Protein AF-A0A4Q1BVF3-F1 (afdb_monomer_lite)

Foldseek 3Di:
DPPDQPPPQDQLQQKAKDFDDDVQVVLLLVQLCVPPVLPPDSVLSVVLVVCCCPVFPCNPLPQKTKMAMDGNVCNNDYGQKIWIKHKFWWWKAFFVRLDIDIFIEIEIGSTGGPPVNPPSCRSLSSLLLVLQAAADPVLADPADCSSHDHHDHDPPVSDVSRDHHQWYKYWDLFACVSQQSSARHDHHGGWDFDLLLQWKKKWFQDACVVVPDPDPPVDDDDDDDDDDDDDDDDDDDDDDDDDDDDDDDDDDDDDDDDDDDDDDDDDDDDDDDDDDDDDDDDDDDDDDDPDDPPQDAFDKDFAFPVCQQQVLVLQQVLSNVCLSPDDSNAHMEMETRSNIGCLQCVQQSLQVSHDDDPLADPPATFWIKGAVVSVVSVPPPDDDDDDDDDDYDDDDDDDDDDDDDDDDDDDPDDPDPDDDPVPPNGDNQMWMWGWHCGDSVADNAIETQDTHNDALVCLVSRSVVVSVSCNVSVRPHGMHMWGSDRCPDSNVVSVQVLQPPDPPPPDDDDDDDDDDDDDDDDDDDDDDDDDDDDDDDDDDPPPDDPPPPPPPHMDMDTDGDHHNRGTGMIMGGSRPDHYDYPGSRRSHND

Radius of gyration: 31.5 Å; chains: 1; bounding box: 100×75×96 Å

InterPro domains:
  IPR053013 Lysine Acetyltransferase [PTHR34815] (13-215)

pLDDT: mean 73.84, std 25.73, range [21.69, 98.81]

Organism: Tremella mesenterica (NCBI:txid5217)

Secondary structure (DSSP, 8-state):
---PPPTTSPPGGGEEEEE--THHHHHHHHHHHHHH-TT--HHHHHHHHHHHHHH-GGGTTTTEEEEEEEETTBTTS--SEEEEEEEEEEEEE-TT----EEEEEEEEEEEE--GGGTTSSHHHHHHHHHHHHHB-GGGSPPPPGGG-SPPPPPPGGGGGGSPPEEEEEEEESS-HHHHHTS-BTTTB-SSBPPGGGSEEEEEE---HHHHS----GGG-----PPPP------PPP---------PPPP-----------------PPPPP---------PPPP-PPP-----PPPP-PEEE-GGGHHHHHHHHHHHHHHHHHHS--SSSEEEEE-TTSTTTTTHHHHHTTSSPPPTT--SSPP-EEEE-HHHHHHHH--S----------------------------------------PPPPPTT-EEEEEES-BTTTBSSEEEEEEES--GGGHHHHHHHHHHHHHHTT----EEEEES--TTSHHHHHHHTTT-TTS-S-------------------------------------TT--------PPPEEEEE--TTSS-EEEEEE-SSS-EEES--S-S---

Structure (mmCIF, N/CA/C/O backbone):
data_AF-A0A4Q1BVF3-F1
#
_entry.id   AF-A0A4Q1BVF3-F1
#
loop_
_atom_site.group_PDB
_atom_site.id
_atom_site.type_symbol
_atom_site.label_atom_id
_atom_site.label_alt_id
_atom_site.label_comp_id
_atom_site.label_asym_id
_atom_site.label_entity_id
_atom_site.label_seq_id
_atom_site.pdbx_PDB_ins_code
_atom_site.Cartn_x
_atom_site.Cartn_y
_atom_site.Cartn_z
_atom_site.occupancy
_atom_site.B_iso_or_equiv
_atom_site.auth_seq_id
_atom_site.auth_comp_id
_atom_site.auth_asym_id
_atom_site.auth_atom_id
_atom_site.pdbx_PDB_model_num
ATOM 1 N N . MET A 1 1 ? -2.447 -24.001 -31.593 1.00 37.34 1 MET A N 1
ATOM 2 C CA . MET A 1 1 ? -2.405 -22.849 -32.515 1.00 37.34 1 MET A CA 1
ATOM 3 C C . MET A 1 1 ? -1.299 -21.925 -32.035 1.00 37.34 1 MET A C 1
ATOM 5 O O . MET A 1 1 ? -1.424 -21.385 -30.946 1.00 37.34 1 MET A O 1
ATOM 9 N N . LEU A 1 2 ? -0.181 -21.844 -32.761 1.00 39.72 2 LEU A N 1
ATOM 10 C CA . LEU A 1 2 ? 0.888 -20.886 -32.468 1.00 39.72 2 LEU A CA 1
ATOM 11 C C . LEU A 1 2 ? 0.349 -19.497 -32.822 1.00 39.72 2 LEU A C 1
ATOM 13 O O . LEU A 1 2 ? 0.251 -19.164 -34.001 1.00 39.72 2 LEU A O 1
ATOM 17 N N . ASN A 1 3 ? -0.082 -18.737 -31.815 1.00 47.28 3 ASN A N 1
ATOM 18 C CA . ASN A 1 3 ? -0.465 -17.341 -31.992 1.00 47.28 3 ASN A CA 1
ATOM 19 C C . ASN A 1 3 ? 0.747 -16.606 -32.569 1.00 47.28 3 ASN A C 1
ATOM 21 O O . ASN A 1 3 ? 1.768 -16.480 -31.894 1.00 47.28 3 ASN A O 1
ATOM 25 N N . GLN A 1 4 ? 0.655 -16.174 -33.827 1.00 55.34 4 GLN A N 1
ATOM 26 C CA . GLN A 1 4 ? 1.639 -15.266 -34.398 1.00 55.34 4 GLN A CA 1
ATOM 27 C C . GLN A 1 4 ? 1.643 -14.019 -33.519 1.00 55.34 4 GLN A C 1
ATOM 29 O O . GLN A 1 4 ? 0.619 -13.351 -33.373 1.00 55.34 4 GLN A O 1
ATOM 34 N N . ILE A 1 5 ? 2.778 -13.764 -32.873 1.00 61.22 5 ILE A N 1
ATOM 35 C CA . ILE A 1 5 ? 2.998 -12.529 -32.134 1.00 61.22 5 ILE A CA 1
ATOM 36 C C . ILE A 1 5 ? 2.785 -11.390 -33.144 1.00 61.22 5 ILE A C 1
ATOM 38 O O . ILE A 1 5 ? 3.389 -11.449 -34.221 1.00 61.22 5 ILE A O 1
ATOM 42 N N . PRO A 1 6 ? 1.912 -10.405 -32.860 1.00 73.19 6 PRO A N 1
ATOM 43 C CA . PRO A 1 6 ? 1.719 -9.271 -33.752 1.00 73.19 6 PRO A CA 1
ATOM 44 C C . PRO A 1 6 ? 3.073 -8.648 -34.105 1.00 73.19 6 PRO A C 1
ATOM 46 O O . PRO A 1 6 ? 3.937 -8.509 -33.239 1.00 73.19 6 PRO A O 1
ATOM 49 N N . SER A 1 7 ? 3.284 -8.308 -35.378 1.00 74.44 7 SER A N 1
ATOM 50 C CA . SER A 1 7 ? 4.588 -7.852 -35.888 1.00 74.44 7 SER A CA 1
ATOM 51 C C . SER A 1 7 ? 5.110 -6.570 -35.223 1.00 74.44 7 SER A C 1
ATOM 53 O O . SER A 1 7 ? 6.258 -6.195 -35.434 1.00 74.44 7 SER A O 1
ATOM 55 N N . ASP A 1 8 ? 4.271 -5.880 -34.453 1.00 86.94 8 ASP A N 1
ATOM 56 C CA . ASP A 1 8 ? 4.562 -4.655 -33.712 1.00 86.94 8 ASP A CA 1
ATOM 57 C C . ASP A 1 8 ? 4.899 -4.884 -32.222 1.00 86.94 8 ASP A C 1
ATOM 59 O O . ASP A 1 8 ? 5.113 -3.914 -31.484 1.00 86.94 8 ASP A O 1
ATOM 63 N N . VAL A 1 9 ? 4.952 -6.139 -31.758 1.00 94.06 9 VAL A N 1
ATOM 64 C CA . VAL A 1 9 ? 5.431 -6.489 -30.412 1.00 94.06 9 VAL A CA 1
ATOM 65 C C . VAL A 1 9 ? 6.945 -6.658 -30.435 1.00 94.06 9 VAL A C 1
ATOM 67 O O . VAL A 1 9 ? 7.493 -7.470 -31.178 1.00 94.06 9 VAL A O 1
ATOM 70 N N . ILE A 1 10 ? 7.622 -5.901 -29.578 1.00 96.44 10 ILE A N 1
ATOM 71 C CA . ILE A 1 10 ? 9.070 -5.972 -29.406 1.00 96.44 10 ILE A CA 1
ATOM 72 C C . ILE A 1 10 ? 9.399 -7.253 -28.622 1.00 96.44 10 ILE A C 1
ATOM 74 O O . ILE A 1 10 ? 8.787 -7.491 -27.574 1.00 96.44 10 ILE A O 1
ATOM 78 N N . PRO A 1 11 ? 10.348 -8.085 -29.086 1.00 96.75 11 PRO A N 1
ATOM 79 C CA . PRO A 1 11 ? 10.782 -9.267 -28.349 1.00 96.75 11 PRO A CA 1
ATOM 80 C C . PRO A 1 11 ? 11.274 -8.921 -26.937 1.00 96.75 11 PRO A C 1
ATOM 82 O O . PRO A 1 11 ? 12.042 -7.980 -26.770 1.00 96.75 11 PRO A O 1
ATOM 85 N N . LEU A 1 12 ? 10.905 -9.720 -25.927 1.00 96.06 12 LEU A N 1
ATOM 86 C CA . LEU A 1 12 ? 11.245 -9.444 -24.518 1.00 96.06 12 LEU A CA 1
ATOM 87 C C . LEU A 1 12 ? 12.752 -9.250 -24.287 1.00 96.06 12 LEU A C 1
ATOM 89 O O . LEU A 1 12 ? 13.157 -8.325 -23.597 1.00 96.06 12 LEU A O 1
ATOM 93 N N . LYS A 1 13 ? 13.589 -10.056 -24.950 1.00 97.38 13 LYS A N 1
ATOM 94 C CA . LYS A 1 13 ? 15.058 -9.948 -24.900 1.00 97.38 13 LYS A CA 1
ATOM 95 C C . LYS A 1 13 ? 15.633 -8.602 -25.368 1.00 97.38 13 LYS A C 1
ATOM 97 O O . LYS A 1 13 ? 16.794 -8.309 -25.097 1.00 97.38 13 LYS A O 1
ATOM 102 N N . GLU A 1 14 ? 14.853 -7.813 -26.105 1.00 97.81 14 GLU A N 1
ATOM 103 C CA . GLU A 1 14 ? 15.225 -6.477 -26.586 1.00 97.81 14 GLU A CA 1
ATOM 104 C C . GLU A 1 14 ? 14.755 -5.370 -25.638 1.00 97.81 14 GLU A C 1
ATOM 106 O O . GLU A 1 14 ? 14.954 -4.189 -25.924 1.00 97.81 14 GLU A O 1
ATOM 111 N N . LEU A 1 15 ? 14.139 -5.732 -24.512 1.00 98.31 15 LEU A N 1
ATOM 112 C CA . LEU A 1 15 ? 13.639 -4.808 -23.508 1.00 98.31 15 LEU A CA 1
ATOM 113 C C . LEU A 1 15 ? 14.572 -4.770 -22.294 1.00 98.31 15 LEU A C 1
ATOM 115 O O . LEU A 1 15 ? 15.367 -5.682 -22.039 1.00 98.31 15 LEU A O 1
ATOM 119 N N . MET A 1 16 ? 14.500 -3.668 -21.560 1.00 98.19 16 MET A N 1
ATOM 120 C CA . MET A 1 16 ? 15.153 -3.509 -20.267 1.00 98.19 16 MET A CA 1
ATOM 121 C C . MET A 1 16 ? 14.360 -2.542 -19.397 1.00 98.19 16 MET A C 1
ATOM 123 O O . MET A 1 16 ? 13.580 -1.742 -19.912 1.00 98.19 16 MET A O 1
ATOM 127 N N . VAL A 1 17 ? 14.589 -2.610 -18.089 1.00 98.44 17 VAL A N 1
ATOM 128 C CA . VAL A 1 17 ? 14.085 -1.619 -17.139 1.00 98.44 17 VAL A CA 1
ATOM 129 C C . VAL A 1 17 ? 15.198 -0.630 -16.820 1.00 98.44 17 VAL A C 1
ATOM 131 O O . VAL A 1 17 ? 16.355 -1.024 -16.657 1.00 98.44 17 VAL A O 1
ATOM 134 N N . VAL A 1 18 ? 14.836 0.644 -16.749 1.00 97.81 18 VAL A N 1
ATOM 135 C CA . VAL A 1 18 ? 15.687 1.745 -16.298 1.00 97.81 18 VAL A CA 1
ATOM 136 C C . VAL A 1 18 ? 14.968 2.520 -15.200 1.00 97.81 18 VAL A C 1
ATOM 138 O O . VAL A 1 18 ? 13.738 2.549 -15.166 1.00 97.81 18 VAL A O 1
ATOM 141 N N . MET A 1 19 ? 15.727 3.163 -14.316 1.00 97.69 19 MET A N 1
ATOM 142 C CA . MET A 1 19 ? 15.184 4.239 -13.487 1.00 97.69 19 MET A CA 1
ATOM 143 C C . MET A 1 19 ? 14.815 5.398 -14.417 1.00 97.69 19 MET A C 1
ATOM 145 O O . MET A 1 19 ? 15.667 5.840 -15.197 1.00 97.69 19 MET A O 1
ATOM 149 N N . ALA A 1 20 ? 13.554 5.823 -14.383 1.00 97.50 20 ALA A N 1
ATOM 150 C CA . ALA A 1 20 ? 13.049 6.854 -15.278 1.00 97.50 20 ALA A CA 1
ATOM 151 C C . ALA A 1 20 ? 13.720 8.201 -14.979 1.00 97.50 20 ALA A C 1
ATOM 153 O O . ALA A 1 20 ? 14.052 8.488 -13.832 1.00 97.50 20 ALA A O 1
ATOM 154 N N . LYS A 1 21 ? 13.956 9.006 -16.022 1.00 95.94 21 LYS A N 1
ATOM 155 C CA . LYS A 1 21 ? 14.482 10.373 -15.896 1.00 95.94 21 LYS A CA 1
ATOM 156 C C . LYS A 1 21 ? 13.860 11.303 -16.932 1.00 95.94 21 LYS A C 1
ATOM 158 O O . LYS A 1 21 ? 13.666 10.907 -18.087 1.00 95.94 21 LYS A O 1
ATOM 163 N N . GLY A 1 22 ? 13.624 12.557 -16.552 1.00 96.19 22 GLY A N 1
ATOM 164 C CA . GLY A 1 22 ? 13.199 13.627 -17.453 1.00 96.19 22 GLY A CA 1
ATOM 165 C C . GLY A 1 22 ? 11.925 13.255 -18.209 1.00 96.19 22 GLY A C 1
ATOM 166 O O . GLY A 1 22 ? 10.887 13.005 -17.607 1.00 96.19 22 GLY A O 1
ATOM 167 N N . LYS A 1 23 ? 12.012 13.130 -19.539 1.00 97.38 23 LYS A N 1
ATOM 168 C CA . LYS A 1 23 ? 10.853 12.808 -20.389 1.00 97.38 23 LYS A CA 1
ATOM 169 C C . LYS A 1 23 ? 10.137 11.510 -19.989 1.00 97.38 23 LYS A C 1
ATOM 171 O O . LYS A 1 23 ? 8.938 11.394 -20.200 1.00 97.38 23 LYS A O 1
ATOM 176 N N . GLN A 1 24 ? 10.845 10.523 -19.437 1.00 98.50 24 GLN A N 1
ATOM 177 C CA . GLN A 1 24 ? 10.216 9.268 -19.006 1.00 98.50 24 GLN A CA 1
ATOM 178 C C . GLN A 1 24 ? 9.331 9.461 -17.769 1.00 98.50 24 GLN A C 1
ATOM 180 O O . GLN A 1 24 ? 8.278 8.835 -17.684 1.00 98.50 24 GLN A O 1
ATOM 185 N N . GLU A 1 25 ? 9.739 10.334 -16.844 1.00 97.19 25 GLU A N 1
ATOM 186 C CA . GLU A 1 25 ? 8.938 10.714 -15.673 1.00 97.19 25 GLU A CA 1
ATOM 187 C C . GLU A 1 25 ? 7.720 11.530 -16.120 1.00 97.19 25 GLU A C 1
ATOM 189 O O . GLU A 1 25 ? 6.606 11.241 -15.702 1.00 97.19 25 GLU A O 1
ATOM 194 N N . GLU A 1 26 ? 7.898 12.466 -17.061 1.00 97.44 26 GLU A N 1
ATOM 195 C CA . GLU A 1 26 ? 6.790 13.232 -17.653 1.00 97.44 26 GLU A CA 1
ATOM 196 C C . GLU A 1 26 ? 5.767 12.329 -18.369 1.00 97.44 26 GLU A C 1
ATOM 198 O O . GLU A 1 26 ? 4.558 12.503 -18.208 1.00 97.44 26 GLU A O 1
ATOM 203 N N . GLU A 1 27 ? 6.232 11.350 -19.157 1.00 98.06 27 GLU A N 1
ATOM 204 C CA . GLU A 1 27 ? 5.366 10.374 -19.834 1.00 98.06 27 GLU A CA 1
ATOM 205 C C . GLU A 1 27 ? 4.625 9.485 -18.827 1.00 98.06 27 GLU A C 1
ATOM 207 O O . GLU A 1 27 ? 3.432 9.233 -18.993 1.00 98.06 27 GLU A O 1
ATOM 212 N N . HIS A 1 28 ? 5.307 9.024 -17.776 1.00 97.88 28 HIS A N 1
ATOM 213 C CA . HIS A 1 28 ? 4.694 8.223 -16.717 1.00 97.88 28 HIS A CA 1
ATOM 214 C C . HIS A 1 28 ? 3.622 9.017 -15.964 1.00 97.88 28 HIS A C 1
ATOM 216 O O . HIS A 1 28 ? 2.484 8.557 -15.871 1.00 97.88 28 HIS A O 1
ATOM 222 N N . LEU A 1 29 ? 3.941 10.239 -15.538 1.00 96.50 29 LEU A N 1
ATOM 223 C CA . LEU A 1 29 ? 3.025 11.137 -14.843 1.00 96.50 29 LEU A CA 1
ATOM 224 C C . LEU A 1 29 ? 1.788 11.464 -15.688 1.00 96.50 29 LEU A C 1
ATOM 226 O O . LEU A 1 29 ? 0.669 11.478 -15.175 1.00 96.50 29 LEU A O 1
ATOM 230 N N . TYR A 1 30 ? 1.965 11.673 -16.995 1.00 97.25 30 TYR A N 1
ATOM 231 C CA . TYR A 1 30 ? 0.857 11.887 -17.923 1.00 97.25 30 TYR A CA 1
ATOM 232 C C . TYR A 1 30 ? -0.085 10.675 -18.001 1.00 97.25 30 TYR A C 1
ATOM 234 O O . TYR A 1 30 ? -1.305 10.832 -17.935 1.00 97.25 30 TYR A O 1
ATOM 242 N N . GLU A 1 31 ? 0.458 9.461 -18.109 1.00 96.88 31 GLU A N 1
ATOM 243 C CA . GLU A 1 31 ? -0.344 8.230 -18.133 1.00 96.88 31 GLU A CA 1
ATOM 244 C C . GLU A 1 31 ? -1.043 7.970 -16.785 1.00 96.88 31 GLU A C 1
ATOM 246 O O . GLU A 1 31 ? -2.195 7.519 -16.752 1.00 96.88 31 GLU A O 1
ATOM 251 N N . CYS A 1 32 ? -0.389 8.317 -15.671 1.00 93.69 32 CYS A N 1
ATOM 252 C CA . CYS A 1 32 ? -1.005 8.326 -14.347 1.00 93.69 32 CYS A CA 1
ATOM 253 C C . CYS A 1 32 ? -2.173 9.314 -14.288 1.00 93.69 32 CYS A C 1
ATOM 255 O O . CYS A 1 32 ? -3.260 8.934 -13.861 1.00 93.69 32 CYS A O 1
ATOM 257 N N . TRP A 1 33 ? -1.998 10.543 -14.778 1.00 93.94 33 TRP A N 1
ATOM 258 C CA . TRP A 1 33 ? -3.052 11.559 -14.820 1.00 93.94 33 TRP A CA 1
ATOM 259 C C . TRP A 1 33 ? -4.272 11.108 -15.634 1.00 93.94 33 TRP A C 1
ATOM 261 O O . TRP A 1 33 ? -5.409 11.293 -15.195 1.00 93.94 33 TRP A O 1
ATOM 271 N N . LEU A 1 34 ? -4.064 10.462 -16.788 1.00 93.25 34 LEU A N 1
ATOM 272 C CA . LEU A 1 34 ? -5.165 9.941 -17.609 1.00 93.25 34 LEU A CA 1
ATOM 273 C C . LEU A 1 34 ? -6.066 8.960 -16.845 1.00 93.25 34 LEU A C 1
ATOM 275 O O . LEU A 1 34 ? -7.265 8.889 -17.120 1.00 93.25 34 LEU A O 1
ATOM 279 N N . THR A 1 35 ? -5.493 8.211 -15.902 1.00 87.19 35 THR A N 1
ATOM 280 C CA . THR A 1 35 ? -6.196 7.161 -15.152 1.00 87.19 35 THR A CA 1
ATOM 281 C C . THR A 1 35 ? -6.689 7.654 -13.790 1.00 87.19 35 THR A C 1
ATOM 283 O O . THR A 1 35 ? -7.828 7.392 -13.409 1.00 87.19 35 THR A O 1
ATOM 286 N N . TRP A 1 36 ? -5.847 8.391 -13.067 1.00 87.00 36 TRP A N 1
ATOM 287 C CA . TRP A 1 36 ? -6.021 8.752 -11.658 1.00 87.00 36 TRP A CA 1
ATOM 288 C C . TRP A 1 36 ? -6.054 10.262 -11.407 1.00 87.00 36 TRP A C 1
ATOM 290 O O . TRP A 1 36 ? -6.035 10.688 -10.258 1.00 87.00 36 TRP A O 1
ATOM 300 N N . GLY A 1 37 ? -6.153 11.090 -12.451 1.00 86.75 37 GLY A N 1
ATOM 301 C CA . GLY A 1 37 ? -6.218 12.546 -12.310 1.00 86.75 37 GLY A CA 1
ATOM 302 C C . GLY A 1 37 ? -7.432 13.047 -11.521 1.00 86.75 37 GLY A C 1
ATOM 303 O O . GLY A 1 37 ? -7.415 14.169 -11.031 1.00 86.75 37 GLY A O 1
ATOM 304 N N . CYS A 1 38 ? -8.492 12.238 -11.381 1.00 83.88 38 CYS A N 1
ATOM 305 C CA . CYS A 1 38 ? -9.642 12.504 -10.502 1.00 83.88 38 CYS A CA 1
ATOM 306 C C . CYS A 1 38 ? -10.249 13.921 -10.633 1.00 83.88 38 CYS A C 1
ATOM 308 O O . CYS A 1 38 ? -10.706 14.508 -9.654 1.00 83.88 38 CYS A O 1
ATOM 310 N N . GLY A 1 39 ? -10.286 14.468 -11.854 1.00 85.44 39 GLY A N 1
ATOM 311 C CA . GLY A 1 39 ? -10.845 15.795 -12.148 1.00 85.44 39 GLY A CA 1
ATOM 312 C C . GLY A 1 39 ? -9.843 16.953 -12.098 1.00 85.44 39 GLY A C 1
ATOM 313 O O . GLY A 1 39 ? -10.223 18.070 -12.442 1.00 85.44 39 GLY A O 1
ATOM 314 N N . LEU A 1 40 ? -8.587 16.691 -11.733 1.00 87.56 40 LEU A N 1
ATOM 315 C CA . LEU A 1 40 ? -7.488 17.643 -11.855 1.00 87.56 40 LEU A CA 1
ATOM 316 C C . LEU A 1 40 ? -7.117 17.849 -13.325 1.00 87.56 40 LEU A C 1
ATOM 318 O O . LEU A 1 40 ? -7.156 16.928 -14.150 1.00 87.56 40 LEU A O 1
ATOM 322 N N . THR A 1 41 ? -6.705 19.065 -13.654 1.00 93.50 41 THR A N 1
ATOM 323 C CA . THR A 1 41 ? -5.923 19.321 -14.863 1.00 93.50 41 THR A CA 1
ATOM 324 C C . THR A 1 41 ? -4.562 18.632 -14.757 1.00 93.50 41 THR A C 1
ATOM 326 O O . THR A 1 41 ? -4.090 18.327 -13.664 1.00 93.50 41 THR A O 1
ATOM 329 N N . LEU A 1 42 ? -3.906 18.400 -15.898 1.00 94.00 42 LEU A N 1
ATOM 330 C CA . LEU A 1 42 ? -2.562 17.819 -15.903 1.00 94.00 42 LEU A CA 1
ATOM 331 C C . LEU A 1 42 ? -1.587 18.653 -15.060 1.00 94.00 42 LEU A C 1
ATOM 333 O O . LEU A 1 42 ? -0.795 18.085 -14.326 1.00 94.00 42 LEU A O 1
ATOM 337 N N . GLN A 1 43 ? -1.674 19.986 -15.132 1.00 95.06 43 GLN A N 1
ATOM 338 C CA . GLN A 1 43 ? -0.803 20.860 -14.349 1.00 95.06 43 GLN A CA 1
ATOM 339 C C . GLN A 1 43 ? -1.033 20.689 -12.846 1.00 95.06 43 GLN A C 1
ATOM 341 O O . GLN A 1 43 ? -0.070 20.497 -12.119 1.00 95.06 43 GLN A O 1
ATOM 346 N N . GLU A 1 44 ? -2.289 20.693 -12.389 1.00 92.25 44 GLU A N 1
ATOM 347 C CA . GLU A 1 44 ? -2.598 20.497 -10.967 1.00 92.25 44 GLU A CA 1
ATOM 348 C C . GLU A 1 44 ? -2.134 19.120 -10.472 1.00 92.25 44 GLU A C 1
ATOM 350 O O . GLU A 1 44 ? -1.569 19.022 -9.389 1.00 92.25 44 GLU A O 1
ATOM 355 N N . PHE A 1 45 ? -2.321 18.061 -11.270 1.00 90.25 45 PHE A N 1
ATOM 356 C CA . PHE A 1 45 ? -1.831 16.719 -10.935 1.00 90.25 45 PHE A CA 1
ATOM 357 C C . PHE A 1 45 ? -0.300 16.671 -10.843 1.00 90.25 45 PHE A C 1
ATOM 359 O O . PHE A 1 45 ? 0.250 16.042 -9.943 1.00 90.25 45 PHE A O 1
ATOM 366 N N . THR A 1 46 ? 0.391 17.369 -11.745 1.00 92.62 46 THR A N 1
ATOM 367 C CA . THR A 1 46 ? 1.851 17.494 -11.723 1.00 92.62 46 THR A CA 1
ATOM 368 C C . THR A 1 46 ? 2.351 18.278 -10.516 1.00 92.62 46 THR A C 1
ATOM 370 O O . THR A 1 46 ? 3.316 17.860 -9.882 1.00 92.62 46 THR A O 1
ATOM 373 N N . ASP A 1 47 ? 1.708 19.396 -10.181 1.00 91.69 47 ASP A N 1
ATOM 374 C CA . ASP A 1 47 ? 2.087 20.223 -9.032 1.00 91.69 47 ASP A CA 1
ATOM 375 C C . ASP A 1 47 ? 1.958 19.425 -7.729 1.00 91.69 47 ASP A C 1
ATOM 377 O O . ASP A 1 47 ? 2.865 19.427 -6.900 1.00 91.69 47 ASP A O 1
ATOM 381 N N . VAL A 1 48 ? 0.871 18.665 -7.612 1.00 88.19 48 VAL A N 1
ATOM 382 C CA . VAL A 1 48 ? 0.615 17.727 -6.520 1.00 88.19 48 VAL A CA 1
ATOM 383 C C . VAL A 1 48 ? 1.691 16.642 -6.426 1.00 88.19 48 VAL A C 1
ATOM 385 O O . VAL A 1 48 ? 2.241 16.424 -5.349 1.00 88.19 48 VAL A O 1
ATOM 388 N N . ALA A 1 49 ? 2.024 15.980 -7.537 1.00 88.75 49 ALA A N 1
ATOM 389 C CA . ALA A 1 49 ? 3.051 14.940 -7.545 1.00 88.75 49 ALA A CA 1
ATOM 390 C C . ALA A 1 49 ? 4.430 15.502 -7.155 1.00 88.75 49 ALA A C 1
ATOM 392 O O . ALA A 1 49 ? 5.172 14.882 -6.396 1.00 88.75 49 ALA A O 1
ATOM 393 N N . HIS A 1 50 ? 4.773 16.710 -7.615 1.00 90.38 50 HIS A N 1
ATOM 394 C CA . HIS A 1 50 ? 6.004 17.383 -7.202 1.00 90.38 50 HIS A CA 1
ATOM 395 C C . HIS A 1 50 ? 6.003 17.761 -5.717 1.00 90.38 50 HIS A C 1
ATOM 397 O O . HIS A 1 50 ? 7.029 17.609 -5.050 1.00 90.38 50 HIS A O 1
ATOM 403 N N . GLU A 1 51 ? 4.885 18.252 -5.183 1.00 87.94 51 GLU A N 1
ATOM 404 C CA . GLU A 1 51 ? 4.756 18.539 -3.754 1.00 87.94 51 GLU A CA 1
ATOM 405 C C . GLU A 1 51 ? 4.925 17.259 -2.926 1.00 87.94 51 GLU A C 1
ATOM 407 O O . GLU A 1 51 ? 5.705 17.257 -1.972 1.00 87.94 51 GLU A O 1
ATOM 412 N N . GLU A 1 52 ? 4.290 16.154 -3.328 1.00 85.38 52 GLU A N 1
ATOM 41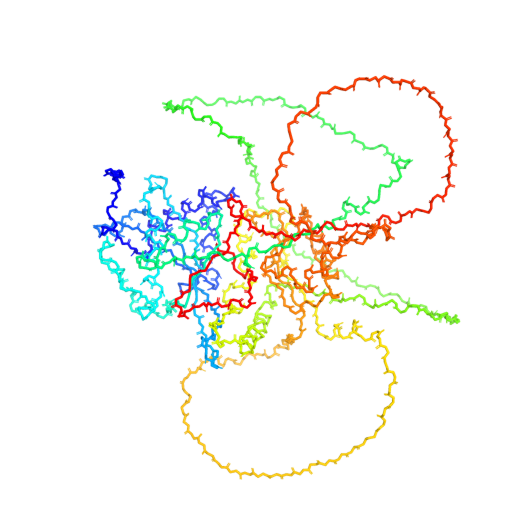3 C CA . GLU A 1 52 ? 4.453 14.846 -2.686 1.00 85.38 52 GLU A CA 1
ATOM 414 C C . GLU A 1 52 ? 5.929 14.429 -2.659 1.00 85.38 52 GLU A C 1
ATOM 416 O O . GLU A 1 52 ? 6.471 14.175 -1.582 1.00 85.38 52 GLU A O 1
ATOM 421 N N . MET A 1 53 ? 6.603 14.458 -3.812 1.00 86.31 53 MET A N 1
ATOM 422 C CA . MET A 1 53 ? 8.004 14.042 -3.943 1.00 86.31 53 MET A CA 1
ATOM 423 C C . MET A 1 53 ? 8.990 14.912 -3.152 1.00 86.31 53 MET A C 1
ATOM 425 O O . MET A 1 53 ? 10.062 14.443 -2.769 1.00 86.31 53 MET A O 1
ATOM 429 N N . THR A 1 54 ? 8.663 16.186 -2.917 1.00 87.88 54 THR A N 1
ATOM 430 C CA . THR A 1 54 ? 9.571 17.140 -2.256 1.00 87.88 54 THR A CA 1
ATOM 431 C C . THR A 1 54 ? 9.330 17.263 -0.756 1.00 87.88 54 THR A C 1
ATOM 433 O O . THR A 1 54 ? 10.282 17.441 0.005 1.00 87.88 54 THR A O 1
ATOM 436 N N . THR A 1 55 ? 8.076 17.170 -0.316 1.00 85.81 55 THR A N 1
ATOM 437 C CA . THR A 1 55 ? 7.692 17.424 1.080 1.00 85.81 55 THR A CA 1
ATOM 438 C C . THR A 1 55 ? 7.521 16.147 1.892 1.00 85.81 55 THR A C 1
ATOM 440 O O . THR A 1 55 ? 7.702 16.170 3.111 1.00 85.81 55 THR A O 1
ATOM 443 N N . SER A 1 56 ? 7.224 15.021 1.243 1.00 84.31 56 SER A N 1
ATOM 444 C CA . SER A 1 56 ? 6.916 13.782 1.946 1.00 84.31 56 SER A CA 1
ATOM 445 C C . SER A 1 56 ? 8.177 12.995 2.266 1.00 84.31 56 SER A C 1
ATOM 447 O O . SER A 1 56 ? 8.917 12.609 1.363 1.00 84.31 56 SER A O 1
ATOM 449 N N . GLY A 1 57 ? 8.396 12.681 3.548 1.00 85.81 57 GLY A N 1
ATOM 450 C CA . GLY A 1 57 ? 9.550 11.879 3.978 1.00 85.81 57 GLY A CA 1
ATOM 451 C C . GLY A 1 57 ? 9.663 10.551 3.220 1.00 85.81 57 GLY A C 1
ATOM 452 O O . GLY A 1 57 ? 10.736 10.198 2.748 1.00 85.81 57 GLY A O 1
ATOM 453 N N . TRP A 1 58 ? 8.530 9.892 2.953 1.00 86.69 58 TRP A N 1
ATOM 454 C CA . TRP A 1 58 ? 8.514 8.603 2.255 1.00 86.69 58 TRP A CA 1
ATOM 455 C C . TRP A 1 58 ? 8.955 8.640 0.791 1.00 86.69 58 TRP A C 1
ATOM 457 O O . TRP A 1 58 ? 9.259 7.586 0.243 1.00 86.69 58 TRP A O 1
ATOM 467 N N . ALA A 1 59 ? 8.962 9.807 0.147 1.00 89.69 59 ALA A N 1
ATOM 468 C CA . ALA A 1 59 ? 9.436 9.955 -1.226 1.00 89.69 59 ALA A CA 1
ATOM 469 C C . ALA A 1 59 ? 10.929 10.322 -1.285 1.00 89.69 59 ALA A C 1
ATOM 471 O O . ALA A 1 59 ? 11.606 10.067 -2.283 1.00 89.69 59 ALA A O 1
ATOM 472 N N . GLN A 1 60 ? 11.469 10.886 -0.200 1.00 89.88 60 GLN A N 1
ATOM 473 C CA . GLN A 1 60 ? 12.868 11.292 -0.114 1.00 89.88 60 GLN A CA 1
ATOM 474 C C . GLN A 1 60 ? 13.810 10.088 -0.193 1.00 89.88 60 GLN A C 1
ATOM 476 O O . GLN A 1 60 ? 13.443 8.952 0.113 1.00 89.88 60 GLN A O 1
ATOM 481 N N . ASN A 1 61 ? 15.067 10.338 -0.579 1.00 92.50 61 ASN A N 1
ATOM 482 C CA . ASN A 1 61 ? 16.121 9.318 -0.602 1.00 92.50 61 ASN A CA 1
ATOM 483 C C . ASN A 1 61 ? 15.721 8.064 -1.401 1.00 92.50 61 ASN A C 1
ATOM 485 O O . ASN A 1 61 ? 15.932 6.940 -0.937 1.00 92.50 61 ASN A O 1
ATOM 489 N N . HIS A 1 62 ? 15.086 8.274 -2.561 1.00 93.94 62 HIS A N 1
ATOM 490 C CA . HIS A 1 62 ? 14.526 7.224 -3.420 1.00 93.94 62 HIS A CA 1
ATOM 491 C C . HIS A 1 62 ? 13.504 6.312 -2.721 1.00 93.94 62 HIS A C 1
ATOM 493 O O . HIS A 1 62 ? 13.337 5.151 -3.091 1.00 93.94 62 HIS A O 1
ATOM 499 N N . GLY A 1 63 ? 12.823 6.822 -1.691 1.00 93.06 63 GLY A N 1
ATOM 500 C CA . GLY A 1 63 ? 11.731 6.113 -1.037 1.00 93.06 63 GLY A CA 1
ATOM 501 C C . GLY A 1 63 ? 10.542 5.892 -1.974 1.00 93.06 63 GLY A C 1
ATOM 502 O O . GLY A 1 63 ? 9.897 4.852 -1.878 1.00 93.06 63 GLY A O 1
ATOM 503 N N . ASP A 1 64 ? 10.346 6.790 -2.942 1.00 93.31 64 ASP A N 1
ATOM 504 C CA . ASP A 1 64 ? 9.540 6.550 -4.134 1.00 93.31 64 ASP A CA 1
ATOM 505 C C . ASP A 1 64 ? 10.411 6.678 -5.392 1.00 93.31 64 ASP A C 1
ATOM 507 O O . ASP A 1 64 ? 11.329 7.500 -5.456 1.00 93.31 64 ASP A O 1
ATOM 511 N N . THR A 1 65 ? 10.213 5.805 -6.376 1.00 96.19 65 THR A N 1
ATOM 512 C CA . THR A 1 65 ? 11.040 5.761 -7.590 1.00 96.19 65 THR A CA 1
ATOM 513 C C . THR A 1 65 ? 10.254 5.235 -8.775 1.00 96.19 65 THR A C 1
ATOM 515 O O . THR A 1 65 ? 9.712 4.129 -8.737 1.00 96.19 65 THR A O 1
ATOM 518 N N . VAL A 1 66 ? 10.290 5.991 -9.872 1.00 97.69 66 VAL A N 1
ATOM 519 C CA . VAL A 1 66 ? 9.696 5.607 -11.152 1.00 97.69 66 VAL A CA 1
ATOM 520 C C . VAL A 1 66 ? 10.662 4.724 -11.950 1.00 97.69 66 VAL A C 1
ATOM 522 O O . VAL A 1 66 ? 11.830 5.055 -12.174 1.00 97.69 66 VAL A O 1
ATOM 525 N N . TRP A 1 67 ? 10.147 3.604 -12.446 1.00 98.50 67 TRP A N 1
ATOM 526 C CA . TRP A 1 67 ? 10.848 2.644 -13.292 1.00 98.50 67 TRP A CA 1
ATOM 527 C C . TRP A 1 67 ? 10.164 2.542 -14.648 1.00 98.50 67 TRP A C 1
ATOM 529 O O . TRP A 1 67 ? 8.950 2.356 -14.729 1.00 98.50 67 TRP A O 1
ATOM 539 N N . ALA A 1 68 ? 10.946 2.602 -15.722 1.00 98.62 68 ALA A N 1
ATOM 540 C CA . ALA A 1 68 ? 10.453 2.539 -17.090 1.00 98.62 68 ALA A CA 1
ATOM 541 C C . ALA A 1 68 ? 10.974 1.296 -17.816 1.00 98.62 68 ALA A C 1
ATOM 543 O O . ALA A 1 68 ? 12.172 1.011 -17.832 1.00 98.62 68 ALA A O 1
ATOM 544 N N . LEU A 1 69 ? 10.071 0.576 -18.480 1.00 98.81 69 LEU A N 1
ATOM 545 C CA . LEU A 1 69 ? 10.415 -0.432 -19.474 1.00 98.81 69 LEU A CA 1
ATOM 546 C C . LEU A 1 69 ? 10.646 0.252 -20.820 1.00 98.81 69 LEU A C 1
ATOM 548 O O . LEU A 1 69 ? 9.752 0.907 -21.353 1.00 98.81 69 LEU A O 1
ATOM 552 N N . VAL A 1 70 ? 11.820 0.038 -21.397 1.00 98.62 70 VAL A N 1
ATOM 553 C CA . VAL A 1 70 ? 12.266 0.681 -22.637 1.00 98.62 70 VAL A CA 1
ATOM 554 C C . VAL A 1 70 ? 12.936 -0.326 -23.565 1.00 98.62 70 VAL A C 1
ATOM 556 O O . VAL A 1 70 ? 13.204 -1.475 -23.194 1.00 98.62 70 VAL A O 1
ATOM 559 N N . ARG A 1 71 ? 13.220 0.095 -24.800 1.00 98.06 71 ARG A N 1
ATOM 560 C CA . ARG A 1 71 ? 14.057 -0.687 -25.714 1.00 98.06 71 ARG A CA 1
ATOM 561 C C . ARG A 1 71 ? 15.502 -0.635 -25.244 1.00 98.06 71 ARG A C 1
ATOM 563 O O . ARG A 1 71 ? 16.051 0.434 -25.015 1.00 98.06 71 ARG A O 1
ATOM 570 N N . ARG A 1 72 ? 16.170 -1.781 -25.219 1.00 97.50 72 ARG A N 1
ATOM 571 C CA . ARG A 1 72 ? 17.593 -1.872 -24.875 1.00 97.50 72 ARG A CA 1
ATOM 572 C C . ARG A 1 72 ? 18.488 -1.106 -25.857 1.00 97.50 72 ARG A C 1
ATOM 574 O O . ARG A 1 72 ? 19.539 -0.616 -25.465 1.00 97.50 72 ARG A O 1
ATOM 581 N N . SER A 1 73 ? 18.069 -0.978 -27.119 1.00 97.56 73 SER A N 1
ATOM 582 C CA . SER A 1 73 ? 18.763 -0.168 -28.131 1.00 97.56 73 SER A CA 1
ATOM 583 C C . SER A 1 73 ? 18.586 1.342 -27.943 1.00 97.56 73 SER A C 1
ATOM 585 O O . SER A 1 73 ? 19.294 2.106 -28.591 1.00 97.56 73 SER A O 1
ATOM 587 N N . ASP A 1 74 ? 17.622 1.765 -27.122 1.00 97.81 74 ASP A N 1
ATOM 588 C CA . ASP A 1 74 ? 17.301 3.169 -26.864 1.00 97.81 74 ASP A CA 1
ATOM 589 C C . ASP A 1 74 ? 16.822 3.362 -25.407 1.00 97.81 74 ASP A C 1
ATOM 591 O O . ASP A 1 74 ? 15.626 3.539 -25.160 1.00 97.81 74 ASP A O 1
ATOM 595 N N . PRO A 1 75 ? 17.733 3.290 -24.412 1.00 97.31 75 PRO A N 1
ATOM 596 C CA . PRO A 1 75 ? 17.356 3.335 -22.996 1.00 97.31 75 PRO A CA 1
ATOM 597 C C . PRO A 1 75 ? 16.766 4.676 -22.530 1.00 97.31 75 PRO A C 1
ATOM 599 O O . PRO A 1 75 ? 16.183 4.743 -21.453 1.00 97.31 75 PRO A O 1
ATOM 602 N N . GLN A 1 76 ? 16.946 5.741 -23.316 1.00 97.50 76 GLN A N 1
ATOM 603 C CA . GLN A 1 76 ? 16.404 7.083 -23.059 1.00 97.50 76 GLN A CA 1
ATOM 604 C C . GLN A 1 76 ? 15.127 7.356 -23.871 1.00 97.50 76 GLN A C 1
ATOM 606 O O . GLN A 1 76 ? 14.578 8.455 -23.819 1.00 97.50 76 GLN A O 1
ATOM 611 N N . GLY A 1 77 ? 14.670 6.368 -24.646 1.00 97.31 77 GLY A N 1
ATOM 612 C CA . GLY A 1 77 ? 13.456 6.461 -25.439 1.00 97.31 77 GLY A CA 1
ATOM 613 C C . GLY A 1 77 ? 12.189 6.496 -24.585 1.00 97.31 77 GLY A C 1
ATOM 614 O O . GLY A 1 77 ? 12.225 6.379 -23.356 1.00 97.31 77 GLY A O 1
ATOM 615 N N . SER A 1 78 ? 11.055 6.637 -25.271 1.00 98.00 78 SER A N 1
ATOM 616 C CA . SER A 1 78 ? 9.729 6.648 -24.650 1.00 98.00 78 SER A CA 1
ATOM 617 C C . SER A 1 78 ? 9.405 5.347 -23.918 1.00 98.00 78 SER A C 1
ATOM 619 O O . SER A 1 78 ? 9.845 4.259 -24.312 1.00 98.00 78 SER A O 1
ATOM 621 N N . ILE A 1 79 ? 8.584 5.465 -22.877 1.00 98.62 79 ILE A N 1
ATOM 622 C CA . ILE A 1 79 ? 8.185 4.335 -22.046 1.00 98.62 79 ILE A CA 1
ATOM 623 C C . ILE A 1 79 ? 7.297 3.367 -22.840 1.00 98.62 79 ILE A C 1
ATOM 625 O O . ILE A 1 79 ? 6.376 3.752 -23.562 1.00 98.62 79 ILE A O 1
ATOM 629 N N . LEU A 1 80 ? 7.554 2.069 -22.691 1.00 98.56 80 LEU A N 1
ATOM 630 C CA . LEU A 1 80 ? 6.657 1.007 -23.161 1.00 98.56 80 LEU A CA 1
ATOM 631 C C . LEU A 1 80 ? 5.663 0.601 -22.072 1.00 98.56 80 LEU A C 1
ATOM 633 O O . LEU A 1 80 ? 4.566 0.141 -22.370 1.00 98.56 80 LEU A O 1
ATOM 637 N N . SER A 1 81 ? 6.080 0.738 -20.817 1.00 98.69 81 SER A N 1
ATOM 638 C CA . SER A 1 81 ? 5.307 0.599 -19.586 1.00 98.69 81 SER A CA 1
ATOM 639 C C . SER A 1 81 ? 6.139 1.224 -18.467 1.00 98.69 81 SER A C 1
ATOM 641 O O . SER A 1 81 ? 7.364 1.254 -18.583 1.00 98.69 81 SER A O 1
ATOM 643 N N . ALA A 1 82 ? 5.516 1.670 -17.385 1.00 98.56 82 ALA A N 1
ATOM 644 C CA . ALA A 1 82 ? 6.232 2.158 -16.212 1.00 98.56 82 ALA A CA 1
ATOM 645 C C . ALA A 1 82 ? 5.480 1.816 -14.918 1.00 98.56 82 ALA A C 1
ATOM 647 O O . ALA A 1 82 ? 4.310 1.427 -14.967 1.00 98.56 82 ALA A O 1
ATOM 648 N N . CYS A 1 83 ? 6.173 1.890 -13.787 1.00 97.75 83 CYS A N 1
ATOM 649 C CA . CYS A 1 83 ? 5.615 1.724 -12.447 1.00 97.75 83 CYS A CA 1
ATOM 650 C C . CYS A 1 83 ? 6.422 2.525 -11.428 1.00 97.75 83 CYS A C 1
ATOM 652 O O . CYS A 1 83 ? 7.584 2.837 -11.671 1.00 97.75 83 CYS A O 1
ATOM 654 N N . GLU A 1 84 ? 5.836 2.766 -10.267 1.00 95.94 84 GLU A N 1
ATOM 655 C CA . GLU A 1 84 ? 6.519 3.302 -9.092 1.00 95.94 84 GLU A CA 1
ATOM 656 C C . GLU A 1 84 ? 6.839 2.178 -8.100 1.00 95.94 84 GLU A C 1
ATOM 658 O O . GLU A 1 84 ? 6.134 1.161 -8.024 1.00 95.94 84 GLU A O 1
ATOM 663 N N . THR A 1 85 ? 7.912 2.360 -7.335 1.00 95.94 85 THR A N 1
ATOM 664 C CA . THR A 1 85 ? 8.227 1.533 -6.170 1.00 95.94 85 THR A CA 1
ATOM 665 C C . THR A 1 85 ? 8.292 2.388 -4.927 1.00 95.94 85 THR A C 1
ATOM 667 O O . THR A 1 85 ? 9.136 3.274 -4.850 1.00 95.94 85 THR A O 1
ATOM 670 N N . HIS A 1 86 ? 7.505 2.020 -3.925 1.00 93.12 86 HIS A N 1
ATOM 671 C CA . HIS A 1 86 ? 7.516 2.661 -2.622 1.00 93.12 86 HIS A CA 1
ATOM 672 C C . HIS A 1 86 ? 8.224 1.777 -1.594 1.00 93.12 86 HIS A C 1
ATOM 674 O O . HIS A 1 86 ? 7.784 0.655 -1.331 1.00 93.12 86 HIS A O 1
ATOM 680 N N . ARG A 1 87 ? 9.325 2.258 -1.022 1.00 94.31 87 ARG A N 1
ATOM 681 C CA . ARG A 1 87 ? 10.157 1.529 -0.063 1.00 94.31 87 ARG A CA 1
ATOM 682 C C . ARG A 1 87 ? 9.589 1.649 1.351 1.00 94.31 87 ARG A C 1
ATOM 684 O O . ARG A 1 87 ? 9.443 2.742 1.887 1.00 94.31 87 ARG A O 1
ATOM 691 N N . THR A 1 88 ? 9.363 0.513 2.004 1.00 92.75 88 THR A N 1
ATOM 692 C CA . THR A 1 88 ? 8.741 0.438 3.333 1.00 92.75 88 THR A CA 1
ATOM 693 C C . THR A 1 88 ? 9.497 -0.529 4.244 1.00 92.75 88 THR A C 1
ATOM 695 O O . THR A 1 88 ? 10.003 -1.563 3.797 1.00 92.75 88 THR A O 1
ATOM 698 N N . ARG A 1 89 ? 9.562 -0.215 5.542 1.00 95.00 89 ARG A N 1
ATOM 699 C CA . ARG A 1 89 ? 10.129 -1.101 6.568 1.00 95.00 89 ARG A CA 1
ATOM 700 C C . ARG A 1 89 ? 9.084 -2.050 7.147 1.00 95.00 89 ARG A C 1
ATOM 702 O O . ARG A 1 89 ? 7.886 -1.777 7.171 1.00 95.00 89 ARG A O 1
ATOM 709 N N . GLY A 1 90 ? 9.562 -3.160 7.683 1.00 95.19 90 GLY A N 1
ATOM 710 C CA . GLY A 1 90 ? 8.780 -4.044 8.528 1.00 95.19 90 GLY A CA 1
ATOM 711 C C . GLY A 1 90 ? 9.655 -4.973 9.349 1.00 95.19 90 GLY A C 1
ATOM 712 O O . GLY A 1 90 ? 10.885 -4.898 9.322 1.00 95.19 90 GLY A O 1
ATOM 713 N N . PHE A 1 91 ? 8.997 -5.865 10.072 1.00 97.12 91 PHE A N 1
ATOM 714 C CA . PHE A 1 91 ? 9.632 -6.850 10.931 1.00 97.12 91 PHE A CA 1
ATOM 715 C C . PHE A 1 91 ? 9.426 -8.244 10.355 1.00 97.12 91 PHE A C 1
ATOM 717 O O . PHE A 1 91 ? 8.301 -8.630 10.035 1.00 97.12 91 PHE A O 1
ATOM 724 N N . LEU A 1 92 ? 10.515 -8.998 10.231 1.00 97.31 92 LEU A N 1
ATOM 725 C CA . LEU A 1 92 ? 10.517 -10.369 9.733 1.00 97.31 92 LEU A CA 1
ATOM 726 C C . LEU A 1 92 ? 11.083 -11.305 10.798 1.00 97.31 92 LEU A C 1
ATOM 728 O O . LEU A 1 92 ? 12.149 -11.060 11.350 1.00 97.31 92 LEU A O 1
ATOM 732 N N . LYS A 1 93 ? 10.398 -12.416 11.042 1.00 97.50 93 LYS A N 1
ATOM 733 C CA . LYS A 1 93 ? 10.928 -13.566 11.773 1.00 97.50 93 LYS A CA 1
ATOM 734 C C . LYS A 1 93 ? 10.920 -14.755 10.826 1.00 97.50 93 LYS A C 1
ATOM 736 O O . LYS A 1 93 ? 9.856 -15.240 10.442 1.00 97.50 93 LYS A O 1
ATOM 741 N N . GLN A 1 94 ? 12.100 -15.175 10.385 1.00 96.25 94 GLN A N 1
ATOM 742 C CA . GLN A 1 94 ? 12.232 -16.252 9.404 1.00 96.25 94 GLN A CA 1
ATOM 743 C C . GLN A 1 94 ? 11.712 -17.584 9.956 1.00 96.25 94 GLN A C 1
ATOM 745 O O . GLN A 1 94 ? 11.695 -17.809 11.167 1.00 96.25 94 GLN A O 1
ATOM 750 N N . LYS A 1 95 ? 11.317 -18.490 9.059 1.00 96.62 95 LYS A N 1
ATOM 751 C CA . LYS A 1 95 ? 10.876 -19.843 9.406 1.00 96.62 95 LYS A CA 1
ATOM 752 C C . LYS A 1 95 ? 11.902 -20.570 10.286 1.00 96.62 95 LYS A C 1
ATOM 754 O O . LYS A 1 95 ? 13.052 -20.751 9.899 1.00 96.62 95 LYS A O 1
ATOM 759 N N . GLY A 1 96 ? 11.460 -21.030 11.454 1.00 96.00 96 GLY A N 1
ATOM 760 C CA . GLY A 1 96 ? 12.287 -21.704 12.457 1.00 96.00 96 GLY A CA 1
ATOM 761 C C . GLY A 1 96 ? 13.273 -20.781 13.183 1.00 96.00 96 GLY A C 1
ATOM 762 O O . GLY A 1 96 ? 14.045 -21.256 14.013 1.00 96.00 96 GLY A O 1
ATOM 763 N N . GLY A 1 97 ? 13.260 -19.481 12.880 1.00 94.31 97 GLY A N 1
ATOM 764 C CA . GLY A 1 97 ? 14.103 -18.475 13.505 1.00 94.31 97 GLY A CA 1
ATOM 765 C C . GLY A 1 97 ? 13.548 -18.005 14.848 1.00 94.31 97 GLY A C 1
ATOM 766 O O . GLY A 1 97 ? 12.344 -17.989 15.094 1.00 94.31 97 GLY A O 1
ATOM 767 N N . ASN A 1 98 ? 14.441 -17.581 15.738 1.00 94.81 98 ASN A N 1
ATOM 768 C CA . ASN A 1 98 ? 14.088 -16.986 17.030 1.00 94.81 98 ASN A CA 1
ATOM 769 C C . ASN A 1 98 ? 14.311 -15.467 17.078 1.00 94.81 98 ASN A C 1
ATOM 771 O O . ASN A 1 98 ? 13.934 -14.840 18.061 1.00 94.81 98 ASN A O 1
ATOM 775 N N . LYS A 1 99 ? 14.910 -14.883 16.036 1.00 97.00 99 LYS A N 1
ATOM 776 C CA . LYS A 1 99 ? 15.258 -13.465 15.971 1.00 97.00 99 LYS A CA 1
ATOM 777 C C . LYS A 1 99 ? 14.297 -12.713 15.057 1.00 97.00 99 LYS A C 1
ATOM 779 O O . LYS A 1 99 ? 13.973 -13.190 13.971 1.00 97.00 99 LYS A O 1
ATOM 784 N N . VAL A 1 100 ? 13.885 -11.527 15.500 1.00 97.69 100 VAL A N 1
ATOM 785 C CA . VAL A 1 100 ? 13.195 -10.548 14.658 1.00 97.69 100 VAL A CA 1
ATOM 786 C C . VAL A 1 100 ? 14.228 -9.669 13.960 1.00 97.69 100 VAL A C 1
ATOM 788 O O . VAL A 1 100 ? 15.133 -9.122 14.592 1.00 97.69 100 VAL A O 1
ATOM 791 N N . GLU A 1 101 ? 14.088 -9.536 12.650 1.00 96.69 101 GLU A N 1
ATOM 792 C CA . GLU A 1 101 ? 14.949 -8.754 11.775 1.00 96.69 101 GLU A CA 1
ATOM 793 C C . GLU A 1 101 ? 14.195 -7.526 11.264 1.00 96.69 101 GLU A C 1
ATOM 795 O O . GLU A 1 101 ? 12.996 -7.588 10.975 1.00 96.69 101 GLU A O 1
ATOM 800 N N . ASN A 1 102 ? 14.910 -6.409 11.129 1.00 96.44 102 ASN A N 1
ATOM 801 C CA . ASN A 1 102 ? 14.424 -5.291 10.330 1.00 96.44 102 ASN A CA 1
ATOM 802 C C . ASN A 1 102 ? 14.503 -5.704 8.861 1.00 96.44 102 ASN A C 1
ATOM 804 O O . ASN A 1 102 ? 15.547 -6.162 8.395 1.00 96.44 102 ASN A O 1
ATOM 808 N N . ALA A 1 103 ? 13.406 -5.543 8.139 1.00 95.50 103 ALA A N 1
ATOM 809 C CA . ALA A 1 103 ? 13.282 -5.993 6.767 1.00 95.50 103 ALA A CA 1
ATOM 810 C C . ALA A 1 103 ? 12.683 -4.892 5.889 1.00 95.50 103 ALA A C 1
ATOM 812 O O . ALA A 1 103 ? 11.872 -4.084 6.341 1.00 95.50 103 ALA A O 1
ATOM 813 N N . TRP A 1 104 ? 13.096 -4.876 4.624 1.00 96.19 104 TRP A N 1
ATOM 814 C CA . TRP A 1 104 ? 12.599 -3.955 3.610 1.00 96.19 104 TRP A CA 1
ATOM 815 C C . TRP A 1 104 ? 11.652 -4.657 2.649 1.00 96.19 104 TRP A C 1
ATOM 817 O O . TRP A 1 104 ? 11.881 -5.799 2.238 1.00 96.19 104 TRP A O 1
ATOM 827 N N . TYR A 1 105 ? 10.596 -3.947 2.281 1.00 94.06 105 TYR A N 1
ATOM 828 C CA . TYR A 1 105 ? 9.580 -4.380 1.335 1.00 94.06 105 TYR A CA 1
ATOM 829 C C . TYR A 1 105 ? 9.241 -3.217 0.424 1.00 94.06 105 TYR A C 1
ATOM 831 O O . TYR A 1 105 ? 9.386 -2.060 0.813 1.00 94.06 105 TYR A O 1
ATOM 839 N N . TYR A 1 106 ? 8.784 -3.529 -0.783 1.00 95.25 106 TYR A N 1
ATOM 840 C CA . TYR A 1 106 ? 8.409 -2.496 -1.737 1.00 95.25 106 TYR A CA 1
ATOM 841 C C . TYR A 1 106 ? 6.974 -2.683 -2.175 1.00 95.25 106 TYR A C 1
ATOM 843 O O . TYR A 1 106 ? 6.564 -3.773 -2.586 1.00 95.25 106 TYR A O 1
ATOM 851 N N . GLY A 1 107 ? 6.214 -1.605 -2.101 1.00 93.44 107 GLY A N 1
ATOM 852 C CA . GLY A 1 107 ? 4.942 -1.538 -2.776 1.00 93.44 107 GLY A CA 1
ATOM 853 C C . GLY A 1 107 ? 5.138 -1.201 -4.247 1.00 93.44 107 GLY A C 1
ATOM 854 O O . GLY A 1 107 ? 5.882 -0.282 -4.577 1.00 93.44 107 GLY A O 1
ATOM 855 N N . MET A 1 108 ? 4.484 -1.954 -5.126 1.00 94.38 108 MET A N 1
ATOM 856 C CA . MET A 1 108 ? 4.424 -1.660 -6.554 1.00 94.38 108 MET A CA 1
ATOM 857 C C . MET A 1 108 ? 3.177 -0.828 -6.829 1.00 94.38 108 MET A C 1
ATOM 859 O O . MET A 1 108 ? 2.063 -1.283 -6.563 1.00 94.38 108 MET A O 1
ATOM 863 N N . THR A 1 109 ? 3.369 0.362 -7.380 1.00 90.62 109 THR A N 1
ATOM 864 C CA . THR A 1 109 ? 2.323 1.382 -7.523 1.00 90.62 109 THR A CA 1
ATOM 865 C C . THR A 1 109 ? 2.319 1.930 -8.953 1.00 90.62 109 THR A C 1
ATOM 867 O O . THR A 1 109 ? 3.235 1.648 -9.736 1.00 90.62 109 THR A O 1
ATOM 870 N N . CYS A 1 110 ? 1.253 2.648 -9.323 1.00 91.44 110 CYS A N 1
ATOM 871 C CA . CYS A 1 110 ? 1.182 3.444 -10.552 1.00 91.44 110 CYS A CA 1
ATOM 872 C C . CYS A 1 110 ? 1.652 2.695 -11.814 1.00 91.44 110 CYS A C 1
ATOM 874 O O . CYS A 1 110 ? 2.386 3.230 -12.650 1.00 91.44 110 CYS A O 1
ATOM 876 N N . VAL A 1 111 ? 1.251 1.421 -11.942 1.00 94.69 111 VAL A N 1
ATOM 877 C CA . VAL A 1 111 ? 1.622 0.577 -13.084 1.00 94.69 111 VAL A CA 1
ATOM 878 C C . VAL A 1 111 ? 0.802 0.997 -14.297 1.00 94.69 111 VAL A C 1
ATOM 880 O O . VAL A 1 111 ? -0.381 0.671 -14.404 1.00 94.69 111 VAL A O 1
ATOM 883 N N . VAL A 1 112 ? 1.446 1.675 -15.239 1.00 95.75 112 VAL A N 1
ATOM 884 C CA . VAL A 1 112 ? 0.811 2.216 -16.443 1.00 95.75 112 VAL A CA 1
ATOM 885 C C . VAL A 1 112 ? 1.456 1.672 -17.710 1.00 95.75 112 VAL A C 1
ATOM 887 O O . VAL A 1 112 ? 2.639 1.322 -17.770 1.00 95.75 112 VAL A O 1
ATOM 890 N N . THR A 1 113 ? 0.648 1.571 -18.759 1.00 97.44 113 THR A N 1
ATOM 891 C CA . THR A 1 113 ? 1.089 1.212 -20.106 1.00 97.44 113 THR A CA 1
ATOM 892 C C . THR A 1 113 ? 0.386 2.142 -21.087 1.00 97.44 113 THR A C 1
ATOM 894 O O . THR A 1 113 ? -0.845 2.044 -21.185 1.00 97.44 113 THR A O 1
ATOM 897 N N . PRO A 1 114 ? 1.135 2.972 -21.842 1.00 97.31 114 PRO A N 1
ATOM 898 C CA . PRO A 1 114 ? 0.553 3.834 -22.862 1.00 97.31 114 PRO A CA 1
ATOM 899 C C . PRO A 1 114 ? -0.375 3.070 -23.798 1.00 97.31 114 PRO A C 1
ATOM 901 O O . PRO A 1 114 ? -0.096 1.919 -24.153 1.00 97.31 114 PRO A O 1
ATOM 904 N N . ALA A 1 115 ? -1.473 3.695 -24.225 1.00 96.31 115 ALA A N 1
ATOM 905 C CA . ALA A 1 115 ? -2.546 3.029 -24.971 1.00 96.31 115 ALA A CA 1
ATOM 906 C C . ALA A 1 115 ? -2.040 2.220 -26.188 1.00 96.31 115 ALA A C 1
ATOM 908 O O . ALA A 1 115 ? -2.443 1.075 -26.396 1.00 96.31 115 ALA A O 1
ATOM 909 N N . GLN A 1 116 ? -1.079 2.759 -26.945 1.00 95.38 116 GLN A N 1
ATOM 910 C CA . GLN A 1 116 ? -0.448 2.117 -28.111 1.00 95.38 116 GLN A CA 1
ATOM 911 C C . GLN A 1 116 ? 0.410 0.873 -27.787 1.00 95.38 116 GLN A C 1
ATOM 913 O O . GLN A 1 116 ? 0.852 0.136 -28.682 1.00 95.38 116 GLN A O 1
ATOM 918 N N . HIS A 1 117 ? 0.687 0.646 -26.507 1.00 97.00 117 HIS A N 1
ATOM 919 C CA . HIS A 1 117 ? 1.550 -0.405 -25.975 1.00 97.00 117 HIS A CA 1
ATOM 920 C C . HIS A 1 117 ? 0.787 -1.440 -25.130 1.00 97.00 117 HIS A C 1
ATOM 922 O O . HIS A 1 117 ? 1.341 -2.483 -24.770 1.00 97.00 117 HIS A O 1
ATOM 928 N N . GLN A 1 118 ? -0.502 -1.210 -24.870 1.00 94.50 118 GLN A N 1
ATOM 929 C CA . GLN A 1 118 ? -1.351 -2.125 -24.112 1.00 94.50 118 GLN A CA 1
ATOM 930 C C . GLN A 1 118 ? -1.549 -3.466 -24.826 1.00 94.50 118 GLN A C 1
ATOM 932 O O . GLN A 1 118 ? -1.437 -3.583 -26.044 1.00 94.50 118 GLN A O 1
ATOM 937 N N . ARG A 1 119 ? -1.852 -4.511 -24.041 1.00 93.56 119 ARG A N 1
ATOM 938 C CA . ARG A 1 119 ? -2.067 -5.901 -24.505 1.00 93.56 119 ARG A CA 1
ATOM 939 C C . ARG A 1 119 ? -0.863 -6.569 -25.191 1.00 93.56 119 ARG A C 1
ATOM 941 O O . ARG A 1 119 ? -1.000 -7.687 -25.673 1.00 93.56 119 ARG A O 1
ATOM 948 N N . LYS A 1 120 ? 0.322 -5.952 -25.156 1.00 95.94 120 LYS A N 1
ATOM 949 C CA . LYS A 1 120 ? 1.576 -6.513 -25.701 1.00 95.94 120 LYS A CA 1
ATOM 950 C C . LYS A 1 120 ? 2.430 -7.257 -24.668 1.00 95.94 120 LYS A C 1
ATOM 952 O O . LYS A 1 120 ? 3.501 -7.753 -24.991 1.00 95.94 120 LYS A O 1
ATOM 957 N N . GLY A 1 121 ? 1.960 -7.342 -23.421 1.00 96.19 121 GLY A N 1
ATOM 958 C CA . GLY A 1 121 ? 2.661 -8.020 -22.324 1.00 96.19 121 GLY A CA 1
ATOM 959 C C . GLY A 1 121 ? 3.748 -7.186 -21.638 1.00 96.19 121 GLY A C 1
ATOM 960 O O . GLY A 1 121 ? 4.421 -7.703 -20.751 1.00 96.19 121 GLY A O 1
ATOM 961 N N . TYR A 1 122 ? 3.904 -5.908 -21.995 1.00 98.25 122 TYR A N 1
ATOM 962 C CA . TYR A 1 122 ? 4.960 -5.047 -21.455 1.00 98.25 122 TYR A CA 1
ATOM 963 C C . TYR A 1 122 ? 4.839 -4.794 -19.951 1.00 98.25 122 TYR A C 1
ATOM 965 O O . TYR A 1 122 ? 5.821 -5.016 -19.258 1.00 98.25 122 TYR A O 1
ATOM 973 N N . ALA A 1 123 ? 3.657 -4.469 -19.413 1.00 97.62 123 ALA A N 1
ATOM 974 C CA . ALA A 1 123 ? 3.477 -4.360 -17.957 1.00 97.62 123 ALA A CA 1
ATOM 975 C C . ALA A 1 123 ? 3.841 -5.659 -17.221 1.00 97.62 123 ALA A C 1
ATOM 977 O O . ALA A 1 123 ? 4.543 -5.643 -16.216 1.00 97.62 123 ALA A O 1
ATOM 978 N N . THR A 1 124 ? 3.416 -6.810 -17.754 1.00 97.62 124 THR A N 1
ATOM 979 C CA . THR A 1 124 ? 3.778 -8.115 -17.184 1.00 97.62 124 THR A CA 1
ATOM 980 C C . THR A 1 124 ? 5.290 -8.326 -17.204 1.00 97.62 124 THR A C 1
ATOM 982 O O . THR A 1 124 ? 5.844 -8.849 -16.244 1.00 97.62 124 THR A O 1
ATOM 985 N N . HIS A 1 125 ? 5.973 -7.930 -18.280 1.00 98.25 125 HIS A N 1
ATOM 986 C CA . HIS A 1 125 ? 7.420 -8.074 -18.371 1.00 98.25 125 HIS A CA 1
ATOM 987 C C . HIS A 1 125 ? 8.179 -7.090 -17.475 1.00 98.25 125 HIS A C 1
ATOM 989 O O . HIS A 1 125 ? 9.119 -7.513 -16.811 1.00 98.25 125 HIS A O 1
ATOM 995 N N . LEU A 1 126 ? 7.736 -5.832 -17.392 1.00 98.56 126 LEU A N 1
ATOM 996 C CA . LEU A 1 126 ? 8.235 -4.841 -16.438 1.00 98.56 126 LEU A CA 1
ATOM 997 C C . LEU A 1 126 ? 8.221 -5.418 -15.020 1.00 98.56 126 LEU A C 1
ATOM 999 O O . LEU A 1 126 ? 9.272 -5.536 -14.401 1.00 98.56 126 LEU A O 1
ATOM 1003 N N . LEU A 1 127 ? 7.059 -5.879 -14.550 1.00 98.06 127 LEU A N 1
ATOM 1004 C CA . LEU A 1 127 ? 6.911 -6.415 -13.197 1.00 98.06 127 LEU A CA 1
ATOM 1005 C C . LEU A 1 127 ? 7.761 -7.675 -12.949 1.00 98.06 127 LEU A C 1
ATOM 1007 O O . LEU A 1 127 ? 8.323 -7.826 -11.868 1.00 98.06 127 LEU A O 1
ATOM 1011 N N . ARG A 1 128 ? 7.944 -8.541 -13.958 1.00 98.19 128 ARG A N 1
ATOM 1012 C CA . ARG A 1 128 ? 8.877 -9.683 -13.871 1.00 98.1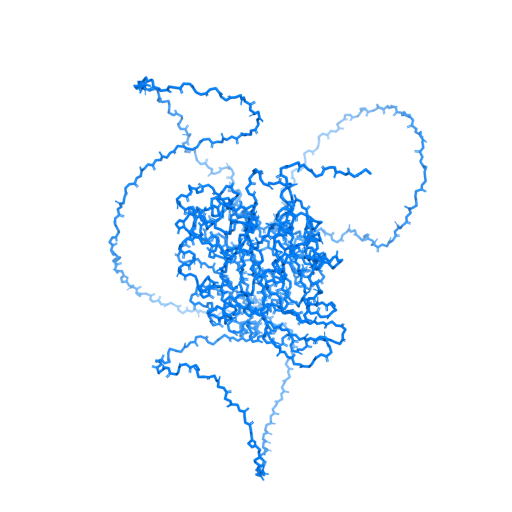9 128 ARG A CA 1
ATOM 1013 C C . ARG A 1 128 ? 10.319 -9.235 -13.639 1.00 98.19 128 ARG A C 1
ATOM 1015 O O . ARG A 1 128 ? 11.026 -9.838 -12.839 1.00 98.19 128 ARG A O 1
ATOM 1022 N N . LEU A 1 129 ? 10.758 -8.197 -14.352 1.00 98.38 129 LEU A N 1
ATOM 1023 C CA . LEU A 1 129 ? 12.107 -7.650 -14.220 1.00 98.38 129 LEU A CA 1
ATOM 1024 C C . LEU A 1 129 ? 12.299 -6.935 -12.876 1.00 98.38 129 LEU A C 1
ATOM 1026 O O . LEU A 1 129 ? 13.383 -7.034 -12.308 1.00 98.38 129 LEU A O 1
ATOM 1030 N N . MET A 1 130 ? 11.252 -6.313 -12.322 1.00 98.25 130 MET A N 1
ATOM 1031 C CA . MET A 1 130 ? 11.310 -5.668 -11.003 1.00 98.25 130 MET A CA 1
ATOM 1032 C C . MET A 1 130 ? 11.675 -6.637 -9.873 1.00 98.25 130 MET A C 1
ATOM 1034 O O . MET A 1 130 ? 12.417 -6.251 -8.973 1.00 98.25 130 MET A O 1
ATOM 1038 N N . HIS A 1 131 ? 11.262 -7.909 -9.936 1.00 97.81 131 HIS A N 1
ATOM 1039 C CA . HIS A 1 131 ? 11.711 -8.917 -8.964 1.00 97.81 131 HIS A CA 1
ATOM 1040 C C . HIS A 1 131 ? 13.238 -9.050 -8.921 1.00 97.81 131 HIS A C 1
ATOM 1042 O O . HIS A 1 131 ? 13.812 -9.176 -7.844 1.00 97.81 131 HIS A O 1
ATOM 1048 N N . TYR A 1 132 ? 13.888 -8.987 -10.087 1.00 97.88 132 TYR A N 1
ATOM 1049 C CA . TYR A 1 132 ? 15.341 -9.104 -10.234 1.00 97.88 132 TYR A CA 1
ATOM 1050 C C . TYR A 1 132 ? 16.103 -7.811 -9.936 1.00 97.88 132 TYR A C 1
ATOM 1052 O O . TYR A 1 132 ? 17.324 -7.856 -9.818 1.00 97.88 132 TYR A O 1
ATOM 1060 N N . ILE A 1 133 ? 15.401 -6.682 -9.830 1.00 97.25 133 ILE A N 1
ATOM 1061 C CA . ILE A 1 133 ? 15.971 -5.405 -9.390 1.00 97.25 133 ILE A CA 1
ATOM 1062 C C . ILE A 1 133 ? 15.911 -5.300 -7.867 1.00 97.25 133 ILE A C 1
ATOM 1064 O O . ILE A 1 133 ? 16.886 -4.898 -7.245 1.00 97.25 133 ILE A O 1
ATOM 1068 N N . LEU A 1 134 ? 14.769 -5.655 -7.272 1.00 97.12 134 LEU A N 1
ATOM 1069 C CA . LEU A 1 134 ? 14.493 -5.362 -5.867 1.00 97.12 134 LEU A CA 1
ATOM 1070 C C . LEU A 1 134 ? 14.929 -6.476 -4.913 1.00 97.12 134 LEU A C 1
ATOM 1072 O O . LEU A 1 134 ? 15.308 -6.185 -3.785 1.00 97.12 134 LEU A O 1
ATOM 1076 N N . ALA A 1 135 ? 14.840 -7.749 -5.306 1.00 96.75 135 ALA A N 1
ATOM 1077 C CA . ALA A 1 135 ? 15.159 -8.855 -4.406 1.00 96.75 135 ALA A CA 1
ATOM 1078 C C . ALA A 1 135 ? 16.657 -9.186 -4.403 1.00 96.75 135 ALA A C 1
ATOM 1080 O O . ALA A 1 135 ? 17.356 -9.013 -5.401 1.00 96.75 135 ALA A O 1
ATOM 1081 N N . SER A 1 136 ? 17.136 -9.765 -3.300 1.00 95.00 136 SER A N 1
ATOM 1082 C CA . SER A 1 136 ? 18.489 -10.326 -3.260 1.00 95.00 136 SER A CA 1
ATOM 1083 C C . SER A 1 136 ? 18.635 -11.457 -4.291 1.00 95.00 136 SER A C 1
ATOM 1085 O O . SER A 1 136 ? 17.800 -12.370 -4.306 1.00 95.00 136 SER A O 1
ATOM 1087 N N . PRO A 1 137 ? 19.719 -11.485 -5.094 1.00 94.25 137 PRO A N 1
ATOM 1088 C CA . PRO A 1 137 ? 19.998 -12.583 -6.021 1.00 94.25 137 PRO A CA 1
ATOM 1089 C C . PRO A 1 137 ? 20.041 -13.966 -5.359 1.00 94.25 137 PRO A C 1
ATOM 1091 O O . PRO A 1 137 ? 19.792 -14.964 -6.027 1.00 94.25 137 PRO A O 1
ATOM 1094 N N . LEU A 1 138 ? 20.316 -14.034 -4.049 1.00 94.25 138 LEU A N 1
ATOM 1095 C CA . LEU A 1 138 ? 20.330 -15.282 -3.276 1.00 94.25 138 LEU A CA 1
ATOM 1096 C C . LEU A 1 138 ? 18.945 -15.939 -3.154 1.00 94.25 138 LEU A C 1
ATOM 1098 O O . LEU A 1 138 ? 18.859 -17.140 -2.918 1.00 94.25 138 LEU A O 1
ATOM 1102 N N . HIS A 1 139 ? 17.873 -15.164 -3.323 1.00 93.56 139 HIS A N 1
ATOM 1103 C CA . HIS A 1 139 ? 16.480 -15.596 -3.161 1.00 93.56 139 HIS A CA 1
ATOM 1104 C C . HIS A 1 139 ? 15.724 -15.729 -4.495 1.00 93.56 139 HIS A C 1
ATOM 1106 O O . HIS A 1 139 ? 14.508 -15.978 -4.543 1.00 93.56 139 HIS A O 1
ATOM 1112 N N . LEU A 1 140 ? 16.439 -15.534 -5.604 1.00 95.75 140 LEU A N 1
ATOM 1113 C CA . LEU A 1 140 ? 15.882 -15.544 -6.945 1.00 95.75 140 LEU A CA 1
ATOM 1114 C C . LEU A 1 140 ? 16.323 -16.792 -7.718 1.00 95.75 140 LEU A C 1
ATOM 1116 O O . LEU A 1 140 ? 17.480 -17.207 -7.634 1.00 95.75 140 LEU A O 1
ATOM 1120 N N . PRO A 1 141 ? 15.428 -17.385 -8.527 1.00 96.25 141 PRO A N 1
ATOM 1121 C CA . PRO A 1 141 ? 15.832 -18.389 -9.498 1.00 96.25 141 PRO A CA 1
ATOM 1122 C C . PRO A 1 141 ? 16.713 -17.753 -10.580 1.00 96.25 141 PRO A C 1
ATOM 1124 O O . PRO A 1 141 ? 16.665 -16.541 -10.811 1.00 96.25 141 PRO A O 1
ATOM 1127 N N . THR A 1 142 ? 17.476 -18.579 -11.299 1.00 96.44 142 THR A N 1
ATOM 1128 C CA . THR A 1 142 ? 18.304 -18.130 -12.427 1.00 96.44 142 THR A CA 1
ATOM 1129 C C . THR A 1 142 ? 17.501 -17.269 -13.402 1.00 96.44 142 THR A C 1
ATOM 1131 O O . THR A 1 142 ? 16.368 -17.603 -13.748 1.00 96.44 142 THR A O 1
ATOM 1134 N N . PHE A 1 143 ? 18.095 -16.157 -13.844 1.00 97.50 143 PHE A N 1
ATOM 1135 C CA . PHE A 1 143 ? 17.447 -15.245 -14.780 1.00 97.50 143 PHE A CA 1
ATOM 1136 C C . PHE A 1 143 ? 17.121 -15.953 -16.113 1.00 97.50 143 PHE A C 1
ATOM 1138 O O . PHE A 1 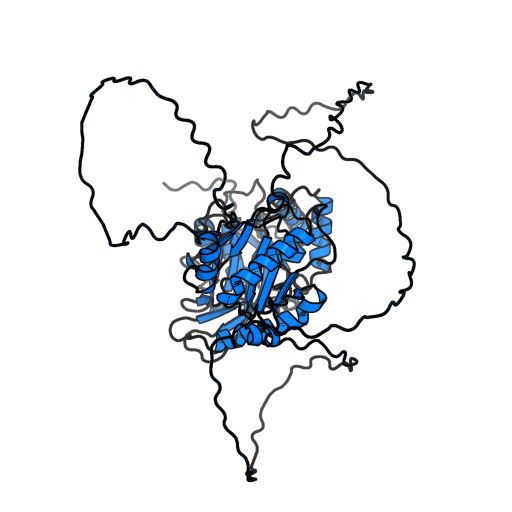143 ? 18.026 -16.534 -16.722 1.00 97.50 143 PHE A O 1
ATOM 1145 N N . PRO A 1 144 ? 15.864 -15.902 -16.589 1.00 97.56 144 PRO A N 1
ATOM 1146 C CA . PRO A 1 144 ? 15.454 -16.496 -17.861 1.00 97.56 144 PRO A CA 1
ATOM 1147 C C . PRO A 1 144 ? 16.215 -15.961 -19.078 1.00 97.56 144 PRO A C 1
ATOM 1149 O O . PRO A 1 144 ? 16.144 -14.777 -19.402 1.00 97.56 144 PRO A O 1
ATOM 1152 N N . SER A 1 145 ? 16.886 -16.842 -19.821 1.00 96.62 145 SER A N 1
ATOM 1153 C CA . SER A 1 145 ? 17.653 -16.445 -21.014 1.00 96.62 145 SER A CA 1
ATOM 1154 C C . SER A 1 145 ? 16.777 -15.884 -22.145 1.00 96.62 145 SER A C 1
ATOM 1156 O O . SER A 1 145 ? 17.206 -15.019 -22.909 1.00 96.62 145 SER A O 1
ATOM 1158 N N . GLU A 1 146 ? 15.520 -16.322 -22.238 1.00 95.50 146 GLU A N 1
ATOM 1159 C CA . GLU A 1 146 ? 14.530 -15.816 -23.192 1.00 95.50 146 GLU A CA 1
ATOM 1160 C C . GLU A 1 146 ? 14.118 -14.360 -22.930 1.00 95.50 146 GLU A C 1
ATOM 1162 O O . GLU A 1 146 ? 13.574 -13.703 -23.821 1.00 95.50 146 GLU A O 1
ATOM 1167 N N . TRP A 1 147 ? 14.389 -13.842 -21.728 1.00 96.88 147 TRP A N 1
ATOM 1168 C CA . TRP A 1 147 ? 14.183 -12.439 -21.364 1.00 96.88 147 TRP A CA 1
ATOM 1169 C C . TRP A 1 147 ? 15.413 -11.579 -21.686 1.00 96.88 147 TRP A C 1
ATOM 1171 O O . TRP A 1 147 ? 15.406 -10.376 -21.443 1.00 96.88 147 TRP A O 1
ATOM 1181 N N . GLY A 1 148 ? 16.454 -12.168 -22.284 1.00 96.44 148 GLY A N 1
ATOM 1182 C CA . GLY A 1 148 ? 17.686 -11.484 -22.656 1.00 96.44 148 GLY A CA 1
ATOM 1183 C C . GLY A 1 148 ? 18.688 -11.452 -21.509 1.00 96.44 148 GLY A C 1
ATOM 1184 O O . GLY A 1 148 ? 18.973 -12.473 -20.888 1.00 96.44 148 GLY A O 1
ATOM 1185 N N . SER A 1 149 ? 19.268 -10.281 -21.260 1.00 96.25 149 SER A N 1
ATOM 1186 C CA . SER A 1 149 ? 20.195 -10.071 -20.145 1.00 96.25 149 SER A CA 1
ATOM 1187 C C . SER A 1 149 ? 19.445 -9.583 -18.904 1.00 96.25 149 SER A C 1
ATOM 1189 O O . SER A 1 149 ? 18.479 -8.828 -19.062 1.00 96.25 149 SER A O 1
ATOM 1191 N N . PRO A 1 150 ? 19.901 -9.938 -17.688 1.00 96.75 150 PRO A N 1
ATOM 1192 C CA . PRO A 1 150 ? 19.311 -9.420 -16.459 1.00 96.75 150 PRO A CA 1
ATOM 1193 C C . PRO A 1 150 ? 19.329 -7.881 -16.422 1.00 96.75 150 PRO A C 1
ATOM 1195 O O . PRO A 1 150 ? 20.104 -7.255 -17.163 1.00 96.75 150 PRO A O 1
ATOM 1198 N N . PRO A 1 151 ? 18.473 -7.257 -15.590 1.00 95.50 151 PRO A N 1
ATOM 1199 C CA . PRO A 1 151 ? 18.557 -5.830 -15.309 1.00 95.50 151 PRO A CA 1
ATOM 1200 C C . PRO A 1 151 ? 19.970 -5.430 -14.877 1.00 95.50 151 PRO A C 1
ATOM 1202 O O . PRO A 1 151 ? 20.679 -6.211 -14.239 1.00 95.50 151 PRO A O 1
ATOM 1205 N N . SER A 1 152 ? 20.383 -4.217 -15.242 1.00 91.81 152 SER A N 1
ATOM 1206 C CA . SER A 1 152 ? 21.634 -3.664 -14.727 1.00 91.81 152 SER A CA 1
ATOM 1207 C C . SER A 1 152 ? 21.540 -3.532 -13.203 1.00 91.81 152 SER A C 1
ATOM 1209 O O . SER A 1 152 ? 20.470 -3.164 -12.711 1.00 91.81 152 SER A O 1
ATOM 1211 N N . PRO A 1 153 ? 22.629 -3.789 -12.461 1.00 90.44 153 PRO A N 1
ATOM 1212 C CA . PRO A 1 153 ? 22.665 -3.508 -11.033 1.00 90.44 153 PRO A CA 1
ATOM 1213 C C . PRO A 1 153 ? 22.325 -2.044 -10.750 1.00 90.44 153 PRO A C 1
ATOM 1215 O O . PRO A 1 153 ? 22.630 -1.162 -11.561 1.00 90.44 153 PRO A O 1
ATOM 1218 N N . ILE A 1 154 ? 21.722 -1.797 -9.588 1.00 92.94 154 ILE A N 1
ATOM 1219 C CA . ILE A 1 154 ? 21.557 -0.442 -9.060 1.00 92.94 154 ILE A CA 1
ATOM 1220 C C . ILE A 1 154 ? 22.957 0.191 -8.935 1.00 92.94 154 ILE A C 1
ATOM 1222 O O . ILE A 1 154 ? 23.884 -0.497 -8.496 1.00 92.94 154 ILE A O 1
ATOM 1226 N N . PRO A 1 155 ? 23.153 1.452 -9.369 1.00 92.81 155 PRO A N 1
ATOM 1227 C CA . PRO A 1 155 ? 24.440 2.128 -9.233 1.00 92.81 155 PRO A CA 1
ATOM 1228 C C . PRO A 1 155 ? 24.926 2.114 -7.782 1.00 92.81 155 PRO A C 1
ATOM 1230 O O . PRO A 1 155 ? 24.120 2.259 -6.866 1.00 92.81 155 PRO A O 1
ATOM 1233 N N . ILE A 1 156 ? 26.235 1.954 -7.573 1.00 93.56 156 ILE A N 1
ATOM 1234 C CA . ILE A 1 156 ? 26.817 1.793 -6.230 1.00 93.56 156 ILE A CA 1
ATOM 1235 C C . ILE A 1 156 ? 26.517 2.994 -5.325 1.00 93.56 156 ILE A C 1
ATOM 1237 O O . ILE A 1 156 ? 26.297 2.842 -4.130 1.00 93.56 156 ILE A O 1
ATOM 1241 N N . GLU A 1 157 ? 26.430 4.187 -5.910 1.00 95.44 157 GLU A N 1
ATOM 1242 C CA . GLU A 1 157 ? 26.061 5.427 -5.232 1.00 95.44 157 GLU A CA 1
ATOM 1243 C C . GLU A 1 157 ? 24.601 5.472 -4.750 1.00 95.44 157 GLU A C 1
ATOM 1245 O O . GLU A 1 157 ? 24.257 6.346 -3.963 1.00 95.44 157 GLU A O 1
ATOM 1250 N N . LEU A 1 158 ? 23.746 4.554 -5.214 1.00 95.31 158 LEU A N 1
ATOM 1251 C CA . LEU A 1 158 ? 22.344 4.440 -4.808 1.00 95.31 158 LEU A CA 1
ATOM 1252 C C . LEU A 1 158 ? 22.057 3.171 -3.995 1.00 95.31 158 LEU A C 1
ATOM 1254 O O . LEU A 1 158 ? 20.923 2.973 -3.569 1.00 95.31 158 LEU A O 1
ATOM 1258 N N . GLU A 1 159 ? 23.046 2.302 -3.779 1.00 92.38 159 GLU A N 1
ATOM 1259 C CA . GLU A 1 159 ? 22.841 0.989 -3.154 1.00 92.38 159 GLU A CA 1
ATOM 1260 C C . GLU A 1 159 ? 22.251 1.102 -1.737 1.00 92.38 159 GLU A C 1
ATOM 1262 O O . GLU A 1 159 ? 21.360 0.334 -1.375 1.00 92.38 159 GLU A O 1
ATOM 1267 N N . GLU A 1 160 ? 22.652 2.121 -0.968 1.00 94.69 160 GLU A N 1
ATOM 1268 C CA . GLU A 1 160 ? 22.093 2.389 0.367 1.00 94.69 160 GLU A CA 1
ATOM 1269 C C . GLU A 1 160 ? 20.598 2.747 0.341 1.00 94.69 160 GLU A C 1
ATOM 1271 O O . GLU A 1 160 ? 19.873 2.515 1.312 1.00 94.69 160 GLU A O 1
ATOM 1276 N N . TYR A 1 161 ? 20.115 3.284 -0.782 1.00 95.38 161 TYR A N 1
ATOM 1277 C CA . TYR A 1 161 ? 18.723 3.674 -0.948 1.00 95.38 161 TYR A CA 1
ATOM 1278 C C . TYR A 1 161 ? 17.834 2.539 -1.462 1.00 95.38 161 TYR A C 1
ATOM 1280 O O . TYR A 1 161 ? 16.613 2.607 -1.329 1.00 95.38 161 TYR A O 1
ATOM 1288 N N . PHE A 1 162 ? 18.421 1.453 -1.958 1.00 96.06 162 PHE A N 1
ATOM 1289 C CA . PHE A 1 162 ? 17.684 0.295 -2.456 1.00 96.06 162 PHE A CA 1
ATOM 1290 C C . PHE A 1 162 ? 18.099 -0.986 -1.729 1.00 96.06 162 PHE A C 1
ATOM 1292 O O . PHE A 1 162 ? 18.630 -1.915 -2.344 1.00 96.06 162 PHE A O 1
ATOM 1299 N N . PRO A 1 163 ? 17.845 -1.077 -0.411 1.00 96.31 163 PRO A N 1
ATOM 1300 C CA . PRO A 1 163 ? 18.108 -2.300 0.324 1.00 96.31 163 PRO A CA 1
ATOM 1301 C C . PRO A 1 163 ? 17.309 -3.468 -0.279 1.00 96.31 163 PRO A C 1
ATOM 1303 O O . PRO A 1 163 ? 16.151 -3.269 -0.678 1.00 96.31 163 PRO A O 1
ATOM 1306 N N . PRO A 1 164 ? 17.880 -4.689 -0.318 1.00 96.69 164 PRO A N 1
ATOM 1307 C CA . PRO A 1 164 ? 17.201 -5.846 -0.876 1.00 96.69 164 PRO A CA 1
ATOM 1308 C C . PRO A 1 164 ? 15.847 -6.098 -0.214 1.00 96.69 164 PRO A C 1
ATOM 1310 O O . PRO A 1 164 ? 15.718 -6.170 1.010 1.00 96.69 164 PRO A O 1
ATOM 1313 N N . ALA A 1 165 ? 14.838 -6.269 -1.054 1.00 97.00 165 ALA A N 1
ATOM 1314 C CA . ALA A 1 165 ? 13.491 -6.598 -0.651 1.00 97.00 165 ALA A CA 1
ATOM 1315 C C . ALA A 1 165 ? 13.415 -8.041 -0.142 1.00 97.00 165 ALA A C 1
ATOM 1317 O O . ALA A 1 165 ? 13.911 -8.971 -0.784 1.00 97.00 165 ALA A O 1
ATOM 1318 N N . TRP A 1 166 ? 12.692 -8.240 0.954 1.00 96.75 166 TRP A N 1
ATOM 1319 C CA . TRP A 1 166 ? 12.245 -9.556 1.422 1.00 96.75 166 TRP A CA 1
ATOM 1320 C C . TRP A 1 166 ? 10.904 -9.968 0.801 1.00 96.75 166 TRP A C 1
ATOM 1322 O O . TRP A 1 166 ? 10.542 -11.147 0.758 1.00 96.75 166 TRP A O 1
ATOM 1332 N N . GLY A 1 167 ? 10.180 -8.992 0.261 1.00 96.00 167 GLY A N 1
ATOM 1333 C CA . GLY A 1 167 ? 8.956 -9.185 -0.491 1.00 96.00 167 GLY A CA 1
ATOM 1334 C C . GLY A 1 167 ? 8.485 -7.885 -1.129 1.00 96.00 167 GLY A C 1
ATOM 1335 O O . GLY A 1 167 ? 9.013 -6.803 -0.870 1.00 96.00 167 GLY A O 1
ATOM 1336 N N . THR A 1 168 ? 7.473 -8.000 -1.973 1.00 95.81 168 THR A N 1
ATOM 1337 C CA . THR A 1 168 ? 6.785 -6.857 -2.571 1.00 95.81 168 THR A CA 1
ATOM 1338 C C . THR A 1 168 ? 5.284 -7.040 -2.465 1.00 95.81 168 THR A C 1
ATOM 1340 O O . THR A 1 168 ? 4.792 -8.171 -2.445 1.00 95.81 168 THR A O 1
ATOM 1343 N N . PHE A 1 169 ? 4.551 -5.937 -2.416 1.00 92.88 169 PHE A N 1
ATOM 1344 C CA . PHE A 1 169 ? 3.096 -5.956 -2.350 1.00 92.88 169 PHE A CA 1
ATOM 1345 C C . PHE A 1 169 ? 2.487 -4.993 -3.354 1.00 92.88 169 PHE A C 1
ATOM 1347 O O . PHE A 1 169 ? 3.167 -4.117 -3.880 1.00 92.88 169 PHE A O 1
ATOM 1354 N N . LEU A 1 170 ? 1.203 -5.170 -3.634 1.00 90.31 170 LEU A N 1
ATOM 1355 C CA . LEU A 1 170 ? 0.427 -4.223 -4.422 1.00 90.31 170 LEU A CA 1
ATOM 1356 C C . LEU A 1 170 ? -1.055 -4.316 -4.084 1.00 90.31 170 LEU A C 1
ATOM 1358 O O . LEU A 1 170 ? -1.559 -5.367 -3.676 1.00 90.31 170 LEU A O 1
ATOM 1362 N N . SER A 1 171 ? -1.742 -3.202 -4.296 1.00 83.88 171 SER A N 1
ATOM 1363 C CA . SER A 1 171 ? -3.192 -3.084 -4.264 1.00 83.88 171 SER A CA 1
ATOM 1364 C C . SER A 1 171 ? -3.674 -2.867 -5.693 1.00 83.88 171 SER A C 1
ATOM 1366 O O . SER A 1 171 ? -3.158 -2.001 -6.391 1.00 83.88 171 SER A O 1
ATOM 1368 N N . SER A 1 172 ? -4.622 -3.666 -6.182 1.00 82.19 172 SER A N 1
ATOM 1369 C CA . SER A 1 172 ? -5.060 -3.511 -7.571 1.00 82.19 172 SER A CA 1
ATOM 1370 C C . SER A 1 172 ? -6.489 -3.935 -7.822 1.00 82.19 172 SER A C 1
ATOM 1372 O O . SER A 1 172 ? -6.945 -4.972 -7.349 1.00 82.19 172 SER A O 1
ATOM 1374 N N . GLU A 1 173 ? -7.180 -3.149 -8.639 1.00 79.12 173 GLU A N 1
ATOM 1375 C CA . GLU A 1 173 ? -8.486 -3.507 -9.190 1.00 79.12 173 GLU A CA 1
ATOM 1376 C C . GLU A 1 173 ? -8.381 -4.557 -10.306 1.00 79.12 173 GLU A C 1
ATOM 1378 O O . GLU A 1 173 ? -9.374 -5.194 -10.678 1.00 79.12 173 GLU A O 1
ATOM 1383 N N . ILE A 1 174 ? -7.171 -4.769 -10.838 1.00 81.38 174 ILE A N 1
ATOM 1384 C CA . ILE A 1 174 ? -6.907 -5.819 -11.813 1.00 81.38 174 ILE A CA 1
ATOM 1385 C C . ILE A 1 174 ? -6.982 -7.166 -11.092 1.00 81.38 174 ILE A C 1
ATOM 1387 O O . ILE A 1 174 ? -6.351 -7.392 -10.060 1.00 81.38 174 ILE A O 1
ATOM 1391 N N . GLY A 1 175 ? -7.763 -8.084 -11.667 1.00 81.25 175 GLY A N 1
ATOM 1392 C CA . GLY A 1 175 ? -7.919 -9.436 -11.138 1.00 81.25 175 GLY A CA 1
ATOM 1393 C C . GLY A 1 175 ? -6.576 -10.158 -10.942 1.00 81.25 175 GLY A C 1
ATOM 1394 O O . GLY A 1 175 ? -5.610 -9.909 -11.675 1.00 81.25 175 GLY A O 1
ATOM 1395 N N . PRO A 1 176 ? -6.518 -11.101 -9.989 1.00 86.50 176 PRO A N 1
ATOM 1396 C CA . PRO A 1 176 ? -5.259 -11.645 -9.490 1.00 86.50 176 PRO A CA 1
ATOM 1397 C C . PRO A 1 176 ? -4.506 -12.458 -10.557 1.00 86.50 176 PRO A C 1
ATOM 1399 O O . PRO A 1 176 ? -3.278 -12.495 -10.565 1.00 86.50 176 PRO A O 1
ATOM 1402 N N . ASP A 1 177 ? -5.222 -12.997 -11.550 1.00 90.62 177 ASP A N 1
ATOM 1403 C CA . ASP A 1 177 ? -4.650 -13.703 -12.699 1.00 90.62 177 ASP A CA 1
ATOM 1404 C C . ASP A 1 177 ? -3.591 -12.890 -13.452 1.00 90.62 177 ASP A C 1
ATOM 1406 O O . ASP A 1 177 ? -2.668 -13.465 -14.032 1.00 90.62 177 ASP A O 1
ATOM 1410 N N . PHE A 1 178 ? -3.723 -11.560 -13.499 1.00 92.50 178 PHE A N 1
ATOM 1411 C CA . PHE A 1 178 ? -2.706 -10.712 -14.118 1.00 92.50 178 PHE A CA 1
ATOM 1412 C C . PHE A 1 178 ? -1.383 -10.791 -13.357 1.00 92.50 178 PHE A C 1
ATOM 1414 O O . PHE A 1 178 ? -0.339 -11.047 -13.964 1.00 92.50 178 PHE A O 1
ATOM 1421 N N . TYR A 1 179 ? -1.435 -10.636 -12.037 1.00 93.81 179 TYR A N 1
ATOM 1422 C CA . TYR A 1 179 ? -0.250 -10.610 -11.191 1.00 93.81 179 TYR A CA 1
ATOM 1423 C C . TYR A 1 179 ? 0.359 -11.994 -10.969 1.00 93.81 179 TYR A C 1
ATOM 1425 O O . TYR A 1 179 ? 1.582 -12.109 -10.917 1.00 93.81 179 TYR A O 1
ATOM 1433 N N . TYR A 1 180 ? -0.448 -13.062 -11.001 1.00 94.69 180 TYR A N 1
ATOM 1434 C CA . TYR A 1 180 ? 0.054 -14.442 -10.991 1.00 94.69 180 TYR A CA 1
ATOM 1435 C C . TYR A 1 180 ? 1.004 -14.713 -12.165 1.00 94.69 180 TYR A C 1
ATOM 1437 O O . TYR A 1 180 ? 1.985 -15.440 -12.018 1.00 94.69 180 TYR A O 1
ATOM 1445 N N . ARG A 1 181 ? 0.739 -14.104 -13.332 1.00 95.44 181 ARG A N 1
ATOM 1446 C CA . ARG A 1 181 ? 1.569 -14.238 -14.543 1.00 95.44 181 ARG A CA 1
ATOM 1447 C C . ARG A 1 181 ? 2.823 -13.368 -14.532 1.00 95.44 181 ARG A C 1
ATOM 1449 O O . ARG A 1 181 ? 3.666 -13.524 -15.424 1.00 95.44 181 ARG A O 1
ATOM 1456 N N . CYS A 1 182 ? 2.970 -12.462 -13.574 1.00 96.88 182 CYS A N 1
ATOM 1457 C CA . CYS A 1 182 ? 4.178 -11.662 -13.409 1.00 96.88 182 CYS A CA 1
ATOM 1458 C C . CYS A 1 182 ? 5.231 -12.482 -12.647 1.00 96.88 182 CYS A C 1
ATOM 1460 O O . CYS A 1 182 ? 5.586 -12.167 -11.530 1.00 96.88 182 CYS A O 1
ATOM 1462 N N . LEU A 1 183 ? 5.634 -13.603 -13.244 1.00 97.12 183 LEU A N 1
ATOM 1463 C CA . LEU A 1 183 ? 6.421 -14.667 -12.627 1.00 97.12 183 LEU A CA 1
ATOM 1464 C C . LEU A 1 183 ? 7.771 -14.200 -12.059 1.00 97.12 183 LEU A C 1
ATOM 1466 O O . LEU A 1 183 ? 8.447 -13.354 -12.645 1.00 97.12 183 LEU A O 1
ATOM 1470 N N . VAL A 1 184 ? 8.224 -14.868 -11.001 1.00 96.88 184 VAL A N 1
ATOM 1471 C CA . VAL A 1 184 ? 9.623 -14.832 -10.579 1.00 96.88 184 VAL A CA 1
ATOM 1472 C C . VAL A 1 184 ? 10.362 -16.010 -11.224 1.00 96.88 184 VAL A C 1
ATOM 1474 O O . VAL A 1 184 ? 10.170 -17.168 -10.858 1.00 96.88 184 VAL A O 1
ATOM 1477 N N . GLY A 1 185 ? 11.191 -15.735 -12.227 1.00 95.75 185 GLY A N 1
ATOM 1478 C CA . GLY A 1 185 ? 11.725 -16.782 -13.103 1.00 95.75 185 GLY A CA 1
ATOM 1479 C C . GLY A 1 185 ? 10.651 -17.350 -14.040 1.00 95.75 185 GLY A C 1
ATOM 1480 O O . GLY A 1 185 ? 9.807 -16.607 -14.539 1.00 95.75 185 GLY A O 1
ATOM 1481 N N . ILE A 1 186 ? 10.692 -18.658 -14.309 1.00 93.75 186 ILE A N 1
ATOM 1482 C CA . ILE A 1 186 ? 9.809 -19.304 -15.304 1.00 93.75 186 ILE A CA 1
ATOM 1483 C C . ILE A 1 186 ? 8.502 -19.834 -14.710 1.00 93.75 186 ILE A C 1
ATOM 1485 O O . ILE A 1 186 ? 7.476 -19.792 -15.381 1.00 93.75 186 ILE A O 1
ATOM 1489 N N . ASP A 1 187 ? 8.525 -20.304 -13.462 1.00 93.12 187 ASP A N 1
ATOM 1490 C CA . ASP A 1 187 ? 7.412 -21.095 -12.917 1.00 93.12 187 ASP A CA 1
ATOM 1491 C C . ASP A 1 187 ? 6.824 -20.529 -11.618 1.00 93.12 187 ASP A C 1
ATOM 1493 O O . ASP A 1 187 ? 5.665 -20.800 -11.295 1.00 93.12 187 ASP A O 1
ATOM 1497 N N . ARG A 1 188 ? 7.587 -19.728 -10.857 1.00 95.44 188 ARG A N 1
ATOM 1498 C CA . ARG A 1 188 ? 7.107 -19.170 -9.585 1.00 95.44 188 ARG A CA 1
ATOM 1499 C C . ARG A 1 188 ? 6.170 -18.005 -9.873 1.00 95.44 188 ARG A C 1
ATOM 1501 O O . ARG A 1 188 ? 6.536 -17.081 -10.595 1.00 95.44 188 ARG A O 1
ATOM 1508 N N . ARG A 1 189 ? 4.964 -18.039 -9.302 1.00 95.88 189 ARG A N 1
ATOM 1509 C CA . ARG A 1 189 ? 4.007 -16.926 -9.386 1.00 95.88 189 ARG A CA 1
ATOM 1510 C C . ARG A 1 189 ? 4.621 -15.649 -8.811 1.00 95.88 189 ARG A C 1
ATOM 1512 O O . ARG A 1 189 ? 5.478 -15.718 -7.935 1.00 95.88 189 ARG A O 1
ATOM 1519 N N . GLY A 1 190 ? 4.195 -14.512 -9.355 1.00 95.88 190 GLY A N 1
ATOM 1520 C CA . GLY A 1 190 ? 4.550 -13.192 -8.839 1.00 95.88 190 GLY A CA 1
ATOM 1521 C C . GLY A 1 190 ? 3.776 -12.886 -7.566 1.00 95.88 190 GLY A C 1
ATOM 1522 O O . GLY A 1 190 ? 3.980 -13.507 -6.528 1.00 95.88 190 GLY A O 1
ATOM 1523 N N . TRP A 1 191 ? 2.839 -11.944 -7.654 1.00 95.31 191 TRP A N 1
ATOM 1524 C CA . TRP A 1 191 ? 2.023 -11.566 -6.506 1.00 95.31 191 TRP A CA 1
ATOM 1525 C C . TRP A 1 191 ? 0.785 -12.432 -6.395 1.00 95.31 191 TRP A C 1
ATOM 1527 O O . TRP A 1 191 ? -0.030 -12.479 -7.314 1.00 95.31 191 TRP A O 1
ATOM 1537 N N . GLU A 1 192 ? 0.626 -13.073 -5.246 1.00 92.75 192 GLU A N 1
ATOM 1538 C CA . GLU A 1 192 ? -0.531 -13.886 -4.921 1.00 92.75 192 GLU A CA 1
ATOM 1539 C C . GLU A 1 192 ? -1.539 -13.095 -4.086 1.00 92.75 192 GLU A C 1
ATOM 1541 O O . GLU A 1 192 ? -1.155 -12.346 -3.196 1.00 92.75 192 GLU A O 1
ATOM 1546 N N . ALA A 1 193 ? -2.832 -13.286 -4.341 1.00 89.31 193 ALA A N 1
ATOM 1547 C CA . ALA A 1 193 ? -3.914 -12.811 -3.484 1.00 89.31 193 ALA A CA 1
ATOM 1548 C C . ALA A 1 193 ? -4.415 -13.990 -2.655 1.00 89.31 193 ALA A C 1
ATOM 1550 O O . ALA A 1 193 ? -4.853 -14.996 -3.219 1.00 89.31 193 ALA A O 1
ATOM 1551 N N . LYS A 1 194 ? -4.384 -13.857 -1.328 1.00 86.75 194 LYS A N 1
ATOM 1552 C CA . LYS A 1 194 ? -5.029 -14.802 -0.409 1.00 86.75 194 LYS A CA 1
ATOM 1553 C C . LYS A 1 194 ? -6.373 -14.251 0.037 1.00 86.75 194 LYS A C 1
ATOM 1555 O O . LYS A 1 194 ? -6.500 -13.048 0.255 1.00 86.75 194 LYS A O 1
ATOM 1560 N N . GLU A 1 195 ? -7.352 -15.139 0.204 1.00 82.88 195 GLU A N 1
ATOM 1561 C CA . GLU A 1 195 ? -8.716 -14.767 0.605 1.00 82.88 195 GLU A CA 1
ATOM 1562 C C . GLU A 1 195 ? -8.742 -13.990 1.923 1.00 82.88 195 GLU A C 1
ATOM 1564 O O . GLU A 1 195 ? -9.436 -12.985 2.023 1.00 82.88 195 GLU A O 1
ATOM 1569 N N . VAL A 1 196 ? -7.917 -14.407 2.889 1.00 81.50 196 VAL A N 1
ATOM 1570 C CA . VAL A 1 196 ? -7.813 -13.787 4.219 1.00 81.50 196 VAL A CA 1
ATOM 1571 C C . VAL A 1 196 ? -7.396 -12.312 4.181 1.00 81.50 196 VAL A C 1
ATOM 1573 O O . VAL A 1 196 ? -7.694 -11.574 5.107 1.00 81.50 196 VAL A O 1
ATOM 1576 N N . TRP A 1 197 ? -6.748 -11.853 3.105 1.00 83.06 197 TRP A N 1
ATOM 1577 C CA . TRP A 1 197 ? -6.352 -10.448 2.933 1.00 83.06 197 TRP A CA 1
ATOM 1578 C C . TRP A 1 197 ? -7.432 -9.592 2.258 1.00 83.06 197 TRP A C 1
ATOM 1580 O O . TRP A 1 197 ? -7.275 -8.381 2.109 1.00 83.06 197 TRP A O 1
ATOM 1590 N N . GLN A 1 198 ? -8.518 -10.214 1.794 1.00 86.88 198 GLN A N 1
ATOM 1591 C CA . GLN A 1 198 ? -9.575 -9.540 1.037 1.00 86.88 198 GLN A CA 1
ATOM 1592 C C . GLN A 1 198 ? -10.827 -9.277 1.870 1.00 86.88 198 GLN A C 1
ATOM 1594 O O . GLN A 1 198 ? -11.826 -8.815 1.324 1.00 86.88 198 GLN A O 1
ATOM 1599 N N . GLU A 1 199 ? -10.793 -9.581 3.161 1.00 87.12 199 GLU A N 1
ATOM 1600 C CA . GLU A 1 199 ? -11.926 -9.382 4.055 1.00 87.12 199 GLU A CA 1
ATOM 1601 C C . GLU A 1 199 ? -12.124 -7.891 4.361 1.00 87.12 199 GLU A C 1
ATOM 1603 O O . GLU A 1 199 ? -11.167 -7.129 4.530 1.00 87.12 199 GLU A O 1
ATOM 1608 N N . GLU A 1 200 ? -13.384 -7.469 4.383 1.00 89.19 200 GLU A N 1
ATOM 1609 C CA . GLU A 1 200 ? -13.809 -6.086 4.566 1.00 89.19 200 GLU A CA 1
ATOM 1610 C C . GLU A 1 200 ? -15.017 -6.032 5.504 1.00 89.19 200 GLU A C 1
ATOM 1612 O O . GLU A 1 200 ? -15.971 -6.808 5.382 1.00 89.19 200 GLU A O 1
ATOM 1617 N N . VAL A 1 201 ? -14.996 -5.065 6.416 1.00 90.88 201 VAL A N 1
ATOM 1618 C CA . VAL A 1 201 ? -16.159 -4.704 7.224 1.00 90.88 201 VAL A CA 1
ATOM 1619 C C . VAL A 1 201 ? -16.622 -3.324 6.795 1.00 90.88 201 VAL A C 1
ATOM 1621 O O . VAL A 1 201 ? -15.881 -2.352 6.895 1.00 90.88 201 VAL A O 1
ATOM 1624 N N . GLU A 1 202 ? -17.867 -3.249 6.340 1.00 92.56 202 GLU A N 1
ATOM 1625 C CA . GLU A 1 202 ? -18.553 -2.015 5.978 1.00 92.56 202 GLU A CA 1
ATOM 1626 C C . GLU A 1 202 ? -19.670 -1.748 6.990 1.00 92.56 202 GLU A C 1
ATOM 1628 O O . GLU A 1 202 ? -20.422 -2.656 7.354 1.00 92.56 202 GLU A O 1
ATOM 1633 N N . TRP A 1 203 ? -19.812 -0.506 7.443 1.00 93.88 203 TRP A N 1
ATOM 1634 C CA . TRP A 1 203 ? -20.892 -0.120 8.351 1.00 93.88 203 TRP A CA 1
ATOM 1635 C C . TRP A 1 203 ? -21.526 1.208 7.955 1.00 93.88 203 TRP A C 1
ATOM 1637 O O . TRP A 1 203 ? -20.885 2.078 7.369 1.00 93.88 203 TRP A O 1
ATOM 1647 N N . GLU A 1 204 ? -22.802 1.375 8.290 1.00 92.69 204 GLU A N 1
ATOM 1648 C CA . GLU A 1 204 ? -23.524 2.631 8.105 1.00 92.69 204 GLU A CA 1
ATOM 1649 C C . GLU A 1 204 ? -23.067 3.693 9.115 1.00 92.69 204 GLU A C 1
ATOM 1651 O O . GLU A 1 204 ? -22.985 3.440 10.323 1.00 92.69 204 GLU A O 1
ATOM 1656 N N . ILE A 1 205 ? -22.805 4.901 8.618 1.00 90.88 205 ILE A N 1
ATOM 1657 C CA . ILE A 1 205 ? -22.496 6.071 9.441 1.00 90.88 205 ILE A CA 1
ATOM 1658 C C . ILE A 1 205 ? -23.795 6.798 9.788 1.00 90.88 205 ILE A C 1
ATOM 1660 O O . ILE A 1 205 ? -24.614 7.110 8.919 1.00 90.88 205 ILE A O 1
ATOM 1664 N N . LEU A 1 206 ? -23.998 7.074 11.077 1.00 88.94 206 LEU A N 1
ATOM 1665 C CA . LEU A 1 206 ? -25.217 7.718 11.564 1.00 88.94 206 LEU A CA 1
ATOM 1666 C C . LEU A 1 206 ? -25.051 9.245 11.574 1.00 88.94 206 LEU A C 1
ATOM 1668 O O . LEU A 1 206 ? -24.630 9.836 12.567 1.00 88.94 206 LEU A O 1
ATOM 1672 N N . SER A 1 207 ? -25.407 9.899 10.466 1.00 74.94 207 SER A N 1
ATOM 1673 C CA . SER A 1 207 ? -25.391 11.363 10.362 1.00 74.94 207 SER A CA 1
ATOM 1674 C C . SER A 1 207 ? -26.649 12.026 10.955 1.00 74.94 207 SER A C 1
ATOM 1676 O O . SER A 1 207 ? -27.745 11.455 10.997 1.00 74.94 207 SER A O 1
ATOM 1678 N N . SER A 1 208 ? -26.506 13.276 11.415 1.00 61.62 208 SER A N 1
ATOM 1679 C CA . SER A 1 208 ? -27.567 14.042 12.095 1.00 61.62 208 SER A CA 1
ATOM 1680 C C . SER A 1 208 ? -28.834 14.258 11.271 1.00 61.62 208 SER A C 1
ATOM 1682 O O . SER A 1 208 ? -29.907 14.408 11.851 1.00 61.62 208 SER A O 1
ATOM 1684 N N . SER A 1 209 ? -28.743 14.254 9.938 1.00 59.19 209 SER A N 1
ATOM 1685 C CA . SER A 1 209 ? -29.896 14.431 9.043 1.00 59.19 209 SER A CA 1
ATOM 1686 C C . SER A 1 209 ? -30.928 13.303 9.166 1.00 59.19 209 SER A C 1
ATOM 1688 O O . SER A 1 209 ? -32.082 13.482 8.785 1.00 59.19 209 SER A O 1
ATOM 1690 N N . ARG A 1 210 ? -30.552 12.158 9.754 1.00 55.91 210 ARG A N 1
ATOM 1691 C CA . ARG A 1 210 ? -31.476 11.069 10.114 1.00 55.91 210 ARG A CA 1
ATOM 1692 C C . ARG A 1 210 ? -31.894 11.067 11.583 1.00 55.91 210 ARG A C 1
ATOM 1694 O O . ARG A 1 210 ? -32.851 10.384 11.937 1.00 55.91 210 ARG A O 1
ATOM 1701 N N . LEU A 1 211 ? -31.190 11.818 12.430 1.00 53.91 211 LEU A N 1
ATOM 1702 C CA . LEU A 1 211 ? -31.528 12.004 13.845 1.00 53.91 211 LEU A CA 1
ATOM 1703 C C . LEU A 1 211 ? -32.563 13.112 14.054 1.00 53.91 211 LEU A C 1
ATOM 1705 O O . LEU A 1 211 ? -33.192 13.157 15.112 1.00 53.91 211 LEU A O 1
ATOM 1709 N N . SER A 1 212 ? -32.789 13.976 13.058 1.00 49.28 212 SER A N 1
ATOM 1710 C CA . SER A 1 212 ? -33.972 14.830 13.033 1.00 49.28 212 SER A CA 1
ATOM 1711 C C . SER A 1 212 ? -35.210 13.953 12.857 1.00 49.28 212 SER A C 1
ATOM 1713 O O . SER A 1 212 ? -35.639 13.658 11.741 1.00 49.28 212 SER A O 1
ATOM 1715 N N . ILE A 1 213 ? -35.774 13.517 13.985 1.00 53.88 213 ILE A N 1
ATOM 1716 C CA . ILE A 1 213 ? -37.159 13.054 14.080 1.00 53.88 213 ILE A CA 1
ATOM 1717 C C . ILE A 1 213 ? -38.003 14.067 13.296 1.00 53.88 213 ILE A C 1
ATOM 1719 O O . ILE A 1 213 ? -37.809 15.264 13.529 1.00 53.88 213 ILE A O 1
ATOM 1723 N N . PRO A 1 214 ? -38.906 13.644 12.387 1.00 45.56 214 PRO A N 1
ATOM 1724 C CA . PRO A 1 214 ? -39.805 14.573 11.724 1.00 45.56 214 PRO A CA 1
ATOM 1725 C C . PRO A 1 214 ? -40.498 15.393 12.806 1.00 45.56 214 PRO A C 1
ATOM 1727 O O . PRO A 1 214 ? -41.284 14.860 13.595 1.00 45.56 214 PRO A O 1
ATOM 1730 N N . SER A 1 215 ? -40.148 16.674 12.906 1.00 49.97 215 SER A N 1
ATOM 1731 C CA . SER A 1 215 ? -40.935 17.608 13.682 1.00 49.97 215 SER A CA 1
ATOM 1732 C C . SER A 1 215 ? -42.320 17.576 13.059 1.00 49.97 215 SER A C 1
ATOM 1734 O O . SER A 1 215 ? -42.469 17.780 11.856 1.00 49.97 215 SER A O 1
ATOM 1736 N N . ASP A 1 216 ? -43.286 17.201 13.891 1.00 49.12 216 ASP A N 1
ATOM 1737 C CA . ASP A 1 216 ? -44.714 17.140 13.619 1.00 49.12 216 ASP A CA 1
ATOM 1738 C C . ASP A 1 216 ? -45.126 18.057 12.443 1.00 49.12 216 ASP A C 1
ATOM 1740 O O . ASP A 1 216 ? -44.994 19.284 12.557 1.00 49.12 216 ASP A O 1
ATOM 1744 N N . PRO A 1 217 ? -45.597 17.502 11.306 1.00 50.66 217 PRO A N 1
ATOM 1745 C CA . PRO A 1 217 ? -45.967 18.293 10.133 1.00 50.66 217 PRO A CA 1
ATOM 1746 C C . PRO A 1 217 ? -47.115 19.278 10.411 1.00 50.66 217 PRO A C 1
ATOM 1748 O O . PRO A 1 217 ? -47.413 20.112 9.562 1.00 50.66 217 PRO A O 1
ATOM 1751 N N . SER A 1 218 ? -47.733 19.242 11.599 1.00 48.81 218 SER A N 1
ATOM 1752 C CA . SER A 1 218 ? -48.730 20.223 12.033 1.00 48.81 218 SER A CA 1
ATOM 1753 C C . SER A 1 218 ? -48.157 21.574 12.503 1.00 48.81 218 SER A C 1
ATOM 1755 O O . SER A 1 218 ? -48.937 22.478 12.809 1.00 48.81 218 SER A O 1
ATOM 1757 N N . LYS A 1 219 ? -46.824 21.760 12.559 1.00 47.94 219 LYS A N 1
ATOM 1758 C CA . LYS A 1 219 ? -46.194 23.004 13.061 1.00 47.94 219 LYS A CA 1
ATOM 1759 C C . LYS A 1 219 ? -45.144 23.646 12.144 1.00 47.94 219 LYS A C 1
ATOM 1761 O O . LYS A 1 219 ? -44.232 24.307 12.641 1.00 47.94 219 LYS A O 1
ATOM 1766 N N . SER A 1 220 ? -45.261 23.523 10.822 1.00 37.53 220 SER A N 1
ATOM 1767 C CA . SER A 1 220 ? -44.474 24.354 9.897 1.00 37.53 220 SER A CA 1
ATOM 1768 C C . SER A 1 220 ? -45.319 25.480 9.288 1.00 37.53 220 SER A C 1
ATOM 1770 O O . SER A 1 220 ? -46.273 25.259 8.547 1.00 37.53 220 SER A O 1
ATOM 1772 N N . SER A 1 221 ? -44.953 26.723 9.610 1.00 38.72 221 SER A N 1
ATOM 1773 C CA . SER A 1 221 ? -45.402 27.913 8.877 1.00 38.72 221 SER A CA 1
ATOM 1774 C C . SER A 1 221 ? -44.771 27.943 7.473 1.00 38.72 221 SER A C 1
ATOM 1776 O O . SER A 1 221 ? -43.639 27.482 7.310 1.00 38.72 221 SER A O 1
ATOM 1778 N N . PRO A 1 222 ? -45.444 28.509 6.455 1.00 46.72 222 PRO A N 1
ATOM 1779 C CA . PRO A 1 222 ? -44.986 28.446 5.072 1.00 46.72 222 PRO A CA 1
ATOM 1780 C C . PRO A 1 222 ? -43.999 29.579 4.774 1.00 46.72 222 PRO A C 1
ATOM 1782 O O . PRO A 1 222 ? -44.380 30.746 4.840 1.00 46.72 222 PRO A O 1
ATOM 1785 N N . ILE A 1 223 ? -42.749 29.271 4.405 1.00 35.78 223 ILE A N 1
ATOM 1786 C CA . ILE A 1 223 ? -41.823 30.274 3.853 1.00 35.78 223 ILE A CA 1
ATOM 1787 C C . ILE A 1 223 ? -41.047 29.725 2.644 1.00 35.78 223 ILE A C 1
ATOM 1789 O O . ILE A 1 223 ? -40.318 28.743 2.730 1.00 35.78 223 ILE A O 1
ATOM 1793 N N . LEU A 1 224 ? -41.248 30.465 1.548 1.00 34.22 224 LEU A N 1
ATOM 1794 C CA . LEU A 1 224 ? -40.564 30.597 0.258 1.00 34.22 224 LEU A CA 1
ATOM 1795 C C . LEU A 1 224 ? -40.335 29.371 -0.641 1.00 34.22 224 LEU A C 1
ATOM 1797 O O . LEU A 1 224 ? -39.354 28.636 -0.558 1.00 34.22 224 LEU A O 1
ATOM 1801 N N . ALA A 1 225 ? -41.209 29.316 -1.648 1.00 30.89 225 ALA A N 1
ATOM 1802 C CA . ALA A 1 225 ? -40.978 28.712 -2.947 1.00 30.89 225 ALA A CA 1
ATOM 1803 C C . ALA A 1 225 ? -39.685 29.229 -3.604 1.00 30.89 225 ALA A C 1
ATOM 1805 O O . ALA A 1 225 ? -39.390 30.426 -3.603 1.00 30.89 225 ALA A O 1
ATOM 1806 N N . ARG A 1 226 ? -38.948 28.296 -4.215 1.00 32.09 226 ARG A N 1
ATOM 1807 C CA . ARG A 1 226 ? -37.848 28.564 -5.144 1.00 32.09 226 ARG A CA 1
ATOM 1808 C C . ARG A 1 226 ? -38.366 29.387 -6.326 1.00 32.09 226 ARG A C 1
ATOM 1810 O O . ARG A 1 226 ? -39.303 28.964 -6.998 1.00 32.09 226 ARG A O 1
ATOM 1817 N N . SER A 1 227 ? -37.739 30.530 -6.587 1.00 28.22 227 SER A N 1
ATOM 1818 C CA . SER A 1 227 ? -37.913 31.274 -7.830 1.00 28.22 227 SER A CA 1
ATOM 1819 C C . SER A 1 227 ? -37.038 30.661 -8.925 1.00 28.22 227 SER A C 1
ATOM 1821 O O . SER A 1 227 ? -35.813 30.617 -8.823 1.00 28.22 227 SER A O 1
ATOM 1823 N N . GLU A 1 228 ? -37.672 30.195 -9.996 1.00 34.62 228 GLU A N 1
ATOM 1824 C CA . GLU A 1 228 ? -37.015 30.041 -11.291 1.00 34.62 228 GLU A CA 1
ATOM 1825 C C . GLU A 1 228 ? -36.908 31.432 -11.925 1.00 34.62 228 GLU A C 1
ATOM 1827 O O . GLU A 1 228 ? -37.915 32.102 -12.155 1.00 34.62 228 GLU A O 1
ATOM 1832 N N . SER A 1 229 ? -35.683 31.896 -12.175 1.00 28.94 229 SER A N 1
ATOM 1833 C CA . SER A 1 229 ? -35.421 33.141 -12.897 1.00 28.94 229 SER A CA 1
ATOM 1834 C C . SER A 1 229 ? -34.784 32.825 -14.241 1.00 28.94 229 SER A C 1
ATOM 1836 O O . SER A 1 229 ? -33.610 32.477 -14.338 1.00 28.94 229 SER A O 1
ATOM 1838 N N . ILE A 1 230 ? -35.599 33.008 -15.271 1.00 30.00 230 ILE A N 1
ATOM 1839 C CA . ILE A 1 230 ? -35.255 33.160 -16.682 1.00 30.00 230 ILE A CA 1
ATOM 1840 C C . ILE A 1 230 ? -34.228 34.293 -16.846 1.00 30.00 230 ILE A C 1
ATOM 1842 O O . ILE A 1 230 ? -34.468 35.392 -16.356 1.00 30.00 230 ILE A O 1
ATOM 1846 N N . TYR A 1 231 ? -33.152 34.063 -17.606 1.00 24.81 231 TYR A N 1
ATOM 1847 C CA . TYR A 1 231 ? -32.445 35.123 -18.335 1.00 24.81 231 TYR A CA 1
ATOM 1848 C C . TYR A 1 231 ? -31.986 34.618 -19.710 1.00 24.81 231 TYR A C 1
ATOM 1850 O O . TYR A 1 231 ? -31.069 33.811 -19.836 1.00 24.81 231 TYR A O 1
ATOM 1858 N N . HIS A 1 232 ? -32.644 35.136 -20.749 1.00 28.11 232 HIS A N 1
ATOM 1859 C CA . HIS A 1 232 ? -32.110 35.265 -22.102 1.00 28.11 232 HIS A CA 1
ATOM 1860 C C . HIS A 1 232 ? -31.269 36.549 -22.173 1.00 28.11 232 HIS A C 1
ATOM 1862 O O . HIS A 1 232 ? -31.800 37.601 -21.829 1.00 28.11 232 HIS A O 1
ATOM 1868 N N . ALA A 1 233 ? -30.034 36.489 -22.691 1.00 27.88 233 ALA A N 1
ATOM 1869 C CA . ALA A 1 233 ? -29.450 37.542 -23.540 1.00 27.88 233 ALA A CA 1
ATOM 1870 C C . ALA A 1 233 ? -28.082 37.142 -24.145 1.00 27.88 233 ALA A C 1
ATOM 1872 O O . ALA A 1 233 ? -27.142 36.826 -23.428 1.00 27.88 233 ALA A O 1
ATOM 1873 N N . ALA A 1 234 ? -28.035 37.220 -25.481 1.00 28.03 234 ALA A N 1
ATOM 1874 C CA . ALA A 1 234 ? -26.954 37.637 -26.388 1.00 28.03 234 ALA A CA 1
ATOM 1875 C C . ALA A 1 234 ? -25.510 37.089 -26.242 1.00 28.03 234 ALA A C 1
ATOM 1877 O O . ALA A 1 234 ? -24.751 37.459 -25.353 1.00 28.03 234 ALA A O 1
ATOM 1878 N N . LEU A 1 235 ? -25.098 36.325 -27.262 1.00 29.69 235 LEU A N 1
ATOM 1879 C CA . LEU A 1 235 ? -23.706 36.035 -27.640 1.00 29.69 235 LEU A CA 1
ATOM 1880 C C . LEU A 1 235 ? -23.165 37.111 -28.603 1.00 29.69 235 LEU A C 1
ATOM 1882 O O . LEU A 1 235 ? -23.938 37.607 -29.428 1.00 29.69 235 LEU A O 1
ATOM 1886 N N . PRO A 1 236 ? -21.841 37.341 -28.649 1.00 34.91 236 PRO A N 1
ATOM 1887 C CA . PRO A 1 236 ? -21.154 37.678 -29.887 1.00 34.91 236 PRO A CA 1
ATOM 1888 C C . PRO A 1 236 ? -20.371 36.469 -30.433 1.00 34.91 236 PRO A C 1
ATOM 1890 O O . PRO A 1 236 ? -19.711 35.740 -29.692 1.00 34.91 236 PRO A O 1
ATOM 1893 N N . ASN A 1 237 ? -20.462 36.269 -31.750 1.00 37.84 237 ASN A N 1
ATOM 1894 C CA . ASN A 1 237 ? -19.677 35.303 -32.524 1.00 37.84 237 ASN A CA 1
ATOM 1895 C C . ASN A 1 237 ? -18.166 35.530 -32.363 1.00 37.84 237 ASN A C 1
ATOM 1897 O O . ASN A 1 237 ? -17.721 36.679 -32.299 1.00 37.84 237 ASN A O 1
ATOM 1901 N N . PRO A 1 238 ? -17.378 34.454 -32.501 1.00 35.75 238 PRO A N 1
ATOM 1902 C CA . PRO A 1 238 ? -16.238 34.519 -33.407 1.00 35.75 238 PRO A CA 1
ATOM 1903 C C . PRO A 1 238 ? -16.265 33.396 -34.447 1.00 35.75 238 PRO A C 1
ATOM 1905 O O . PRO A 1 238 ? -16.475 32.220 -34.160 1.00 35.75 238 PRO A O 1
ATOM 1908 N N . SER A 1 239 ? -16.041 33.833 -35.675 1.00 31.11 239 SER A N 1
ATOM 1909 C CA . SER A 1 239 ? -15.753 33.076 -36.880 1.00 31.11 239 SER A CA 1
ATOM 1910 C C . SER A 1 239 ? -14.379 32.393 -36.840 1.00 31.11 239 SER A C 1
ATOM 1912 O O . SER A 1 239 ? -13.438 32.933 -36.268 1.00 31.11 239 SER A O 1
ATOM 1914 N N . GLU A 1 240 ? -14.306 31.272 -37.567 1.00 33.72 240 GLU A N 1
ATOM 1915 C CA . GLU A 1 240 ? -13.124 30.680 -38.223 1.00 33.72 240 GLU A CA 1
ATOM 1916 C C . GLU A 1 240 ? -11.992 30.122 -37.345 1.00 33.72 240 GLU A C 1
ATOM 1918 O O . GLU A 1 240 ? -11.130 30.879 -36.934 1.00 33.72 240 GLU A O 1
ATOM 1923 N N . VAL A 1 241 ? -11.917 28.782 -37.213 1.00 31.69 241 VAL A N 1
ATOM 1924 C CA . VAL A 1 241 ? -10.735 27.958 -37.582 1.00 31.69 241 VAL A CA 1
ATOM 1925 C C . VAL A 1 241 ? -11.168 26.494 -37.836 1.00 31.69 241 VAL A C 1
ATOM 1927 O O . VAL A 1 241 ? -11.699 25.837 -36.949 1.00 31.69 241 VAL A O 1
ATOM 1930 N N . GLY A 1 242 ? -10.898 26.001 -39.054 1.00 29.20 242 GLY A N 1
ATOM 1931 C CA . GLY A 1 242 ? -10.445 24.638 -39.402 1.00 29.20 242 GLY A CA 1
ATOM 1932 C C . GLY A 1 242 ? -11.214 23.397 -38.925 1.00 29.20 242 GLY A C 1
ATOM 1933 O O . GLY A 1 242 ? -10.967 22.880 -37.841 1.00 29.20 242 GLY A O 1
ATOM 1934 N N . GLU A 1 243 ? -12.019 22.811 -39.818 1.00 28.58 243 GLU A N 1
ATOM 1935 C CA . GLU A 1 243 ? -12.544 21.444 -39.696 1.00 28.58 243 GLU A CA 1
ATOM 1936 C C . GLU A 1 243 ? -11.416 20.390 -39.683 1.00 28.58 243 GLU A C 1
ATOM 1938 O O . GLU A 1 243 ? -10.718 20.197 -40.680 1.00 28.58 243 GLU A O 1
ATOM 1943 N N . ILE A 1 244 ? -11.309 19.618 -38.598 1.00 29.97 244 ILE A N 1
ATOM 1944 C CA . ILE A 1 244 ? -10.718 18.272 -38.614 1.00 29.97 244 ILE A CA 1
ATOM 1945 C C . ILE A 1 244 ? -11.861 17.277 -38.404 1.00 29.97 244 ILE A C 1
ATOM 1947 O O . ILE A 1 244 ? -12.474 17.211 -37.340 1.00 29.97 244 ILE A O 1
ATOM 1951 N N . LYS A 1 245 ? -12.166 16.499 -39.447 1.00 29.69 245 LYS A N 1
ATOM 1952 C CA . LYS A 1 245 ? -13.122 15.387 -39.392 1.00 29.69 245 LYS A CA 1
ATOM 1953 C C . LYS A 1 245 ? -12.524 14.217 -38.610 1.00 29.69 245 LYS A C 1
ATOM 1955 O O . LYS A 1 245 ? -11.729 13.461 -39.162 1.00 29.69 245 LYS A O 1
ATOM 1960 N N . CYS A 1 246 ? -13.000 14.000 -37.387 1.00 26.27 246 CYS A N 1
ATOM 1961 C CA . CYS A 1 246 ? -12.899 12.712 -36.699 1.00 26.27 246 CYS A CA 1
ATOM 1962 C C . CYS A 1 246 ? -14.290 12.064 -36.608 1.00 26.27 246 CYS A C 1
ATOM 1964 O O . CYS A 1 246 ? -15.276 12.717 -36.271 1.00 26.27 246 CYS A O 1
ATOM 1966 N N . ARG A 1 247 ? -14.367 10.778 -36.978 1.00 29.39 247 ARG A N 1
ATOM 1967 C CA . ARG A 1 247 ? -15.576 9.936 -36.914 1.00 29.39 247 ARG A CA 1
ATOM 1968 C C . ARG A 1 247 ? -16.005 9.705 -35.452 1.00 29.39 247 ARG A C 1
ATOM 1970 O O . ARG A 1 247 ? -15.127 9.637 -34.596 1.00 29.39 247 ARG A O 1
ATOM 1977 N N . PRO A 1 248 ? -17.308 9.526 -35.165 1.00 30.17 248 PRO A N 1
ATOM 1978 C CA . PRO A 1 248 ? -17.787 9.339 -33.802 1.00 30.17 248 PRO A CA 1
ATOM 1979 C C . PRO A 1 248 ? -17.566 7.897 -33.324 1.00 30.17 248 PRO A C 1
ATOM 1981 O O . PRO A 1 248 ? -17.895 6.943 -34.029 1.00 30.17 248 PRO A O 1
ATOM 1984 N N . LEU A 1 249 ? -17.043 7.760 -32.107 1.00 29.39 249 LEU A N 1
ATOM 1985 C CA . LEU A 1 249 ? -17.267 6.602 -31.245 1.00 29.39 249 LEU A CA 1
ATOM 1986 C C . LEU A 1 249 ? -18.328 7.022 -30.224 1.00 29.39 249 LEU A C 1
ATOM 1988 O O . LEU A 1 249 ? -18.162 8.012 -29.514 1.00 29.39 249 LEU A O 1
ATOM 1992 N N . GLU A 1 250 ? -19.448 6.310 -30.231 1.00 31.19 250 GLU A N 1
ATOM 1993 C CA . GLU A 1 250 ? -20.551 6.496 -29.294 1.00 31.19 250 GLU A CA 1
ATOM 1994 C C . GLU A 1 250 ? -20.178 6.012 -27.884 1.00 31.19 250 GLU A C 1
ATOM 1996 O O . GLU A 1 250 ? -19.446 5.036 -27.722 1.00 31.19 250 GLU A O 1
ATOM 2001 N N . ASN A 1 251 ? -20.800 6.669 -26.898 1.00 32.59 251 ASN A N 1
ATOM 2002 C CA . ASN A 1 251 ? -20.899 6.357 -25.466 1.00 32.59 251 ASN A CA 1
ATOM 2003 C C . ASN A 1 251 ? -19.749 6.819 -24.555 1.00 32.59 251 ASN A C 1
ATOM 2005 O O . ASN A 1 251 ? -18.754 6.132 -24.377 1.00 32.59 251 ASN A O 1
ATOM 2009 N N . HIS A 1 252 ? -19.960 7.946 -23.864 1.00 33.12 252 HIS A N 1
ATOM 2010 C CA . HIS A 1 252 ? -20.304 7.967 -22.432 1.00 33.12 252 HIS A CA 1
ATOM 2011 C C . HIS A 1 252 ? -20.683 9.394 -21.982 1.00 33.12 252 HIS A C 1
ATOM 2013 O O . HIS A 1 252 ? -20.178 10.386 -22.502 1.00 33.12 252 HIS A O 1
ATOM 2019 N N . HIS A 1 253 ? -21.623 9.489 -21.036 1.00 33.88 253 HIS A N 1
ATOM 2020 C CA . HIS A 1 253 ? -22.119 10.738 -20.454 1.00 33.88 253 HIS A CA 1
ATOM 2021 C C . HIS A 1 253 ? -20.997 11.588 -19.843 1.00 33.88 253 HIS A C 1
ATOM 2023 O O . HIS A 1 253 ? -20.436 11.223 -18.814 1.00 33.88 253 HIS A O 1
ATOM 2029 N N . THR A 1 254 ? -20.758 12.774 -20.399 1.00 30.02 254 THR A N 1
ATOM 2030 C CA . THR A 1 254 ? -19.981 13.835 -19.751 1.00 30.02 254 THR A CA 1
ATOM 2031 C C . THR A 1 254 ? -20.920 14.958 -19.307 1.00 30.02 254 THR A C 1
ATOM 2033 O O . THR A 1 254 ? -21.608 15.592 -20.108 1.00 30.02 254 THR A O 1
ATOM 2036 N N . ARG A 1 255 ? -20.986 15.197 -17.991 1.00 29.53 255 ARG A N 1
ATOM 2037 C CA . ARG A 1 255 ? -21.547 16.433 -17.430 1.00 29.53 255 ARG A CA 1
ATOM 2038 C C . ARG A 1 255 ? -20.486 17.525 -17.560 1.00 29.53 255 ARG A C 1
ATOM 2040 O O . ARG A 1 255 ? -19.407 17.413 -16.993 1.00 29.53 255 ARG A O 1
ATOM 2047 N N . SER A 1 256 ? -20.808 18.567 -18.318 1.00 24.38 256 SER A N 1
ATOM 2048 C CA . SER A 1 256 ? -19.997 19.775 -18.466 1.00 24.38 256 SER A CA 1
ATOM 2049 C C . SER A 1 256 ? -20.110 20.649 -17.211 1.00 24.38 256 SER A C 1
ATOM 2051 O O . SER A 1 256 ? -21.215 21.035 -16.835 1.00 24.38 256 SER A O 1
ATOM 2053 N N . TYR A 1 257 ? -18.976 20.997 -16.600 1.00 29.56 257 TYR A N 1
ATOM 2054 C CA . TYR A 1 257 ? -18.859 22.134 -15.685 1.00 29.56 257 TYR A CA 1
ATOM 2055 C C . TYR A 1 257 ? -18.000 23.216 -16.354 1.00 29.56 257 TYR A C 1
ATOM 2057 O O . TYR A 1 257 ? -16.948 22.922 -16.918 1.00 29.56 257 TYR A O 1
ATOM 2065 N N . ARG A 1 258 ? -18.479 24.466 -16.334 1.00 24.20 258 ARG A N 1
ATOM 2066 C CA . ARG A 1 258 ? -17.729 25.664 -16.751 1.00 24.20 258 ARG A CA 1
ATOM 2067 C C . ARG A 1 258 ? -17.044 26.306 -15.533 1.00 24.20 258 ARG A C 1
ATOM 2069 O O . ARG A 1 258 ? -17.604 26.219 -14.440 1.00 24.20 258 ARG A O 1
ATOM 2076 N N . PRO A 1 259 ? -15.900 26.991 -15.710 1.00 26.23 259 PRO A N 1
ATOM 2077 C CA . PRO A 1 259 ? -15.171 27.619 -14.615 1.00 26.23 259 PRO A CA 1
ATOM 2078 C C . PRO A 1 259 ? -15.740 29.005 -14.280 1.00 26.23 259 PRO A C 1
ATOM 2080 O O . PRO A 1 259 ? -16.072 29.788 -15.172 1.00 26.23 259 PRO A O 1
ATOM 2083 N N . CYS A 1 260 ? -15.803 29.325 -12.989 1.00 22.69 260 CYS A N 1
ATOM 2084 C CA . CYS A 1 260 ? -15.920 30.694 -12.495 1.00 22.69 260 CYS A CA 1
ATOM 2085 C C . CYS A 1 260 ? -14.595 31.065 -11.824 1.00 22.69 260 CYS A C 1
ATOM 2087 O O . CYS A 1 260 ? -14.211 30.448 -10.835 1.00 22.69 260 CYS A O 1
ATOM 2089 N N . CYS A 1 261 ? -13.910 32.070 -12.368 1.00 21.69 261 CYS A N 1
ATOM 2090 C CA . CYS A 1 261 ? -12.786 32.735 -11.718 1.00 21.69 261 CYS A CA 1
ATOM 2091 C C . CYS A 1 261 ? -13.294 33.557 -10.531 1.00 21.69 261 CYS A C 1
ATOM 2093 O O . CYS A 1 261 ? -14.281 34.274 -10.694 1.00 21.69 261 CYS A O 1
ATOM 2095 N N . LEU A 1 262 ? -12.593 33.532 -9.396 1.00 23.77 262 LEU A N 1
ATOM 2096 C CA . LEU A 1 262 ? -12.634 34.628 -8.430 1.00 23.77 262 LEU A CA 1
ATOM 2097 C C . LEU A 1 262 ? -11.321 34.744 -7.650 1.00 23.77 262 LEU A C 1
ATOM 2099 O O . LEU A 1 262 ? -10.633 33.768 -7.368 1.00 23.77 262 LEU A O 1
ATOM 2103 N N . THR A 1 263 ? -11.016 36.006 -7.397 1.00 23.98 263 THR A N 1
ATOM 2104 C CA . THR A 1 263 ? -9.779 36.637 -6.955 1.00 23.98 263 THR A CA 1
ATOM 2105 C C . THR A 1 263 ? -9.560 36.508 -5.444 1.00 23.98 263 THR A C 1
ATOM 2107 O O . THR A 1 263 ? -10.518 36.471 -4.675 1.00 23.98 263 THR A O 1
ATOM 2110 N N . LEU A 1 264 ? -8.285 36.496 -5.047 1.00 23.50 264 LEU A N 1
ATOM 2111 C CA . LEU A 1 264 ? -7.763 36.563 -3.678 1.00 23.50 264 LEU A CA 1
ATOM 2112 C C . LEU A 1 264 ? -8.353 37.723 -2.852 1.00 23.50 264 LEU A C 1
ATOM 2114 O O . LEU A 1 264 ? -8.394 38.860 -3.323 1.00 23.50 264 LEU A O 1
ATOM 2118 N N . MET A 1 265 ? -8.713 37.442 -1.595 1.00 23.84 265 MET A N 1
ATOM 2119 C CA . MET A 1 265 ? -8.774 38.432 -0.515 1.00 23.84 265 MET A CA 1
ATOM 2120 C C . MET A 1 265 ? -8.125 37.859 0.749 1.00 23.84 265 MET A C 1
ATOM 2122 O O . MET A 1 265 ? -8.468 36.765 1.197 1.00 23.84 265 MET A O 1
ATOM 2126 N N . GLU A 1 266 ? -7.176 38.629 1.274 1.00 26.14 266 GLU A N 1
ATOM 2127 C CA . GLU A 1 266 ? -6.432 38.434 2.519 1.00 26.14 266 GLU A CA 1
ATOM 2128 C C . GLU A 1 266 ? -7.354 38.579 3.743 1.00 26.14 266 GLU A C 1
ATOM 2130 O O . GLU A 1 266 ? -8.329 39.333 3.709 1.00 26.14 266 GLU A O 1
ATOM 2135 N N . TRP A 1 267 ? -7.056 37.844 4.818 1.00 26.61 267 TRP A N 1
ATOM 2136 C CA . TRP A 1 267 ? -7.762 37.915 6.101 1.00 26.61 267 TRP A CA 1
ATOM 2137 C C . TRP A 1 267 ? -6.823 38.428 7.198 1.00 26.61 267 TRP A C 1
ATOM 2139 O O . TRP A 1 267 ? -5.756 37.856 7.413 1.00 26.61 267 TRP A O 1
ATOM 2149 N N . ASP A 1 268 ? -7.275 39.481 7.884 1.00 26.73 268 ASP A N 1
ATOM 2150 C CA . ASP A 1 268 ? -6.692 40.085 9.089 1.00 26.73 268 ASP A CA 1
ATOM 2151 C C . ASP A 1 268 ? -7.117 39.361 10.390 1.00 26.73 268 ASP A C 1
ATOM 2153 O O . ASP A 1 268 ? -8.110 38.630 10.442 1.00 26.73 268 ASP A O 1
ATOM 2157 N N . GLU A 1 269 ? -6.330 39.616 11.440 1.00 30.02 269 GLU A N 1
ATOM 2158 C CA . GLU A 1 269 ? -6.262 39.009 12.781 1.00 30.02 269 GLU A CA 1
ATOM 2159 C C . GLU A 1 269 ? -7.543 39.012 13.660 1.00 30.02 269 GLU A C 1
ATOM 2161 O O . GLU A 1 269 ? -8.435 39.849 13.492 1.00 30.02 269 GLU A O 1
ATOM 2166 N N . PRO A 1 270 ? -7.625 38.134 14.692 1.00 33.69 270 PRO A N 1
ATOM 2167 C CA . PRO A 1 270 ? -8.757 38.082 15.613 1.00 33.69 270 PRO A CA 1
ATOM 2168 C C . PRO A 1 270 ? -8.615 38.969 16.866 1.00 33.69 270 PRO A C 1
ATOM 2170 O O . PRO A 1 270 ? -7.574 39.068 17.513 1.00 33.69 270 PRO A O 1
ATOM 2173 N N . ILE A 1 271 ? -9.755 39.541 17.258 1.00 27.91 271 ILE A N 1
ATOM 2174 C CA . ILE A 1 271 ? -9.991 40.354 18.459 1.00 27.91 271 ILE A CA 1
ATOM 2175 C C . ILE A 1 271 ? -10.204 39.458 19.696 1.00 27.91 271 ILE A C 1
ATOM 2177 O O . ILE A 1 271 ? -11.014 38.533 19.677 1.00 27.91 271 ILE A O 1
ATOM 2181 N N . HIS A 1 272 ? -9.539 39.791 20.808 1.00 29.02 272 HIS A N 1
ATOM 2182 C CA . HIS A 1 272 ? -9.766 39.214 22.140 1.00 29.02 272 HIS A CA 1
ATOM 2183 C C . HIS A 1 272 ? -11.097 39.662 22.772 1.00 29.02 272 HIS A C 1
ATOM 2185 O O . HIS A 1 272 ? -11.377 40.859 22.858 1.00 29.02 272 HIS A O 1
ATOM 2191 N N . THR A 1 273 ? -11.851 38.728 23.365 1.00 31.16 273 THR A N 1
ATOM 2192 C CA . THR A 1 273 ? -12.956 39.039 24.293 1.00 31.16 273 THR A CA 1
ATOM 2193 C C . THR A 1 273 ? -12.747 38.417 25.674 1.00 31.16 273 THR A C 1
ATOM 2195 O O . THR A 1 273 ? -12.440 37.234 25.803 1.00 31.16 273 THR A O 1
ATOM 2198 N N . ARG A 1 274 ? -12.923 39.263 26.700 1.00 27.72 274 ARG A N 1
ATOM 2199 C CA . ARG A 1 274 ? -12.819 38.998 28.144 1.00 27.72 274 ARG A CA 1
ATOM 2200 C C . ARG A 1 274 ? -13.931 38.086 28.673 1.00 27.72 274 ARG A C 1
ATOM 2202 O O . ARG A 1 274 ? -15.082 38.210 28.266 1.00 27.72 274 ARG A O 1
ATOM 2209 N N . SER A 1 275 ? -13.564 37.280 29.668 1.00 29.47 275 SER A N 1
ATOM 2210 C CA . SER A 1 275 ? -14.446 36.466 30.510 1.00 29.47 275 SER A CA 1
ATOM 2211 C C . SER A 1 275 ? -15.058 37.297 31.650 1.00 29.47 275 SER A C 1
ATOM 2213 O O . SER A 1 275 ? -14.379 38.160 32.210 1.00 29.47 275 SER A O 1
ATOM 2215 N N . LEU A 1 276 ? -16.323 37.035 31.992 1.00 31.69 276 LEU A N 1
ATOM 2216 C CA . LEU A 1 276 ? -17.014 37.551 33.180 1.00 31.69 276 LEU A CA 1
ATOM 2217 C C . LEU A 1 276 ? -17.432 36.364 34.056 1.00 31.69 276 LEU A C 1
ATOM 2219 O O . LEU A 1 276 ? -18.104 35.446 33.591 1.00 31.69 276 LEU A O 1
ATOM 2223 N N . GLU A 1 277 ? -17.005 36.411 35.313 1.00 31.70 277 GLU A N 1
ATOM 2224 C CA . GLU A 1 277 ? -17.349 35.490 36.396 1.00 31.70 277 GLU A CA 1
ATOM 2225 C C . GLU A 1 277 ? -18.775 35.756 36.910 1.00 31.70 277 GLU A C 1
ATOM 2227 O O . GLU A 1 277 ? -19.181 36.913 37.035 1.00 31.70 277 GLU A O 1
ATOM 2232 N N . SER A 1 278 ? -19.514 34.703 37.281 1.00 32.78 278 SER A N 1
ATOM 2233 C CA . SER A 1 278 ? -20.617 34.828 38.244 1.00 32.78 278 SER A CA 1
ATOM 2234 C C . SER A 1 278 ? -20.917 33.517 38.985 1.00 32.78 278 SER A C 1
ATOM 2236 O O . SER A 1 278 ? -21.315 32.523 38.379 1.00 32.78 278 SER A O 1
ATOM 2238 N N . ASP A 1 279 ? -20.709 33.589 40.298 1.00 30.41 279 ASP A N 1
ATOM 2239 C CA . ASP A 1 279 ? -21.334 32.959 41.469 1.00 30.41 279 ASP A CA 1
ATOM 2240 C C . ASP A 1 279 ? -22.169 31.665 41.387 1.00 30.41 279 ASP A C 1
ATOM 2242 O O . ASP A 1 279 ? -23.124 31.497 40.632 1.00 30.41 279 ASP A O 1
ATOM 2246 N N . SER A 1 280 ? -21.840 30.785 42.339 1.00 35.06 280 SER A N 1
ATOM 2247 C CA . SER A 1 280 ? -22.480 29.504 42.658 1.00 35.06 280 SER A CA 1
ATOM 2248 C C . SER A 1 280 ? -23.577 29.636 43.727 1.00 35.06 280 SER A C 1
ATOM 2250 O O . SER A 1 280 ? -23.396 30.391 44.684 1.00 35.06 280 SER A O 1
ATOM 2252 N N . PRO A 1 281 ? -24.626 28.792 43.694 1.00 39.62 281 PRO A N 1
ATOM 2253 C CA . PRO A 1 281 ? -25.404 28.460 44.884 1.00 39.62 281 PRO A CA 1
ATOM 2254 C C . PRO A 1 281 ? -25.262 26.986 45.317 1.00 39.62 281 PRO A C 1
ATOM 2256 O O . PRO A 1 281 ? -25.143 26.067 44.510 1.00 39.62 281 PRO A O 1
ATOM 2259 N N . LEU A 1 282 ? -25.296 26.793 46.640 1.00 40.72 282 LEU A N 1
ATOM 2260 C CA . LEU A 1 282 ? -25.220 25.526 47.382 1.00 40.72 282 LEU A CA 1
ATOM 2261 C C . LEU A 1 282 ? -26.397 24.575 47.075 1.00 40.72 282 LEU A C 1
ATOM 2263 O O . LEU A 1 282 ? -27.531 25.052 46.990 1.00 40.72 282 LEU A O 1
ATOM 2267 N N . PRO A 1 283 ? -26.198 23.240 47.052 1.00 35.91 283 PRO A N 1
ATOM 2268 C CA . PRO A 1 283 ? -27.309 22.300 47.016 1.00 35.91 283 PRO A CA 1
ATOM 2269 C C . PRO A 1 283 ? -27.628 21.676 48.384 1.00 35.91 283 PRO A C 1
ATOM 2271 O O . PRO A 1 283 ? -26.762 21.271 49.159 1.00 35.91 283 PRO A O 1
ATOM 2274 N N . VAL A 1 284 ? -28.935 21.581 48.623 1.00 33.88 284 VAL A N 1
ATOM 2275 C CA . VAL A 1 284 ? -29.626 20.899 49.722 1.00 33.88 284 VAL A CA 1
ATOM 2276 C C . VAL A 1 284 ? -29.596 19.381 49.496 1.00 33.88 284 VAL A C 1
ATOM 2278 O O . VAL A 1 284 ? -29.802 18.912 48.377 1.00 33.88 284 VAL A O 1
ATOM 2281 N N . SER A 1 285 ? -29.363 18.603 50.554 1.00 30.09 285 SER A N 1
ATOM 2282 C CA . SER A 1 285 ? -29.299 17.140 50.512 1.00 30.09 285 SER A CA 1
ATOM 2283 C C . SER A 1 285 ? -30.691 16.490 50.544 1.00 30.09 285 SER A C 1
ATOM 2285 O O . SER A 1 285 ? -31.479 16.690 51.467 1.00 30.09 285 SER A O 1
ATOM 2287 N N . VAL A 1 286 ? -30.977 15.658 49.538 1.00 36.19 286 VAL A N 1
ATOM 2288 C CA . VAL A 1 286 ? -32.140 14.755 49.470 1.00 36.19 286 VAL A CA 1
ATOM 2289 C C . VAL A 1 286 ? -31.620 13.307 49.470 1.00 36.19 286 VAL A C 1
ATOM 2291 O O . VAL A 1 286 ? -30.618 13.042 48.800 1.00 36.19 286 VAL A O 1
ATOM 2294 N N . PRO A 1 287 ? -32.249 12.349 50.182 1.00 32.56 287 PRO A N 1
ATOM 2295 C CA . PRO A 1 287 ? -31.759 10.973 50.250 1.00 32.56 287 PRO A CA 1
ATOM 2296 C C . PRO A 1 287 ? -31.927 10.263 48.899 1.00 32.56 287 PRO A C 1
ATOM 2298 O O . PRO A 1 287 ? -33.034 10.147 48.371 1.00 32.56 287 PRO A O 1
ATOM 2301 N N . THR A 1 288 ? -30.821 9.786 48.335 1.00 36.00 288 THR A N 1
ATOM 2302 C CA . THR A 1 288 ? -30.740 9.164 47.009 1.00 36.00 288 THR A CA 1
ATOM 2303 C C . THR A 1 288 ? -31.133 7.684 47.064 1.00 36.00 288 THR A C 1
ATOM 2305 O O . THR A 1 288 ? -30.584 6.900 47.839 1.00 36.00 288 THR A O 1
ATOM 2308 N N . ARG A 1 289 ? -32.072 7.273 46.199 1.00 39.44 289 ARG A N 1
ATOM 2309 C CA . ARG A 1 289 ? -32.258 5.863 45.812 1.00 39.44 289 ARG A CA 1
ATOM 2310 C C . ARG A 1 289 ? -30.945 5.345 45.213 1.00 39.44 289 ARG A C 1
ATOM 2312 O O . ARG A 1 289 ? -30.311 6.084 44.465 1.00 39.44 289 ARG A O 1
ATOM 2319 N N . LYS A 1 290 ? -30.573 4.088 45.500 1.00 39.38 290 LYS A N 1
ATOM 2320 C CA . LYS A 1 290 ? -29.438 3.390 44.864 1.00 39.38 290 LYS A CA 1
ATOM 2321 C C . LYS A 1 290 ? -29.575 3.489 43.340 1.00 39.38 290 LYS A C 1
ATOM 2323 O O . LYS A 1 290 ? -30.409 2.811 42.744 1.00 39.38 290 LYS A O 1
ATOM 2328 N N . GLY A 1 291 ? -28.819 4.411 42.752 1.00 39.31 291 GLY A N 1
ATOM 2329 C CA . GLY A 1 291 ? -28.811 4.674 41.324 1.00 39.31 291 GLY A CA 1
ATOM 2330 C C . GLY A 1 291 ? -28.052 3.574 40.602 1.00 39.31 291 GLY A C 1
ATOM 2331 O O . GLY A 1 291 ? -27.000 3.135 41.060 1.00 39.31 291 GLY A O 1
ATOM 2332 N N . VAL A 1 292 ? -28.589 3.148 39.463 1.00 41.22 292 VAL A N 1
ATOM 2333 C CA . VAL A 1 292 ? -27.812 2.457 38.435 1.00 41.22 292 VAL A CA 1
ATOM 2334 C C . VAL A 1 292 ? -26.632 3.373 38.114 1.00 41.22 292 VAL A C 1
ATOM 2336 O O . VAL A 1 292 ? -26.842 4.499 37.661 1.00 41.22 292 VAL A O 1
ATOM 2339 N N . VAL A 1 293 ? -25.409 2.940 38.421 1.00 43.47 293 VAL A N 1
ATOM 2340 C CA . VAL A 1 293 ? -24.204 3.700 38.086 1.00 43.47 293 VAL A CA 1
ATOM 2341 C C . VAL A 1 293 ? -24.135 3.742 36.565 1.00 43.47 293 VAL A C 1
ATOM 2343 O O . VAL A 1 293 ? -23.804 2.754 35.915 1.00 43.47 293 VAL A O 1
ATOM 2346 N N . CYS A 1 294 ? -24.533 4.871 35.982 1.00 58.59 294 CYS A N 1
ATOM 2347 C CA . CYS A 1 294 ? -24.340 5.123 34.566 1.00 58.59 294 CYS A CA 1
ATOM 2348 C C . CYS A 1 294 ? -22.827 5.178 34.346 1.00 58.59 294 CYS A C 1
ATOM 2350 O O . CYS A 1 294 ? -22.187 6.152 34.746 1.00 58.59 294 CYS A O 1
ATOM 2352 N N . GLY A 1 295 ? -22.255 4.108 33.787 1.00 73.19 295 GLY A N 1
ATOM 2353 C CA . GLY A 1 295 ? -20.831 4.046 33.474 1.00 73.19 295 GLY A CA 1
ATOM 2354 C C . GLY A 1 295 ? -20.420 5.296 32.699 1.00 73.19 295 GLY A C 1
ATOM 2355 O O . GLY A 1 295 ? -21.116 5.711 31.766 1.00 73.19 295 GLY A O 1
ATOM 2356 N N . LYS A 1 296 ? -19.330 5.943 33.127 1.00 82.75 296 LYS A N 1
ATOM 2357 C CA . LYS A 1 296 ? -18.779 7.093 32.405 1.00 82.75 296 LYS A CA 1
ATOM 2358 C C . LYS A 1 296 ? -18.468 6.650 30.975 1.00 82.75 296 LYS A C 1
ATOM 2360 O O . LYS A 1 296 ? -17.862 5.599 30.775 1.00 82.75 296 LYS A O 1
ATOM 2365 N N . LYS A 1 297 ? -18.903 7.435 29.986 1.00 85.69 297 LYS A N 1
ATOM 2366 C CA . LYS A 1 297 ? -18.565 7.169 28.583 1.00 85.69 297 LYS A CA 1
ATOM 2367 C C . LYS A 1 297 ? -17.038 7.219 28.406 1.00 85.69 297 LYS A C 1
ATOM 2369 O O . LYS A 1 297 ? -16.424 8.112 28.996 1.00 85.69 297 LYS A O 1
ATOM 2374 N N . PRO A 1 298 ? -16.438 6.316 27.607 1.00 91.81 298 PRO A N 1
ATOM 2375 C CA . PRO A 1 298 ? -15.023 6.399 27.260 1.00 91.81 298 PRO A CA 1
ATOM 2376 C C . PRO A 1 298 ? -14.697 7.761 26.636 1.00 91.81 298 PRO A C 1
ATOM 2378 O O . PRO A 1 298 ? -15.451 8.253 25.793 1.00 91.81 298 PRO A O 1
ATOM 2381 N N . ASN A 1 299 ? -13.592 8.373 27.063 1.00 94.50 299 ASN A N 1
ATOM 2382 C CA . ASN A 1 299 ? -13.154 9.673 26.565 1.00 94.50 299 ASN A CA 1
ATOM 2383 C C . ASN A 1 299 ? -12.175 9.491 25.399 1.00 94.50 299 ASN A C 1
ATOM 2385 O O . ASN A 1 299 ? -10.978 9.327 25.616 1.00 94.50 299 ASN A O 1
ATOM 2389 N N . TRP A 1 300 ? -12.696 9.480 24.173 1.00 96.94 300 TRP A N 1
ATOM 2390 C CA . TRP A 1 300 ? -11.886 9.356 22.961 1.00 96.94 300 TRP A CA 1
ATOM 2391 C C . TRP A 1 300 ? -11.265 10.697 22.554 1.00 96.94 300 TRP A C 1
ATOM 2393 O O . TRP A 1 300 ? -11.979 11.672 22.301 1.00 96.94 300 TRP A O 1
ATOM 2403 N N . GLU A 1 301 ? -9.943 10.711 22.419 1.00 97.06 301 GLU A N 1
ATOM 2404 C CA . GLU A 1 301 ? -9.141 11.829 21.921 1.00 97.06 301 GLU A CA 1
ATOM 2405 C C . GLU A 1 301 ? -9.020 11.770 20.393 1.00 97.06 301 GLU A C 1
ATOM 2407 O O . GLU A 1 301 ? -9.018 10.687 19.807 1.00 97.06 301 GLU A O 1
ATOM 2412 N N . ILE A 1 302 ? -8.904 12.931 19.741 1.00 97.44 302 ILE A N 1
ATOM 2413 C CA . ILE A 1 302 ? -8.643 13.020 18.298 1.00 97.44 302 ILE A CA 1
ATOM 2414 C C . ILE A 1 302 ? -7.131 13.021 18.051 1.00 97.44 302 ILE A C 1
ATOM 2416 O O . ILE A 1 302 ? -6.397 13.790 18.671 1.00 97.44 302 ILE A O 1
ATOM 2420 N N . ILE A 1 303 ? -6.677 12.193 17.113 1.00 96.62 303 ILE A N 1
ATOM 2421 C CA . ILE A 1 303 ? -5.290 12.155 16.641 1.00 96.62 303 ILE A CA 1
ATOM 2422 C C . ILE A 1 303 ? -5.142 13.142 15.477 1.00 96.62 303 ILE A C 1
ATOM 2424 O O . ILE A 1 303 ? -5.989 13.201 14.588 1.00 96.62 303 ILE A O 1
ATOM 2428 N N . TYR A 1 304 ? -4.040 13.886 15.469 1.00 94.50 304 TYR A N 1
ATOM 2429 C CA . TYR A 1 304 ? -3.670 14.875 14.456 1.00 94.50 304 TYR A CA 1
ATOM 2430 C C . TYR A 1 304 ? -2.215 14.624 14.055 1.00 94.50 304 TYR A C 1
ATOM 2432 O O . TYR A 1 304 ? -1.537 13.821 14.693 1.00 94.50 304 TYR A O 1
ATOM 2440 N N . ASP A 1 305 ? -1.732 15.330 13.037 1.00 92.12 305 ASP A N 1
ATOM 2441 C CA . ASP A 1 305 ? -0.391 15.147 12.471 1.00 92.12 305 ASP A CA 1
ATOM 2442 C C . ASP A 1 305 ? 0.741 15.173 13.517 1.00 92.12 305 ASP A C 1
ATOM 2444 O O . ASP A 1 305 ? 1.520 14.228 13.616 1.00 92.12 305 ASP A O 1
ATOM 2448 N N . HIS A 1 306 ? 0.747 16.163 14.414 1.00 93.44 306 HIS A N 1
ATOM 2449 C CA . HIS A 1 306 ? 1.761 16.277 15.473 1.00 93.44 306 HIS A CA 1
ATOM 2450 C C . HIS A 1 306 ? 1.765 15.112 16.485 1.00 93.44 306 HIS A C 1
ATOM 2452 O O . HIS A 1 306 ? 2.757 14.909 17.179 1.00 93.44 306 HIS A O 1
ATOM 2458 N N . HIS A 1 307 ? 0.687 14.324 16.573 1.00 94.50 307 HIS A N 1
ATOM 2459 C CA . HIS A 1 307 ? 0.633 13.133 17.427 1.00 94.50 307 HIS A CA 1
ATOM 2460 C C . HIS A 1 307 ? 1.272 11.898 16.767 1.00 94.50 307 HIS A C 1
ATOM 2462 O O . HIS A 1 307 ? 1.616 10.939 17.465 1.00 94.50 307 HIS A O 1
ATOM 2468 N N . ILE A 1 308 ? 1.417 11.890 15.435 1.00 92.81 308 ILE A N 1
ATOM 2469 C CA . ILE A 1 308 ? 1.831 10.710 14.666 1.00 92.81 308 ILE A CA 1
ATOM 2470 C C . ILE A 1 308 ? 3.221 10.199 15.054 1.00 92.81 308 ILE A C 1
ATOM 2472 O O . ILE A 1 308 ? 3.322 8.996 15.281 1.00 92.81 308 ILE A O 1
ATOM 2476 N N . PRO A 1 309 ? 4.280 11.019 15.199 1.00 92.81 309 PRO A N 1
ATOM 2477 C CA . PRO A 1 309 ? 5.613 10.489 15.504 1.00 92.81 309 PRO A CA 1
ATOM 2478 C C . PRO A 1 309 ? 5.654 9.632 16.782 1.00 92.81 309 PRO A C 1
ATOM 2480 O O . PRO A 1 309 ? 6.221 8.535 16.790 1.00 92.81 309 PRO A O 1
ATOM 2483 N N . SER A 1 310 ? 4.989 10.092 17.849 1.00 93.75 310 SER A N 1
ATOM 2484 C CA . SER A 1 310 ? 4.908 9.366 19.125 1.00 93.75 310 SER A CA 1
ATOM 2485 C C . SER A 1 310 ? 4.071 8.087 19.001 1.00 93.75 310 SER A C 1
ATOM 2487 O O . SER A 1 310 ? 4.495 7.009 19.427 1.00 93.75 310 SER A O 1
ATOM 2489 N N . ILE A 1 311 ? 2.914 8.176 18.333 1.00 94.12 311 ILE A N 1
ATOM 2490 C CA . ILE A 1 311 ? 2.035 7.027 18.086 1.00 94.12 311 ILE A CA 1
ATOM 2491 C C . ILE A 1 311 ? 2.746 5.966 17.248 1.00 94.12 311 ILE A C 1
ATOM 2493 O O . ILE A 1 311 ? 2.806 4.813 17.665 1.00 94.12 311 ILE A O 1
ATOM 2497 N N . SER A 1 312 ? 3.341 6.339 16.118 1.00 93.00 312 SER A N 1
ATOM 2498 C CA . SER A 1 312 ? 4.057 5.424 15.232 1.00 93.00 312 SER A CA 1
ATOM 2499 C C . SER A 1 312 ? 5.192 4.703 15.955 1.00 93.00 312 SER A C 1
ATOM 2501 O O . SER A 1 312 ? 5.340 3.493 15.805 1.00 93.00 312 SER A O 1
ATOM 2503 N N . THR A 1 313 ? 5.944 5.408 16.806 1.00 93.88 313 THR A N 1
ATOM 2504 C CA . THR A 1 313 ? 7.016 4.808 17.620 1.00 93.88 313 THR A CA 1
ATOM 2505 C C . THR A 1 313 ? 6.476 3.751 18.586 1.00 93.88 313 THR A C 1
ATOM 2507 O O . THR A 1 313 ? 7.054 2.670 18.719 1.00 93.88 313 THR A O 1
ATOM 2510 N N . MET A 1 314 ? 5.355 4.026 19.258 1.00 94.88 314 MET A N 1
ATOM 2511 C CA . MET A 1 314 ? 4.699 3.041 20.124 1.00 94.88 314 MET A CA 1
ATOM 2512 C C . MET A 1 314 ? 4.181 1.844 19.317 1.00 94.88 314 MET A C 1
ATOM 2514 O O . MET A 1 314 ? 4.455 0.695 19.671 1.00 94.88 314 MET A O 1
ATOM 2518 N N . LEU A 1 315 ? 3.493 2.103 18.203 1.00 94.38 315 LEU A N 1
ATOM 2519 C CA . LEU A 1 315 ? 2.951 1.063 17.334 1.00 94.38 315 LEU A CA 1
ATOM 2520 C C . LEU A 1 315 ? 4.055 0.165 16.767 1.00 94.38 315 LEU A C 1
ATOM 2522 O O . LEU A 1 315 ? 3.874 -1.049 16.704 1.00 94.38 315 LEU A O 1
ATOM 2526 N N . SER A 1 316 ? 5.209 0.733 16.417 1.00 94.69 316 SER A N 1
ATOM 2527 C CA . SER A 1 316 ? 6.398 0.006 15.966 1.00 94.69 316 SER A CA 1
ATOM 2528 C C . SER A 1 316 ? 6.910 -0.982 17.014 1.00 94.69 316 SER A C 1
ATOM 2530 O O . SER A 1 316 ? 7.082 -2.164 16.707 1.00 94.69 316 SER A O 1
ATOM 2532 N N . ARG A 1 317 ? 7.053 -0.547 18.276 1.00 95.75 317 ARG A N 1
ATOM 2533 C CA . ARG A 1 317 ? 7.443 -1.430 19.391 1.00 95.75 317 ARG A CA 1
ATOM 2534 C C . ARG A 1 317 ? 6.461 -2.582 19.571 1.00 95.75 317 ARG A C 1
ATOM 2536 O O . ARG A 1 317 ? 6.870 -3.739 19.517 1.00 95.75 317 ARG A O 1
ATOM 2543 N N . SER A 1 318 ? 5.167 -2.277 19.676 1.00 95.31 318 SER A N 1
ATOM 2544 C CA . SER A 1 318 ? 4.147 -3.316 19.850 1.00 95.31 318 SER A CA 1
ATOM 2545 C C . SER A 1 318 ? 4.089 -4.282 18.660 1.00 95.31 318 SER A C 1
ATOM 2547 O O . SER A 1 318 ? 3.917 -5.488 18.827 1.00 95.31 318 SER A O 1
ATOM 2549 N N . THR A 1 319 ? 4.275 -3.780 17.440 1.00 94.44 319 THR A N 1
ATOM 2550 C CA . THR A 1 319 ? 4.319 -4.601 16.222 1.00 94.44 319 THR A CA 1
ATOM 2551 C C . THR A 1 319 ? 5.524 -5.541 16.230 1.00 94.44 319 THR A C 1
ATOM 2553 O O . THR A 1 319 ? 5.377 -6.731 15.942 1.00 94.44 319 THR A O 1
ATOM 2556 N N . ARG A 1 320 ? 6.704 -5.054 16.630 1.00 96.81 320 ARG A N 1
ATOM 2557 C CA . ARG A 1 320 ? 7.896 -5.892 16.802 1.00 96.81 320 ARG A CA 1
ATOM 2558 C C . ARG A 1 320 ? 7.670 -6.989 17.843 1.00 96.81 320 ARG A C 1
ATOM 2560 O O . ARG A 1 320 ? 7.977 -8.144 17.557 1.00 96.81 320 ARG A O 1
ATOM 2567 N N . GLU A 1 321 ? 7.093 -6.663 18.998 1.00 96.31 321 GLU A N 1
ATOM 2568 C CA . GLU A 1 321 ? 6.778 -7.642 20.050 1.00 96.31 321 GLU A CA 1
ATOM 2569 C C . GLU A 1 321 ? 5.801 -8.721 19.564 1.00 96.31 321 GLU A C 1
ATOM 2571 O O . GLU A 1 321 ? 6.009 -9.908 19.819 1.00 96.31 321 GLU A O 1
ATOM 2576 N N . LYS A 1 322 ? 4.768 -8.341 18.797 1.00 95.50 322 LYS A N 1
ATOM 2577 C CA . LYS A 1 322 ? 3.839 -9.300 18.171 1.00 95.50 322 LYS A CA 1
ATOM 2578 C C . LYS A 1 322 ? 4.577 -10.277 17.251 1.00 95.50 322 LYS A C 1
ATOM 2580 O O . LYS A 1 322 ? 4.297 -11.475 17.282 1.00 95.50 322 LYS A O 1
ATOM 2585 N N . VAL A 1 323 ? 5.527 -9.790 16.448 1.00 96.75 323 VAL A N 1
ATOM 2586 C CA . VAL A 1 323 ? 6.357 -10.643 15.577 1.00 96.75 323 VAL A CA 1
ATOM 2587 C C . VAL A 1 323 ? 7.293 -11.532 16.395 1.00 96.75 323 VAL A C 1
ATOM 2589 O O . VAL A 1 323 ? 7.456 -12.709 16.072 1.00 96.75 323 VAL A O 1
ATOM 2592 N N . GLU A 1 324 ? 7.864 -11.015 17.480 1.00 97.19 324 GLU A N 1
ATOM 2593 C CA . GLU A 1 324 ? 8.733 -11.776 18.379 1.00 97.19 324 GLU A CA 1
ATOM 2594 C C . GLU A 1 324 ? 7.992 -12.942 19.043 1.00 97.19 324 GLU A C 1
ATOM 2596 O O . GLU A 1 324 ? 8.498 -14.068 19.063 1.00 97.19 324 GLU A O 1
ATOM 2601 N N . GLN A 1 325 ? 6.763 -12.705 19.501 1.00 96.88 325 GLN A N 1
ATOM 2602 C CA . GLN A 1 325 ? 5.917 -13.705 20.155 1.00 96.88 325 GLN A CA 1
ATOM 2603 C C . GLN A 1 325 ? 5.289 -14.707 19.177 1.00 96.88 325 GLN A C 1
ATOM 2605 O O . GLN A 1 325 ? 4.883 -15.797 19.583 1.00 96.88 325 GLN A O 1
ATOM 2610 N N . ALA A 1 326 ? 5.202 -14.369 17.890 1.00 97.12 326 ALA A N 1
ATOM 2611 C CA . ALA A 1 326 ? 4.563 -15.228 16.910 1.00 97.12 326 ALA A CA 1
ATOM 2612 C C . ALA A 1 326 ? 5.336 -16.533 16.663 1.00 97.12 326 ALA A C 1
ATOM 2614 O O . ALA A 1 326 ? 6.573 -16.570 16.577 1.00 97.12 326 ALA A O 1
ATOM 2615 N N . ASP A 1 327 ? 4.574 -17.615 16.490 1.00 96.56 327 ASP A N 1
ATOM 2616 C CA . ASP A 1 327 ? 5.109 -18.905 16.072 1.00 96.56 327 ASP A CA 1
ATOM 2617 C C . ASP A 1 327 ? 5.560 -18.848 14.608 1.00 96.56 327 ASP A C 1
ATOM 2619 O O . ASP A 1 327 ? 4.775 -18.549 13.705 1.00 96.56 327 ASP A O 1
ATOM 2623 N N . SER A 1 328 ? 6.835 -19.164 14.395 1.00 96.69 328 SER A N 1
ATOM 2624 C CA . SER A 1 328 ? 7.482 -19.227 13.083 1.00 96.69 328 SER A CA 1
ATOM 2625 C C . SER A 1 328 ? 7.986 -20.634 12.746 1.00 96.69 328 SER A C 1
ATOM 2627 O O . SER A 1 328 ? 8.718 -20.809 11.777 1.00 96.69 328 SER A O 1
ATOM 2629 N N . CYS A 1 329 ? 7.606 -21.674 13.502 1.00 95.94 329 CYS A N 1
ATOM 2630 C CA . CYS A 1 329 ? 8.100 -23.040 13.278 1.00 95.94 329 CYS A CA 1
ATOM 2631 C C . CYS A 1 329 ? 7.807 -23.550 11.858 1.00 95.94 329 CYS A C 1
ATOM 2633 O O . CYS A 1 329 ? 8.641 -24.215 11.241 1.00 95.94 329 CYS A O 1
ATOM 2635 N N . LEU A 1 330 ? 6.617 -23.243 11.331 1.00 95.69 330 LEU A N 1
ATOM 2636 C CA . LEU A 1 330 ? 6.180 -23.718 10.015 1.00 95.69 330 LEU A CA 1
ATOM 2637 C C . LEU A 1 330 ? 6.410 -22.704 8.894 1.00 95.69 330 LEU A C 1
ATOM 2639 O O . LEU A 1 330 ? 6.715 -23.117 7.772 1.00 95.69 330 LEU A O 1
ATOM 2643 N N . ASN A 1 331 ? 6.300 -21.413 9.209 1.00 96.56 331 ASN A N 1
ATOM 2644 C CA . ASN A 1 331 ? 6.237 -20.311 8.255 1.00 96.56 331 ASN A CA 1
ATOM 2645 C C . ASN A 1 331 ? 7.070 -19.131 8.751 1.00 96.56 331 ASN A C 1
ATOM 2647 O O . ASN A 1 331 ? 7.178 -18.913 9.956 1.00 96.56 331 ASN A O 1
ATOM 2651 N N . SER A 1 332 ? 7.589 -18.332 7.824 1.00 96.81 332 SER A N 1
ATOM 2652 C CA . SER A 1 332 ? 8.101 -17.007 8.173 1.00 96.81 332 SER A CA 1
ATOM 2653 C C . SER A 1 332 ? 6.941 -16.120 8.629 1.00 96.81 332 SER A C 1
ATOM 2655 O O . SER A 1 332 ? 5.802 -16.290 8.186 1.00 96.81 332 SER A O 1
ATOM 2657 N N . VAL A 1 333 ? 7.216 -15.169 9.512 1.00 96.81 333 VAL A N 1
ATOM 2658 C CA . VAL A 1 333 ? 6.226 -14.238 10.049 1.00 96.81 333 VAL A CA 1
ATOM 2659 C C . VAL A 1 333 ? 6.644 -12.819 9.724 1.00 96.81 333 VAL A C 1
ATOM 2661 O O . VAL A 1 333 ? 7.782 -12.435 9.977 1.00 96.81 333 VAL A O 1
ATOM 2664 N N . PHE A 1 334 ? 5.714 -12.043 9.184 1.00 95.56 334 PHE A N 1
ATOM 2665 C CA . PHE A 1 334 ? 5.948 -10.666 8.790 1.00 95.56 334 PHE A CA 1
ATOM 2666 C C . PHE A 1 334 ? 4.877 -9.724 9.342 1.00 95.56 334 PHE A C 1
ATOM 2668 O O . PHE A 1 334 ? 3.698 -10.083 9.424 1.00 95.56 334 PHE A O 1
ATOM 2675 N N . CYS A 1 335 ? 5.290 -8.499 9.660 1.00 94.12 335 CYS A N 1
ATOM 2676 C CA . CYS A 1 335 ? 4.392 -7.386 9.926 1.00 94.12 335 CYS A CA 1
ATOM 2677 C C . CYS A 1 335 ? 5.004 -6.066 9.414 1.00 94.12 335 CYS A C 1
ATOM 2679 O O . CYS A 1 335 ? 6.182 -5.823 9.694 1.00 94.12 335 CYS A O 1
ATOM 2681 N N . PRO A 1 336 ? 4.252 -5.214 8.688 1.00 92.56 336 PRO A N 1
ATOM 2682 C CA . PRO A 1 336 ? 4.707 -3.867 8.335 1.00 92.56 336 PRO A CA 1
ATOM 2683 C C . PRO A 1 336 ? 5.056 -3.049 9.581 1.00 92.56 336 PRO A C 1
ATOM 2685 O O . PRO A 1 336 ? 4.432 -3.234 10.623 1.00 92.56 336 PRO A O 1
ATOM 2688 N N . ASP A 1 337 ? 6.044 -2.158 9.478 1.00 93.75 337 ASP A N 1
ATOM 2689 C CA . ASP A 1 337 ? 6.425 -1.258 10.569 1.00 93.75 337 ASP A CA 1
ATOM 2690 C C . ASP A 1 337 ? 5.611 0.045 10.469 1.00 93.75 337 ASP A C 1
ATOM 2692 O O . ASP A 1 337 ? 5.824 0.816 9.532 1.00 93.75 337 ASP A O 1
ATOM 2696 N N . PRO A 1 338 ? 4.727 0.349 11.434 1.00 90.81 338 PRO A N 1
ATOM 2697 C CA . PRO A 1 338 ? 3.916 1.571 11.438 1.00 90.81 338 PRO A CA 1
ATOM 2698 C C . PRO A 1 338 ? 4.739 2.864 11.494 1.00 90.81 338 PRO A C 1
ATOM 2700 O O . PRO A 1 338 ? 4.256 3.926 11.092 1.00 90.81 338 PRO A O 1
ATOM 2703 N N . ALA A 1 339 ? 5.974 2.776 12.005 1.00 91.81 339 ALA A N 1
ATOM 2704 C CA . ALA A 1 339 ? 6.945 3.867 12.025 1.00 91.81 339 ALA A CA 1
ATOM 2705 C C . ALA A 1 339 ? 7.793 3.954 10.759 1.00 91.81 339 ALA A C 1
ATOM 2707 O O . ALA A 1 339 ? 8.664 4.821 10.664 1.00 91.81 339 ALA A O 1
ATOM 2708 N N . SER A 1 340 ? 7.575 3.090 9.769 1.00 90.31 340 SER A N 1
ATOM 2709 C CA . SER A 1 340 ? 8.102 3.348 8.438 1.00 90.31 340 SER A CA 1
ATOM 2710 C C . SER A 1 340 ? 7.535 4.673 7.924 1.00 90.31 340 SER A C 1
ATOM 2712 O O . SER A 1 340 ? 6.358 4.983 8.119 1.00 90.31 340 SER A O 1
ATOM 2714 N N . GLU A 1 341 ? 8.387 5.481 7.298 1.00 87.50 341 GLU A N 1
ATOM 2715 C CA . GLU A 1 341 ? 7.992 6.804 6.819 1.00 87.50 341 GLU A CA 1
ATOM 2716 C C . GLU A 1 341 ? 6.781 6.700 5.892 1.00 87.50 341 GLU A C 1
ATOM 2718 O O . GLU A 1 341 ? 6.647 5.755 5.113 1.00 87.50 341 GLU A O 1
ATOM 2723 N N . GLY A 1 342 ? 5.839 7.627 6.062 1.00 81.75 342 GLY A N 1
ATOM 2724 C CA . GLY A 1 342 ? 4.561 7.627 5.357 1.00 81.75 342 GLY A CA 1
ATOM 2725 C C . GLY A 1 342 ? 3.573 6.555 5.793 1.00 81.75 342 GLY A C 1
ATOM 2726 O O . GLY A 1 342 ? 2.385 6.767 5.646 1.00 81.75 342 GLY A O 1
ATOM 2727 N N . THR A 1 343 ? 3.976 5.450 6.415 1.00 84.94 343 THR A N 1
ATOM 2728 C CA . THR A 1 343 ? 3.078 4.295 6.618 1.00 84.94 343 THR A CA 1
ATOM 2729 C C . THR A 1 343 ? 1.822 4.626 7.427 1.00 84.94 343 THR A C 1
ATOM 2731 O O . THR A 1 343 ? 0.736 4.173 7.089 1.00 84.94 343 THR A O 1
ATOM 2734 N N . SER A 1 344 ? 1.933 5.481 8.444 1.00 85.06 344 SER A N 1
ATOM 2735 C CA . SER A 1 344 ? 0.777 5.897 9.256 1.00 85.06 344 SER A CA 1
ATOM 2736 C C . SER A 1 344 ? -0.003 7.094 8.689 1.00 85.06 344 SER A C 1
ATOM 2738 O O . SER A 1 344 ? -1.096 7.390 9.168 1.00 85.06 344 SER A O 1
ATOM 2740 N N . THR A 1 345 ? 0.526 7.796 7.681 1.00 81.50 345 THR A N 1
ATOM 2741 C CA . THR A 1 345 ? -0.055 9.044 7.141 1.00 81.50 345 THR A CA 1
ATOM 2742 C C . THR A 1 345 ? -0.413 8.963 5.662 1.00 81.50 345 THR A C 1
ATOM 2744 O O . THR A 1 345 ? -1.175 9.800 5.180 1.00 81.50 345 THR A O 1
ATOM 2747 N N . PHE A 1 346 ? 0.057 7.936 4.954 1.00 80.88 346 PHE A N 1
ATOM 2748 C CA . PHE A 1 346 ? 0.042 7.841 3.499 1.00 80.88 346 PHE A CA 1
ATOM 2749 C C . PHE A 1 346 ? -1.361 8.042 2.935 1.00 80.88 346 PHE A C 1
ATOM 2751 O O . PHE A 1 346 ? -1.593 8.918 2.110 1.00 80.88 346 PHE A O 1
ATOM 2758 N N . ALA A 1 347 ? -2.337 7.281 3.434 1.00 76.62 347 ALA A N 1
ATOM 2759 C CA . ALA A 1 347 ? -3.712 7.354 2.945 1.00 76.62 347 ALA A CA 1
ATOM 2760 C C . ALA A 1 347 ? -4.379 8.715 3.212 1.00 76.62 347 ALA A C 1
ATOM 2762 O O . ALA A 1 347 ? -5.256 9.133 2.454 1.00 76.62 347 ALA A O 1
ATOM 2763 N N . ALA A 1 348 ? -3.998 9.401 4.291 1.00 74.75 348 ALA A N 1
ATOM 2764 C CA . ALA A 1 348 ? -4.539 10.715 4.618 1.00 74.75 348 ALA A CA 1
ATOM 2765 C C . ALA A 1 348 ? -3.908 11.813 3.754 1.00 74.75 348 ALA A C 1
ATOM 2767 O O . ALA A 1 348 ? -4.623 12.699 3.272 1.00 74.75 348 ALA A O 1
ATOM 2768 N N . VAL A 1 349 ? -2.593 11.727 3.533 1.00 75.00 349 VAL A N 1
ATOM 2769 C CA . VAL A 1 349 ? -1.836 12.696 2.738 1.00 75.00 349 VAL A CA 1
ATOM 2770 C C . VAL A 1 349 ? -2.123 12.524 1.250 1.00 75.00 349 VAL A C 1
ATOM 2772 O O . VAL A 1 349 ? -2.513 13.490 0.604 1.00 75.00 349 VAL A O 1
ATOM 2775 N N . ARG A 1 350 ? -2.120 11.297 0.718 1.00 73.44 350 ARG A N 1
ATOM 2776 C CA . ARG A 1 350 ? -2.511 11.054 -0.680 1.00 73.44 350 ARG A CA 1
ATOM 2777 C C . ARG A 1 350 ? -3.969 11.415 -0.953 1.00 73.44 350 ARG A C 1
ATOM 2779 O O . ARG A 1 350 ? -4.300 11.972 -1.994 1.00 73.44 350 ARG A O 1
ATOM 2786 N N . GLY A 1 351 ? -4.850 11.221 0.029 1.00 67.75 351 GLY A N 1
ATOM 2787 C CA . GLY A 1 351 ? -6.216 11.745 -0.024 1.00 67.75 351 GLY A CA 1
ATOM 2788 C C . GLY A 1 351 ? -6.302 13.282 -0.025 1.00 67.75 351 GLY A C 1
ATOM 2789 O O . GLY A 1 351 ? -7.319 13.844 -0.436 1.00 67.75 351 GLY A O 1
ATOM 2790 N N . ALA A 1 352 ? -5.276 13.994 0.453 1.00 65.81 352 ALA A N 1
ATOM 2791 C CA . ALA A 1 352 ? -5.181 15.462 0.453 1.00 65.81 352 ALA A CA 1
ATOM 2792 C C . ALA A 1 352 ? -4.684 16.055 -0.876 1.00 65.81 352 ALA A C 1
ATOM 2794 O O . ALA A 1 352 ? -4.848 17.249 -1.113 1.00 65.81 352 ALA A O 1
ATOM 2795 N N . TYR A 1 353 ? -4.167 15.215 -1.763 1.00 68.75 353 TYR A N 1
ATOM 2796 C CA . TYR A 1 353 ? -3.587 15.613 -3.041 1.00 68.75 353 TYR A CA 1
ATOM 2797 C C . TYR A 1 353 ? -4.605 15.719 -4.194 1.00 68.75 353 TYR A C 1
ATOM 2799 O O . TYR A 1 353 ? -4.314 16.283 -5.241 1.00 68.75 353 TYR A O 1
ATOM 2807 N N . GLY A 1 354 ? -5.843 15.247 -4.008 1.00 70.75 354 GLY A N 1
ATOM 2808 C CA . GLY A 1 354 ? -6.937 15.456 -4.970 1.00 70.75 354 GLY A CA 1
ATOM 2809 C C . GLY A 1 354 ? -7.660 16.807 -4.820 1.00 70.75 354 GLY A C 1
ATOM 2810 O O . GLY A 1 354 ? -7.376 17.571 -3.894 1.00 70.75 354 GLY A O 1
ATOM 2811 N N . PRO A 1 355 ? -8.669 17.100 -5.666 1.00 75.50 355 PRO A N 1
ATOM 2812 C CA . PRO A 1 355 ? -9.582 18.213 -5.438 1.00 75.50 355 PRO A CA 1
ATOM 2813 C C . PRO A 1 355 ? -10.247 18.075 -4.069 1.00 75.50 355 PRO A C 1
ATOM 2815 O O . PRO A 1 355 ? -10.924 17.085 -3.781 1.00 75.50 355 PRO A O 1
ATOM 2818 N N . GLN A 1 356 ? -10.058 19.080 -3.219 1.00 81.81 356 GLN A N 1
ATOM 2819 C CA . GLN A 1 356 ? -10.528 19.007 -1.845 1.00 81.81 356 GLN A CA 1
ATOM 2820 C C . GLN A 1 356 ? -12.016 19.348 -1.747 1.00 81.81 356 GLN A C 1
ATOM 2822 O O . GLN A 1 356 ? -12.449 20.400 -2.235 1.00 81.81 356 GLN A O 1
ATOM 2827 N N . PRO A 1 357 ? -12.838 18.483 -1.127 1.00 83.25 357 PRO A N 1
ATOM 2828 C CA . PRO A 1 357 ? -14.248 18.770 -0.984 1.00 83.25 357 PRO A CA 1
ATOM 2829 C C . PRO A 1 357 ? -14.441 19.934 -0.013 1.00 83.25 357 PRO A C 1
ATOM 2831 O O . PRO A 1 357 ? -13.740 20.061 0.988 1.00 83.25 357 PRO A O 1
ATOM 2834 N N . ARG A 1 358 ? -15.451 20.770 -0.274 1.00 86.19 358 ARG A N 1
ATOM 2835 C CA . ARG A 1 358 ? -15.729 21.984 0.520 1.00 86.19 358 ARG A CA 1
ATOM 2836 C C . ARG A 1 358 ? -16.008 21.720 1.999 1.00 86.19 358 ARG A C 1
ATOM 2838 O O . ARG A 1 358 ? -15.939 22.649 2.794 1.00 86.19 358 ARG A O 1
ATOM 2845 N N . TRP A 1 359 ? -16.384 20.492 2.354 1.00 84.62 359 TRP A N 1
ATOM 2846 C CA . TRP A 1 359 ? -16.613 20.113 3.743 1.00 84.62 359 TRP A CA 1
ATOM 2847 C C . TRP A 1 359 ? -15.306 19.945 4.528 1.00 84.62 359 TRP A C 1
ATOM 2849 O O . TRP A 1 359 ? -15.331 20.061 5.747 1.00 84.62 359 TRP A O 1
ATOM 2859 N N . ARG A 1 360 ? -14.165 19.708 3.866 1.00 84.06 360 ARG A N 1
ATOM 2860 C CA . ARG A 1 360 ? -12.901 19.367 4.532 1.00 84.06 360 ARG A CA 1
ATOM 2861 C C . ARG A 1 360 ? -12.390 20.535 5.385 1.00 84.06 360 ARG A C 1
ATOM 2863 O O . ARG A 1 360 ? -12.204 21.639 4.879 1.00 84.06 360 ARG A O 1
ATOM 2870 N N . LYS A 1 361 ? -12.153 20.290 6.681 1.00 86.38 361 LYS A N 1
ATOM 2871 C CA . LYS A 1 361 ? -11.668 21.293 7.653 1.00 86.38 361 LYS A CA 1
ATOM 2872 C C . LYS A 1 361 ? -10.238 20.998 8.091 1.00 86.38 361 LYS A C 1
ATOM 2874 O O . LYS A 1 361 ? -9.917 19.853 8.377 1.00 86.38 361 LYS A O 1
ATOM 2879 N N . PHE A 1 362 ? -9.390 22.010 8.217 1.00 86.94 362 PHE A N 1
ATOM 2880 C CA . PHE A 1 362 ? -8.015 21.831 8.697 1.00 86.94 362 PHE A CA 1
ATOM 2881 C C . PHE A 1 362 ? -7.854 22.328 10.149 1.00 86.94 362 PHE A C 1
ATOM 2883 O O . PHE A 1 362 ? -8.510 23.309 10.509 1.00 86.94 362 PHE A O 1
ATOM 2890 N N . PRO A 1 363 ? -7.006 21.685 10.981 1.00 89.62 363 PRO A N 1
ATOM 2891 C CA . PRO A 1 363 ? -6.232 20.474 10.687 1.00 89.62 363 PRO A CA 1
ATOM 2892 C C . PRO A 1 363 ? -7.119 19.225 10.569 1.00 89.62 363 PRO A C 1
ATOM 2894 O O . PRO A 1 363 ? -8.183 19.130 11.180 1.00 89.62 363 PRO A O 1
ATOM 2897 N N . GLN A 1 364 ? -6.678 18.270 9.753 1.00 89.06 364 GLN A N 1
ATOM 2898 C CA . GLN A 1 364 ? -7.415 17.035 9.499 1.00 89.06 364 GLN A CA 1
ATOM 2899 C C . GLN A 1 364 ? -7.172 16.020 10.621 1.00 89.06 364 GLN A C 1
ATOM 2901 O O . GLN A 1 364 ? -6.014 15.785 10.977 1.00 89.06 364 GLN A O 1
ATOM 2906 N N . PRO A 1 365 ? -8.228 15.401 11.176 1.00 94.56 365 PRO A N 1
ATOM 2907 C CA . PRO A 1 365 ? -8.048 14.304 12.109 1.00 94.56 365 PRO A CA 1
ATOM 2908 C C . PRO A 1 365 ? -7.538 13.071 11.354 1.00 94.56 365 PRO A C 1
ATOM 2910 O O . PRO A 1 365 ? -8.038 12.740 10.279 1.00 94.56 365 PRO A O 1
ATOM 2913 N N . LEU A 1 366 ? -6.552 12.398 11.939 1.00 94.00 366 LEU A N 1
ATOM 2914 C CA . LEU A 1 366 ? -5.906 11.201 11.389 1.00 94.00 366 LEU A CA 1
ATOM 2915 C C . LEU A 1 366 ? -6.314 9.921 12.128 1.00 94.00 366 LEU A C 1
ATOM 2917 O O . LEU A 1 366 ? -5.958 8.816 11.725 1.00 94.00 366 LEU A O 1
ATOM 2921 N N . GLY A 1 367 ? -7.043 10.058 13.235 1.00 96.19 367 GLY A N 1
ATOM 2922 C CA . GLY A 1 367 ? -7.442 8.928 14.055 1.00 96.19 367 GLY A CA 1
ATOM 2923 C C . GLY A 1 367 ? -8.175 9.324 15.332 1.00 96.19 367 GLY A C 1
ATOM 2924 O O . GLY A 1 367 ? -8.416 10.504 15.601 1.00 96.19 367 GLY A O 1
ATOM 2925 N N . ILE A 1 368 ? -8.491 8.317 16.140 1.00 97.69 368 ILE A N 1
ATOM 2926 C CA . ILE A 1 368 ? -8.952 8.455 17.520 1.00 97.69 368 ILE A CA 1
ATOM 2927 C C . ILE A 1 368 ? -8.138 7.560 18.455 1.00 97.69 368 ILE A C 1
ATOM 2929 O O . ILE A 1 368 ? -7.718 6.467 18.075 1.00 97.69 368 ILE A O 1
ATOM 2933 N N . ARG A 1 369 ? -7.932 8.026 19.688 1.00 96.94 369 ARG A N 1
ATOM 2934 C CA . ARG A 1 369 ? -7.193 7.320 20.742 1.00 96.94 369 ARG A CA 1
ATOM 2935 C C . ARG A 1 369 ? -8.029 7.232 22.011 1.00 96.94 369 ARG A C 1
ATOM 2937 O O . ARG A 1 369 ? -8.649 8.214 22.411 1.00 96.94 369 ARG A O 1
ATOM 2944 N N . LEU A 1 370 ? -8.000 6.084 22.677 1.00 96.44 370 LEU A N 1
ATOM 2945 C CA . LEU A 1 370 ? -8.454 5.934 24.054 1.00 96.44 370 LEU A CA 1
ATOM 2946 C C . LEU A 1 370 ? -7.270 5.492 24.915 1.00 96.44 370 LEU A C 1
ATOM 2948 O O . LEU A 1 370 ? -6.714 4.415 24.704 1.00 96.44 370 LEU A O 1
ATOM 2952 N N . ARG A 1 371 ? -6.903 6.321 25.896 1.00 93.25 371 ARG A N 1
ATOM 2953 C CA . ARG A 1 371 ? -5.784 6.029 26.799 1.00 93.25 371 ARG A CA 1
ATOM 2954 C C . ARG A 1 371 ? -6.105 4.881 27.751 1.00 93.25 371 ARG A C 1
ATOM 2956 O O . ARG A 1 371 ? -7.221 4.807 28.280 1.00 93.25 371 ARG A O 1
ATOM 2963 N N . SER A 1 372 ? -5.116 4.043 28.056 1.00 85.88 372 SER A N 1
ATOM 2964 C CA . SER A 1 372 ? -5.324 2.837 28.872 1.00 85.88 372 SER A CA 1
ATOM 2965 C C . SER A 1 372 ? -5.862 3.116 30.285 1.00 85.88 372 SER A C 1
ATOM 2967 O O . SER A 1 372 ? -6.673 2.351 30.807 1.00 85.88 372 SER A O 1
ATOM 2969 N N . GLU A 1 373 ? -5.538 4.260 30.891 1.00 78.56 373 GLU A N 1
ATOM 2970 C CA . GLU A 1 373 ? -6.094 4.670 32.193 1.00 78.56 373 GLU A CA 1
ATOM 2971 C C . GLU A 1 373 ? -7.617 4.849 32.158 1.00 78.56 373 GLU A C 1
ATOM 2973 O O . GLU A 1 373 ? -8.313 4.545 33.128 1.00 78.56 373 GLU A O 1
ATOM 2978 N N . SER A 1 374 ? -8.146 5.276 31.010 1.00 65.06 374 SER A N 1
ATOM 2979 C CA . SER A 1 374 ? -9.585 5.416 30.789 1.00 65.06 374 SER A CA 1
ATOM 2980 C C . SER A 1 374 ? -10.259 4.074 30.492 1.00 65.06 374 SER A C 1
ATOM 2982 O O . SER A 1 374 ? -11.446 3.917 30.778 1.00 65.06 374 SER A O 1
ATOM 2984 N N . SER A 1 375 ? -9.515 3.088 29.976 1.00 59.50 375 SER A N 1
ATOM 2985 C CA . SER A 1 375 ? -10.033 1.739 29.703 1.00 59.50 375 SER A CA 1
ATOM 2986 C C . SER A 1 375 ? -10.314 0.942 30.987 1.00 59.50 375 SER A C 1
ATOM 2988 O O . SER A 1 375 ? -11.328 0.252 31.084 1.00 59.50 375 SER A O 1
ATOM 2990 N N . LYS A 1 376 ? -9.500 1.120 32.042 1.00 59.38 376 LYS A N 1
ATOM 2991 C CA . LYS A 1 376 ? -9.658 0.418 33.336 1.00 59.38 376 LYS A CA 1
ATOM 2992 C C . LYS A 1 376 ? -10.972 0.758 34.053 1.00 59.38 376 LYS A C 1
ATOM 2994 O O . LYS A 1 376 ? -11.500 -0.058 34.810 1.00 59.38 376 LYS A O 1
ATOM 2999 N N . ILE A 1 377 ? -11.542 1.931 33.770 1.00 57.91 377 ILE A N 1
ATOM 3000 C CA . ILE A 1 377 ? -12.841 2.361 34.309 1.00 57.91 377 ILE A CA 1
ATOM 3001 C C . ILE A 1 377 ? -14.001 1.584 33.654 1.00 57.91 377 ILE A C 1
ATOM 3003 O O . ILE A 1 377 ? -15.045 1.411 34.278 1.00 57.91 377 ILE A O 1
ATOM 3007 N N . ALA A 1 378 ? -13.829 1.064 32.432 1.00 52.22 378 ALA A N 1
ATOM 3008 C CA . ALA A 1 378 ? -14.847 0.253 31.760 1.00 52.22 378 ALA A CA 1
ATOM 3009 C C . ALA A 1 378 ? -14.890 -1.201 32.276 1.00 52.22 378 ALA A C 1
ATOM 3011 O O . ALA A 1 378 ? -15.965 -1.797 32.337 1.00 52.22 378 ALA A O 1
ATOM 3012 N N . HIS A 1 379 ? -13.748 -1.755 32.699 1.00 52.59 379 HIS A N 1
ATOM 3013 C CA . HIS A 1 379 ? -13.634 -3.164 33.104 1.00 52.59 379 HIS A CA 1
ATOM 3014 C C . HIS A 1 379 ? -14.032 -3.467 34.558 1.00 52.59 379 HIS A C 1
ATOM 3016 O O . HIS A 1 379 ? -14.297 -4.617 34.890 1.00 52.59 379 HIS A O 1
ATOM 3022 N N . THR A 1 380 ? -14.114 -2.469 35.440 1.00 49.09 380 THR A N 1
ATOM 3023 C CA . THR A 1 380 ? -14.235 -2.679 36.900 1.00 49.09 380 THR A CA 1
ATOM 3024 C C . THR A 1 380 ? -15.674 -2.709 37.446 1.00 49.09 380 THR A C 1
ATOM 3026 O O . THR A 1 380 ? -15.889 -2.463 38.627 1.00 49.09 380 THR A O 1
ATOM 3029 N N . SER A 1 381 ? -16.685 -3.050 36.634 1.00 46.91 381 SER A N 1
ATOM 3030 C CA . SER A 1 381 ? -18.094 -3.130 37.094 1.00 46.91 381 SER A CA 1
ATOM 3031 C C . SER A 1 381 ? -18.614 -4.543 37.424 1.00 46.91 381 SER A C 1
ATOM 3033 O O . SER A 1 381 ? -19.826 -4.750 37.529 1.00 46.91 381 SER A O 1
ATOM 3035 N N . HIS A 1 382 ? -17.725 -5.519 37.635 1.00 44.47 382 HIS A N 1
ATOM 3036 C CA . HIS A 1 382 ? -18.080 -6.815 38.225 1.00 44.47 382 HIS A CA 1
ATOM 3037 C C . HIS A 1 382 ? -17.216 -7.098 39.460 1.00 44.47 382 HIS A C 1
ATOM 3039 O O . HIS A 1 382 ? -16.009 -7.270 39.348 1.00 44.47 382 HIS A O 1
ATOM 3045 N N . ASP A 1 383 ? -17.892 -7.056 40.610 1.00 47.31 383 ASP A N 1
ATOM 3046 C CA . ASP A 1 383 ? -17.521 -7.380 41.991 1.00 47.31 383 ASP A CA 1
ATOM 3047 C C . ASP A 1 383 ? -16.163 -8.061 42.254 1.00 47.31 383 ASP A C 1
ATOM 3049 O O . ASP A 1 383 ? -15.869 -9.117 41.702 1.00 47.31 383 ASP A O 1
ATOM 3053 N N . HIS A 1 384 ? -15.417 -7.532 43.233 1.00 41.53 384 HIS A N 1
ATOM 3054 C CA . HIS A 1 384 ? -15.062 -8.275 44.452 1.00 41.53 384 HIS A CA 1
ATOM 3055 C C . HIS A 1 384 ? -14.378 -7.348 45.475 1.00 41.53 384 HIS A C 1
ATOM 3057 O O . HIS A 1 384 ? -13.202 -7.015 45.344 1.00 41.53 384 HIS A O 1
ATOM 3063 N N . ASP A 1 385 ? -15.125 -6.971 46.518 1.00 40.25 385 ASP A N 1
ATOM 3064 C CA . ASP A 1 385 ? -14.558 -6.533 47.795 1.00 40.25 385 ASP A CA 1
ATOM 3065 C C . ASP A 1 385 ? -13.808 -7.725 48.410 1.00 40.25 385 ASP A C 1
ATOM 3067 O O . ASP A 1 385 ? -14.424 -8.676 48.898 1.00 40.25 385 ASP A O 1
ATOM 3071 N N . TYR A 1 386 ? -12.480 -7.682 48.369 1.00 40.72 386 TYR A N 1
ATOM 3072 C CA . TYR A 1 386 ? -11.633 -8.426 49.292 1.00 40.72 386 TYR A CA 1
ATOM 3073 C C . TYR A 1 386 ? -10.712 -7.431 49.992 1.00 40.72 386 TYR A C 1
ATOM 3075 O O . TYR A 1 386 ? -9.800 -6.864 49.391 1.00 40.72 386 TYR A O 1
ATOM 3083 N N . ASP A 1 387 ? -10.998 -7.231 51.278 1.00 44.69 387 ASP A N 1
ATOM 3084 C CA . ASP A 1 387 ? -10.036 -6.774 52.270 1.00 44.69 387 ASP A CA 1
ATOM 3085 C C . ASP A 1 387 ? -8.826 -7.710 52.245 1.00 44.69 387 ASP A C 1
ATOM 3087 O O . ASP A 1 387 ? -8.993 -8.918 52.414 1.00 44.69 387 ASP A O 1
ATOM 3091 N N . GLU A 1 388 ? -7.616 -7.162 52.140 1.00 41.62 388 GLU A N 1
ATOM 3092 C CA . GLU A 1 388 ? -6.510 -7.713 52.917 1.00 41.62 388 GLU A CA 1
ATOM 3093 C C . GLU A 1 388 ? -5.439 -6.664 53.234 1.00 41.62 388 GLU A C 1
ATOM 3095 O O . GLU A 1 388 ? -4.737 -6.112 52.384 1.00 41.62 388 GLU A O 1
ATOM 3100 N N . ASP A 1 389 ? -5.353 -6.409 54.535 1.00 42.28 389 ASP A N 1
ATOM 3101 C CA . ASP A 1 389 ? -4.274 -5.750 55.239 1.00 42.28 389 ASP A CA 1
ATOM 3102 C C . ASP A 1 389 ? -2.955 -6.541 55.154 1.00 42.28 389 ASP A C 1
ATOM 3104 O O . ASP A 1 389 ? -2.932 -7.769 55.136 1.00 42.28 389 ASP A O 1
ATOM 3108 N N . SER A 1 390 ? -1.862 -5.795 55.350 1.00 39.22 390 SER A N 1
ATOM 3109 C CA . SER A 1 390 ? -0.623 -6.178 56.056 1.00 39.22 390 SER A CA 1
ATOM 3110 C C . SER A 1 390 ? 0.675 -6.501 55.274 1.00 39.22 390 SER A C 1
ATOM 3112 O O . SER A 1 390 ? 0.954 -7.601 54.827 1.00 39.22 390 SER A O 1
ATOM 3114 N N . LYS A 1 391 ? 1.550 -5.480 55.292 1.00 38.28 391 LYS A N 1
ATOM 3115 C CA . LYS A 1 391 ? 2.908 -5.435 55.892 1.00 38.28 391 LYS A CA 1
ATOM 3116 C C . LYS A 1 391 ? 4.056 -6.345 55.389 1.00 38.28 391 LYS A C 1
ATOM 3118 O O . LYS A 1 391 ? 4.123 -7.536 55.647 1.00 38.28 391 LYS A O 1
ATOM 3123 N N . SER A 1 392 ? 5.113 -5.613 55.009 1.00 36.16 392 SER A N 1
ATOM 3124 C CA . SER A 1 392 ? 6.518 -5.695 55.471 1.00 36.16 392 SER A CA 1
ATOM 3125 C C . SER A 1 392 ? 7.468 -6.786 54.951 1.00 36.16 392 SER A C 1
ATOM 3127 O O . SER A 1 392 ? 7.379 -7.939 55.342 1.00 36.16 392 SER A O 1
ATOM 3129 N N . GLY A 1 393 ? 8.530 -6.312 54.282 1.00 36.25 393 GLY A N 1
ATOM 3130 C CA . GLY A 1 393 ? 9.918 -6.503 54.733 1.00 36.25 393 GLY A CA 1
ATOM 3131 C C . GLY A 1 393 ? 10.696 -7.705 54.190 1.00 36.25 393 GLY A C 1
ATOM 3132 O O . GLY A 1 393 ? 10.542 -8.810 54.689 1.00 36.25 393 GLY A O 1
ATOM 3133 N N . ASN A 1 394 ? 11.639 -7.460 53.271 1.00 35.59 394 ASN A N 1
ATOM 3134 C CA . ASN A 1 394 ? 13.095 -7.575 53.502 1.00 35.59 394 ASN A CA 1
ATOM 3135 C C . ASN A 1 394 ? 13.883 -7.670 52.183 1.00 35.59 394 ASN A C 1
ATOM 3137 O O . ASN A 1 394 ? 13.570 -8.468 51.305 1.00 35.59 394 ASN A O 1
ATOM 3141 N N . LYS A 1 395 ? 14.955 -6.871 52.098 1.00 39.91 395 LYS A N 1
ATOM 3142 C CA . LYS A 1 395 ? 16.102 -7.080 51.197 1.00 39.91 395 LYS A CA 1
ATOM 3143 C C . LYS A 1 395 ? 16.942 -8.269 51.690 1.00 39.91 395 LYS A C 1
ATOM 3145 O O . LYS A 1 395 ? 16.906 -8.575 52.884 1.00 39.91 395 LYS A O 1
ATOM 3150 N N . PRO A 1 396 ? 17.777 -8.852 50.819 1.00 50.09 396 PRO A N 1
ATOM 3151 C CA . PRO A 1 396 ? 19.209 -8.678 51.063 1.00 50.09 396 PRO A CA 1
ATOM 3152 C C . PRO A 1 396 ? 20.050 -8.418 49.806 1.00 50.09 396 PRO A C 1
ATOM 3154 O O . PRO A 1 396 ? 19.628 -8.634 48.672 1.00 50.09 396 PRO A O 1
ATOM 3157 N N . ASP A 1 397 ? 21.242 -7.908 50.098 1.00 39.16 397 ASP A N 1
ATOM 3158 C CA . ASP A 1 397 ? 22.316 -7.473 49.216 1.00 39.16 397 ASP A CA 1
ATOM 3159 C C . ASP A 1 397 ? 23.106 -8.612 48.537 1.00 39.16 397 ASP A C 1
ATOM 3161 O O . ASP A 1 397 ? 23.100 -9.759 48.978 1.00 39.16 397 ASP A O 1
ATOM 3165 N N . ASP A 1 398 ? 23.882 -8.170 47.538 1.00 40.12 398 ASP A N 1
ATOM 3166 C CA . ASP A 1 398 ? 25.165 -8.682 47.035 1.00 40.12 398 ASP A CA 1
ATOM 3167 C C . ASP A 1 398 ? 25.225 -9.991 46.223 1.00 40.12 398 ASP A C 1
ATOM 3169 O O . ASP A 1 398 ? 24.912 -11.077 46.695 1.00 40.12 398 ASP A O 1
ATOM 3173 N N . ILE A 1 399 ? 25.793 -9.889 45.008 1.00 39.91 399 ILE A N 1
ATOM 3174 C CA . ILE A 1 399 ? 27.136 -10.413 44.670 1.00 39.91 399 ILE A CA 1
ATOM 3175 C C . ILE A 1 399 ? 27.571 -9.894 43.279 1.00 39.91 399 ILE A C 1
ATOM 3177 O O . ILE A 1 399 ? 26.915 -10.099 42.261 1.00 39.91 399 ILE A O 1
ATOM 3181 N N . ARG A 1 400 ? 28.736 -9.232 43.255 1.00 36.34 400 ARG A N 1
ATOM 3182 C CA . ARG A 1 400 ? 29.565 -8.917 42.073 1.00 36.34 400 ARG A CA 1
ATOM 3183 C C . ARG A 1 400 ? 30.191 -10.179 41.467 1.00 36.34 400 ARG A C 1
ATOM 3185 O O . ARG A 1 400 ? 30.654 -11.017 42.237 1.00 36.34 400 ARG A O 1
ATOM 3192 N N . SER A 1 401 ? 30.412 -10.196 40.143 1.00 37.25 401 SER A N 1
ATOM 3193 C CA . SER A 1 401 ? 31.708 -10.391 39.415 1.00 37.25 401 SER A CA 1
ATOM 3194 C C . SER A 1 401 ? 31.435 -10.724 37.912 1.00 37.25 401 SER A C 1
ATOM 3196 O O . SER A 1 401 ? 30.270 -10.775 37.539 1.00 37.25 401 SER A O 1
ATOM 3198 N N . PRO A 1 402 ? 32.426 -10.812 36.992 1.00 47.75 402 PRO A N 1
ATOM 3199 C CA . PRO A 1 402 ? 32.753 -9.716 36.073 1.00 47.75 402 PRO A CA 1
ATOM 3200 C C . PRO A 1 402 ? 32.765 -10.094 34.567 1.00 47.75 402 PRO A C 1
ATOM 3202 O O . PRO A 1 402 ? 32.872 -11.256 34.205 1.00 47.75 402 PRO A O 1
ATOM 3205 N N . LYS A 1 403 ? 32.795 -9.051 33.722 1.00 36.28 403 LYS A N 1
ATOM 3206 C CA . LYS A 1 403 ? 33.384 -8.962 32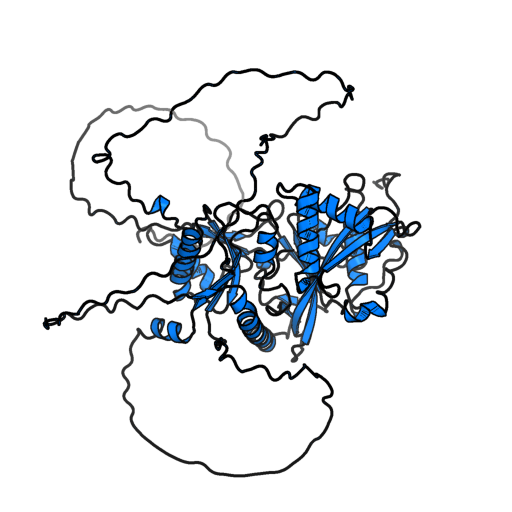.365 1.00 36.28 403 LYS A CA 1
ATOM 3207 C C . LYS A 1 403 ? 33.057 -10.054 31.330 1.00 36.28 403 LYS A C 1
ATOM 3209 O O . LYS A 1 403 ? 33.642 -11.130 31.354 1.00 36.28 403 LYS A O 1
ATOM 3214 N N . GLN A 1 404 ? 32.378 -9.631 30.263 1.00 34.38 404 GLN A N 1
ATOM 3215 C CA . GLN A 1 404 ? 32.787 -9.958 28.895 1.00 34.38 404 GLN A CA 1
ATOM 3216 C C . GLN A 1 404 ? 32.564 -8.735 27.994 1.00 34.38 404 GLN A C 1
ATOM 3218 O O . GLN A 1 404 ? 31.445 -8.265 27.822 1.00 34.38 404 GLN A O 1
ATOM 3223 N N . GLU A 1 405 ? 33.676 -8.187 27.508 1.00 41.25 405 GLU A N 1
ATOM 3224 C CA . GLU A 1 405 ? 33.756 -7.242 26.396 1.00 41.25 405 GLU A CA 1
ATOM 3225 C C . GLU A 1 405 ? 33.584 -8.046 25.099 1.00 41.25 405 GLU A C 1
ATOM 3227 O O . GLU A 1 405 ? 34.236 -9.082 24.962 1.00 41.25 405 GLU A O 1
ATOM 3232 N N . ASN A 1 406 ? 32.710 -7.601 24.189 1.00 34.53 406 ASN A N 1
ATOM 3233 C CA . ASN A 1 406 ? 32.998 -7.504 22.752 1.00 34.53 406 ASN A CA 1
ATOM 3234 C C . ASN A 1 406 ? 31.816 -6.899 21.968 1.00 34.53 406 ASN A C 1
ATOM 3236 O O . ASN A 1 406 ? 30.696 -7.390 22.039 1.00 34.53 406 ASN A O 1
ATOM 3240 N N . GLU A 1 407 ? 32.162 -5.862 21.200 1.00 42.84 407 GLU A N 1
ATOM 3241 C CA . GLU A 1 407 ? 31.624 -5.488 19.881 1.00 42.84 407 GLU A CA 1
ATOM 3242 C C . GLU A 1 407 ? 30.143 -5.084 19.752 1.00 42.84 407 GLU A C 1
ATOM 3244 O O . GLU A 1 407 ? 29.330 -5.816 19.204 1.00 42.84 407 GLU A O 1
ATOM 3249 N N . GLU A 1 408 ? 29.849 -3.824 20.097 1.00 38.06 408 GLU A N 1
ATOM 3250 C CA . GLU A 1 408 ? 28.811 -3.023 19.426 1.00 38.06 408 GLU A CA 1
ATOM 3251 C C . GLU A 1 408 ? 29.379 -1.631 19.066 1.00 38.06 408 GLU A C 1
ATOM 3253 O O . GLU A 1 408 ? 29.642 -0.780 19.916 1.00 38.06 408 GLU A O 1
ATOM 3258 N N . GLN A 1 409 ? 29.612 -1.437 17.770 1.00 34.16 409 GLN A N 1
ATOM 3259 C CA . GLN A 1 409 ? 29.897 -0.195 17.038 1.00 34.16 409 GLN A CA 1
ATOM 3260 C C . GLN A 1 409 ? 28.937 -0.266 15.833 1.00 34.16 409 GLN A C 1
ATOM 3262 O O . GLN A 1 409 ? 28.897 -1.311 15.198 1.00 34.16 409 GLN A O 1
ATOM 3267 N N . GLU A 1 410 ? 28.095 0.683 15.432 1.00 36.59 410 GLU A N 1
ATOM 3268 C CA . GLU A 1 410 ? 27.880 2.100 15.708 1.00 36.59 410 GLU A CA 1
ATOM 3269 C C . GLU A 1 410 ? 26.409 2.413 15.348 1.00 36.59 410 GLU A C 1
ATOM 3271 O O . GLU A 1 410 ? 26.003 2.191 14.213 1.00 36.59 410 GLU A O 1
ATOM 3276 N N . GLU A 1 411 ? 25.632 3.009 16.255 1.00 40.81 411 GLU A N 1
ATOM 3277 C CA . GLU A 1 411 ? 24.504 3.884 15.892 1.00 40.81 411 GLU A CA 1
ATOM 3278 C C . GLU A 1 411 ? 24.690 5.209 16.639 1.00 40.81 411 GLU A C 1
ATOM 3280 O O . GLU A 1 411 ? 24.254 5.405 17.774 1.00 40.81 411 GLU A O 1
ATOM 3285 N N . LYS A 1 412 ? 25.415 6.138 16.009 1.00 34.69 412 LYS A N 1
ATOM 3286 C CA . LYS A 1 412 ? 25.443 7.545 16.421 1.00 34.69 412 LYS A CA 1
ATOM 3287 C C . LYS A 1 412 ? 24.237 8.250 15.808 1.00 34.69 412 LYS A C 1
ATOM 3289 O O . LYS A 1 412 ? 24.365 8.919 14.788 1.00 34.69 412 LYS A O 1
ATOM 3294 N N . TYR A 1 413 ? 23.082 8.135 16.455 1.00 38.25 413 TYR A N 1
ATOM 3295 C CA . TYR A 1 413 ? 22.042 9.147 16.299 1.00 38.25 413 TYR A CA 1
ATOM 3296 C C . TYR A 1 413 ? 22.427 10.400 17.096 1.00 38.25 413 TYR A C 1
ATOM 3298 O O . TYR A 1 413 ? 22.972 10.342 18.200 1.00 38.25 413 TYR A O 1
ATOM 3306 N N . VAL A 1 414 ? 22.218 11.544 16.456 1.00 39.34 414 VAL A N 1
ATOM 3307 C CA . VAL A 1 414 ? 22.618 12.887 16.874 1.00 39.34 414 VAL A CA 1
ATOM 3308 C C . VAL A 1 414 ? 21.979 13.244 18.222 1.00 39.34 414 VAL A C 1
ATOM 3310 O O . VAL A 1 414 ? 20.789 13.517 18.297 1.00 39.34 414 VAL A O 1
ATOM 3313 N N . ASN A 1 415 ? 22.775 13.288 19.294 1.00 33.31 415 ASN A N 1
ATOM 3314 C CA . ASN A 1 415 ? 22.352 13.846 20.583 1.00 33.31 415 ASN A CA 1
ATOM 3315 C C . ASN A 1 415 ? 22.494 15.378 20.549 1.00 33.31 415 ASN A C 1
ATOM 3317 O O . ASN A 1 415 ? 23.493 15.942 21.004 1.00 33.31 415 ASN A O 1
ATOM 3321 N N . GLY A 1 416 ? 21.496 16.050 19.976 1.00 40.53 416 GLY A N 1
ATOM 3322 C CA . GLY A 1 416 ? 21.230 17.459 20.249 1.00 40.53 416 GLY A CA 1
ATOM 3323 C C . GLY A 1 416 ? 20.559 17.586 21.617 1.00 40.53 416 GLY A C 1
ATOM 3324 O O . GLY A 1 416 ? 19.626 16.853 21.923 1.00 40.53 416 GLY A O 1
ATOM 3325 N N . LYS A 1 417 ? 21.051 18.488 22.473 1.00 41.00 417 LYS A N 1
ATOM 3326 C CA . LYS A 1 417 ? 20.323 18.917 23.675 1.00 41.00 417 LYS A CA 1
ATOM 3327 C C . LYS A 1 417 ? 19.088 19.698 23.220 1.00 41.00 417 LYS A C 1
ATOM 3329 O O . LYS A 1 417 ? 19.184 20.905 23.028 1.00 41.00 417 LYS A O 1
ATOM 3334 N N . GLU A 1 418 ? 17.975 19.009 23.030 1.00 44.09 418 GLU A N 1
ATOM 3335 C CA . GLU A 1 418 ? 16.658 19.631 22.949 1.00 44.09 418 GLU A CA 1
ATOM 3336 C C . GLU A 1 418 ? 16.099 19.785 24.364 1.00 44.09 418 GLU A C 1
ATOM 3338 O O . GLU A 1 418 ? 16.241 18.902 25.220 1.00 44.09 418 GLU A O 1
ATOM 3343 N N . ASP A 1 419 ? 15.526 20.956 24.626 1.00 40.28 419 ASP A N 1
ATOM 3344 C CA . ASP A 1 419 ? 14.738 21.214 25.818 1.00 40.28 419 ASP A CA 1
ATOM 3345 C C . ASP A 1 419 ? 13.649 20.137 25.907 1.00 40.28 419 ASP A C 1
ATOM 3347 O O . ASP A 1 419 ? 12.899 19.922 24.959 1.00 40.28 419 ASP A O 1
ATOM 3351 N N . ARG A 1 420 ? 13.603 19.407 27.030 1.00 45.75 420 ARG A N 1
ATOM 3352 C CA . ARG A 1 420 ? 12.566 18.402 27.295 1.00 45.75 420 ARG A CA 1
ATOM 3353 C C . ARG A 1 420 ? 11.224 19.117 27.432 1.00 45.75 420 ARG A C 1
ATOM 3355 O O . ARG A 1 420 ? 10.805 19.430 28.544 1.00 45.75 420 ARG A O 1
ATOM 3362 N N . GLU A 1 421 ? 10.552 19.359 26.316 1.00 50.84 421 GLU A N 1
ATOM 3363 C CA . GLU A 1 421 ? 9.098 19.382 26.319 1.00 50.84 421 GLU A CA 1
ATOM 3364 C C . 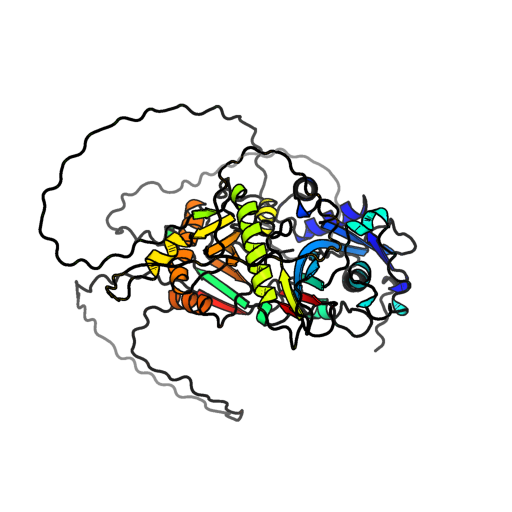GLU A 1 421 ? 8.651 18.050 26.935 1.00 50.84 421 GLU A C 1
ATOM 3366 O O . GLU A 1 421 ? 9.155 16.983 26.571 1.00 50.84 421 GLU A O 1
ATOM 3371 N N . GLU A 1 422 ? 7.793 18.110 27.954 1.00 53.53 422 GLU A N 1
ATOM 3372 C CA . GLU A 1 422 ? 7.162 16.934 28.552 1.00 53.53 422 GLU A CA 1
ATOM 3373 C C . GLU A 1 422 ? 6.265 16.289 27.487 1.00 53.53 422 GLU A C 1
ATOM 3375 O O . GLU A 1 422 ? 5.065 16.539 27.422 1.00 53.53 422 GLU A O 1
ATOM 3380 N N . GLY A 1 423 ? 6.875 15.518 26.584 1.00 61.81 423 GLY A N 1
ATOM 3381 C CA . GLY A 1 423 ? 6.174 14.817 25.522 1.00 61.81 423 GLY A CA 1
ATOM 3382 C C . GLY A 1 423 ? 5.135 13.887 26.134 1.00 61.81 423 GLY A C 1
ATOM 3383 O O . GLY A 1 423 ? 5.446 13.126 27.051 1.00 61.81 423 GLY A O 1
ATOM 3384 N N . GLU A 1 424 ? 3.898 13.963 25.641 1.00 74.25 424 GLU A N 1
ATOM 3385 C CA . GLU A 1 424 ? 2.823 13.081 26.088 1.00 74.25 424 GLU A CA 1
ATOM 3386 C C . GLU A 1 424 ? 3.255 11.612 25.977 1.00 74.25 424 GLU A C 1
ATOM 3388 O O . GLU A 1 424 ? 3.503 11.097 24.882 1.00 74.25 424 GLU A O 1
ATOM 3393 N N . GLU A 1 425 ? 3.310 10.920 27.114 1.00 78.19 425 GLU A N 1
ATOM 3394 C CA . GLU A 1 425 ? 3.645 9.502 27.160 1.00 78.19 425 GLU A CA 1
ATOM 3395 C C . GLU A 1 425 ? 2.500 8.679 26.540 1.00 78.19 425 GLU A C 1
ATOM 3397 O O . GLU A 1 425 ? 1.366 8.676 27.031 1.00 78.19 425 GLU A O 1
ATOM 3402 N N . VAL A 1 426 ? 2.789 7.992 25.432 1.00 78.69 426 VAL A N 1
ATOM 3403 C CA . VAL A 1 426 ? 1.873 7.042 24.783 1.00 78.69 426 VAL A CA 1
ATOM 3404 C C . VAL A 1 426 ? 2.147 5.653 25.341 1.00 78.69 426 VAL A C 1
ATOM 3406 O O . VAL A 1 426 ? 3.279 5.165 25.272 1.00 78.69 426 VAL A O 1
ATOM 3409 N N . LYS A 1 427 ? 1.113 5.007 25.887 1.00 82.88 427 LYS A N 1
ATOM 3410 C CA . LYS A 1 427 ? 1.238 3.682 26.503 1.00 82.88 427 LYS A CA 1
ATOM 3411 C C . LYS A 1 427 ? 0.947 2.592 25.475 1.00 82.88 427 LYS A C 1
ATOM 3413 O O . LYS A 1 427 ? 0.083 2.748 24.619 1.00 82.88 427 LYS A O 1
ATOM 3418 N N . GLU A 1 428 ? 1.643 1.463 25.585 1.00 80.19 428 GLU A N 1
ATOM 3419 C CA . GLU A 1 428 ? 1.483 0.310 24.677 1.00 80.19 428 GLU A CA 1
ATOM 3420 C C . GLU A 1 428 ? 0.067 -0.294 24.718 1.00 80.19 428 GLU A C 1
ATOM 3422 O O . GLU A 1 428 ? -0.399 -0.883 23.741 1.00 80.19 428 GLU A O 1
ATOM 3427 N N . GLU A 1 429 ? -0.636 -0.088 25.833 1.00 89.69 429 GLU A N 1
ATOM 3428 C CA . GLU A 1 429 ? -2.011 -0.525 26.084 1.00 89.69 429 GLU A CA 1
ATOM 3429 C C . GLU A 1 429 ? -3.086 0.398 25.475 1.00 89.69 429 GLU A C 1
ATOM 3431 O O . GLU A 1 429 ? -4.273 0.103 25.605 1.00 89.69 429 GLU A O 1
ATOM 3436 N N . ASP A 1 430 ? -2.718 1.527 24.860 1.00 94.50 430 ASP A N 1
ATOM 3437 C CA . ASP A 1 430 ? -3.699 2.456 24.291 1.00 94.50 430 ASP A CA 1
ATOM 3438 C C . ASP A 1 430 ? -4.472 1.808 23.131 1.00 94.50 430 ASP A C 1
ATOM 3440 O O . ASP A 1 430 ? -3.901 1.118 22.285 1.00 94.50 430 ASP A O 1
ATOM 3444 N N . THR A 1 431 ? -5.776 2.082 23.047 1.00 96.50 431 THR A N 1
ATOM 3445 C CA . THR A 1 431 ? -6.570 1.734 21.863 1.00 96.50 431 THR A CA 1
ATOM 3446 C C . THR A 1 431 ? -6.452 2.858 20.845 1.00 96.50 431 THR A C 1
ATOM 3448 O O . THR A 1 431 ? -6.783 4.008 21.146 1.00 96.50 431 THR A O 1
ATOM 3451 N N . ILE A 1 432 ? -6.019 2.538 19.628 1.00 96.50 432 ILE A N 1
ATOM 3452 C CA . ILE A 1 432 ? -5.829 3.516 18.550 1.00 96.50 432 ILE A CA 1
ATOM 3453 C C . ILE A 1 432 ? -6.566 3.046 17.305 1.00 96.50 432 ILE A C 1
ATOM 3455 O O . ILE A 1 432 ? -6.489 1.880 16.929 1.00 96.50 432 ILE A O 1
ATOM 3459 N N . ILE A 1 433 ? -7.264 3.968 16.651 1.00 95.88 433 ILE A N 1
ATOM 3460 C CA . ILE A 1 433 ? -7.855 3.756 15.332 1.00 95.88 433 ILE A CA 1
ATOM 3461 C C . ILE A 1 433 ? -7.370 4.888 14.439 1.00 95.88 433 ILE A C 1
ATOM 3463 O O . ILE A 1 433 ? -7.695 6.045 14.699 1.00 95.88 433 ILE A O 1
ATOM 3467 N N . LEU A 1 434 ? -6.604 4.563 13.403 1.00 95.00 434 LEU A N 1
ATOM 3468 C CA . LEU A 1 434 ? -6.200 5.507 12.363 1.00 95.00 434 LEU A CA 1
ATOM 3469 C C . LEU A 1 434 ? -7.159 5.403 11.177 1.00 95.00 434 LEU A C 1
ATOM 3471 O O . LEU A 1 434 ? -7.655 4.319 10.854 1.00 95.00 434 LEU A O 1
ATOM 3475 N N . PHE A 1 435 ? -7.439 6.530 10.533 1.00 93.81 435 PHE A N 1
ATOM 3476 C CA . PHE A 1 435 ? -8.335 6.574 9.385 1.00 93.81 435 PHE A CA 1
ATOM 3477 C C . PHE A 1 435 ? -7.963 7.674 8.393 1.00 93.81 435 PHE A C 1
ATOM 3479 O O . PHE A 1 435 ? -7.315 8.662 8.730 1.00 93.81 435 PHE A O 1
ATOM 3486 N N . SER A 1 436 ? -8.455 7.523 7.167 1.00 91.12 436 SER A N 1
ATOM 3487 C CA . SER A 1 436 ? -8.552 8.590 6.180 1.00 91.12 436 SER A CA 1
ATOM 3488 C C . SER A 1 436 ? -10.020 8.965 5.981 1.00 91.12 436 SER A C 1
ATOM 3490 O O . SER A 1 436 ? -10.878 8.105 5.763 1.00 91.12 436 SER A O 1
ATOM 3492 N N . LEU A 1 437 ? -10.313 10.264 6.072 1.00 90.38 437 LEU A N 1
ATOM 3493 C CA . LEU A 1 437 ? -11.655 10.804 5.837 1.00 90.38 437 LEU A CA 1
ATOM 3494 C C . LEU A 1 437 ? -12.023 10.821 4.351 1.00 90.38 437 LEU A C 1
ATOM 3496 O O . LEU A 1 437 ? -13.200 10.814 4.012 1.00 90.38 437 LEU A O 1
ATOM 3500 N N . LEU A 1 438 ? -11.030 10.879 3.467 1.00 83.00 438 LEU A N 1
ATOM 3501 C CA . LEU A 1 438 ? -11.244 10.943 2.033 1.00 83.00 438 LEU A CA 1
ATOM 3502 C C . LEU A 1 438 ? -10.152 10.152 1.333 1.00 83.00 438 LEU A C 1
ATOM 3504 O O . LEU A 1 438 ? -8.974 10.487 1.438 1.00 83.00 438 LEU A O 1
ATOM 3508 N N . ASN A 1 439 ? -10.564 9.158 0.556 1.00 78.62 439 ASN A N 1
ATOM 3509 C CA . ASN A 1 439 ? -9.705 8.544 -0.438 1.00 78.62 439 ASN A CA 1
ATOM 3510 C C . ASN A 1 439 ? -10.431 8.578 -1.793 1.00 78.62 439 ASN A C 1
ATOM 3512 O O . ASN A 1 439 ? -11.282 7.723 -2.045 1.00 78.62 439 ASN A O 1
ATOM 3516 N N . PRO A 1 440 ? -10.118 9.555 -2.666 1.00 72.25 440 PRO A N 1
ATOM 3517 C CA . PRO A 1 440 ? -10.836 9.734 -3.926 1.00 72.25 440 PRO A CA 1
ATOM 3518 C C . PRO A 1 440 ? -10.620 8.578 -4.914 1.00 72.25 440 PRO A C 1
ATOM 3520 O O . PRO A 1 440 ? -11.336 8.499 -5.909 1.00 72.25 440 PRO A O 1
ATOM 3523 N N . GLN A 1 441 ? -9.645 7.701 -4.661 1.00 70.81 441 GLN A N 1
ATOM 3524 C CA . GLN A 1 441 ? -9.292 6.593 -5.546 1.00 70.81 441 GLN A CA 1
ATOM 3525 C C . GLN A 1 441 ? -9.983 5.278 -5.173 1.00 70.81 441 GLN A C 1
ATOM 3527 O O . GLN A 1 441 ? -10.022 4.376 -5.999 1.00 70.81 441 GLN A O 1
ATOM 3532 N N . ILE A 1 442 ? -10.536 5.167 -3.960 1.00 72.38 442 ILE A N 1
ATOM 3533 C CA . ILE A 1 442 ? -11.297 3.989 -3.535 1.00 72.38 442 ILE A CA 1
ATOM 3534 C C . ILE A 1 442 ? -12.783 4.295 -3.695 1.00 72.38 442 ILE A C 1
ATOM 3536 O O . ILE A 1 442 ? -13.401 3.922 -4.686 1.00 72.38 442 ILE A O 1
ATOM 3540 N N . GLU A 1 443 ? -13.369 4.981 -2.718 1.00 74.81 443 GLU A N 1
ATOM 3541 C CA . GLU A 1 443 ? -14.798 5.264 -2.642 1.00 74.81 443 GLU A CA 1
ATOM 3542 C C . GLU A 1 443 ? -15.019 6.457 -1.702 1.00 74.81 443 GLU A C 1
ATOM 3544 O O . GLU A 1 443 ? -14.191 6.748 -0.838 1.00 74.81 443 GLU A O 1
ATOM 3549 N N . ASP A 1 444 ? -16.170 7.120 -1.829 1.00 81.75 444 ASP A N 1
ATOM 3550 C CA . ASP A 1 444 ? -16.598 8.201 -0.930 1.00 81.75 444 ASP A CA 1
ATOM 3551 C C . ASP A 1 444 ? -17.075 7.626 0.423 1.00 81.75 444 ASP A C 1
ATOM 3553 O O . ASP A 1 444 ? -18.270 7.568 0.739 1.00 81.75 444 ASP A O 1
ATOM 3557 N N . LYS A 1 445 ? -16.119 7.071 1.177 1.00 89.25 445 LYS A N 1
ATOM 3558 C CA . LYS A 1 445 ? -16.299 6.389 2.463 1.00 89.25 445 LYS A CA 1
ATOM 3559 C C . LYS A 1 445 ? -15.209 6.804 3.445 1.00 89.25 445 LYS A C 1
ATOM 3561 O O . LYS A 1 445 ? -14.074 7.070 3.060 1.00 89.25 445 LYS A O 1
ATOM 3566 N N . LEU A 1 446 ? -15.542 6.756 4.734 1.00 91.94 446 LEU A N 1
ATOM 3567 C CA . LEU A 1 446 ? -14.535 6.773 5.796 1.00 91.94 446 LEU A CA 1
ATOM 3568 C C . LEU A 1 446 ? -13.733 5.465 5.737 1.00 91.94 446 LEU A C 1
ATOM 3570 O O . LEU A 1 446 ? -14.325 4.391 5.837 1.00 91.94 446 LEU A O 1
ATOM 3574 N N . LEU A 1 447 ? -12.409 5.537 5.620 1.00 91.19 447 LEU A N 1
ATOM 3575 C CA . LEU A 1 447 ? -11.541 4.358 5.578 1.00 91.19 447 LEU A CA 1
ATOM 3576 C C . LEU A 1 447 ? -10.714 4.269 6.858 1.00 91.19 447 LEU A C 1
ATOM 3578 O O . LEU A 1 447 ? -9.819 5.082 7.062 1.00 91.19 447 LEU A O 1
ATOM 3582 N N . ILE A 1 448 ? -10.960 3.260 7.691 1.00 92.94 448 ILE A N 1
ATOM 3583 C CA . ILE A 1 448 ? -10.026 2.898 8.763 1.00 92.94 448 ILE A CA 1
ATOM 3584 C C . ILE A 1 448 ? -8.827 2.204 8.123 1.00 92.94 448 ILE A C 1
ATOM 3586 O O . ILE A 1 448 ? -8.977 1.183 7.448 1.00 92.94 448 ILE A O 1
ATOM 3590 N N . THR A 1 449 ? -7.647 2.770 8.346 1.00 89.56 449 THR A N 1
ATOM 3591 C CA . THR A 1 449 ? -6.375 2.257 7.828 1.00 89.56 449 THR A CA 1
ATOM 3592 C C . THR A 1 449 ? -5.706 1.319 8.819 1.00 89.56 449 THR A C 1
ATOM 3594 O O . THR A 1 449 ? -4.998 0.405 8.407 1.00 89.56 449 THR A O 1
ATOM 3597 N N . TYR A 1 450 ? -5.956 1.512 10.118 1.00 92.38 450 TYR A N 1
ATOM 3598 C CA . TYR A 1 450 ? -5.365 0.680 11.155 1.00 92.38 450 TYR A CA 1
ATOM 3599 C C . TYR A 1 450 ? -6.140 0.714 12.478 1.00 92.38 450 TYR A C 1
ATOM 3601 O O . TYR A 1 450 ? -6.640 1.758 12.899 1.00 92.38 450 TYR A O 1
ATOM 3609 N N . ILE A 1 451 ? -6.191 -0.433 13.155 1.00 94.00 451 ILE A N 1
ATOM 3610 C CA . ILE A 1 451 ? -6.737 -0.634 14.495 1.00 94.00 451 ILE A CA 1
ATOM 3611 C C . ILE A 1 451 ? -5.672 -1.297 15.372 1.00 94.00 451 ILE A C 1
ATOM 3613 O O . ILE A 1 451 ? -5.199 -2.398 15.082 1.00 94.00 451 ILE A O 1
ATOM 3617 N N . HIS A 1 452 ? -5.370 -0.657 16.499 1.00 94.69 452 HIS A N 1
ATOM 3618 C CA . HIS A 1 452 ? -4.502 -1.160 17.558 1.00 94.69 452 HIS A CA 1
ATOM 3619 C C . HIS A 1 452 ? -5.303 -1.403 18.830 1.00 94.69 452 HIS A C 1
ATOM 3621 O O . HIS A 1 452 ? -5.976 -0.489 19.308 1.00 94.69 452 HIS A O 1
ATOM 3627 N N . ASN A 1 453 ? -5.193 -2.609 19.393 1.00 94.88 453 ASN A N 1
ATOM 3628 C CA . ASN A 1 453 ? -5.707 -2.953 20.722 1.00 94.88 453 ASN A CA 1
ATOM 3629 C C . ASN A 1 453 ? -7.153 -2.480 20.984 1.00 94.88 453 ASN A C 1
ATOM 3631 O O . ASN A 1 453 ? -7.443 -1.937 22.046 1.00 94.88 453 ASN A O 1
ATOM 3635 N N . LEU A 1 454 ? -8.066 -2.644 20.017 1.00 95.81 454 LEU A N 1
ATOM 3636 C CA . LEU A 1 454 ? -9.491 -2.349 20.203 1.00 95.81 454 LEU A CA 1
ATOM 3637 C C . LEU A 1 454 ? -10.196 -3.582 20.768 1.00 95.81 454 LEU A C 1
ATOM 3639 O O . LEU A 1 454 ? -10.407 -4.533 20.017 1.00 95.81 454 LEU A O 1
ATOM 3643 N N . PRO A 1 455 ? -10.592 -3.596 22.048 1.00 95.62 455 PRO A N 1
ATOM 3644 C CA . PRO A 1 455 ? -11.323 -4.724 22.584 1.00 95.62 455 PRO A CA 1
ATOM 3645 C C . PRO A 1 455 ? -12.808 -4.681 22.158 1.00 95.62 455 PRO A C 1
ATOM 3647 O O . PRO A 1 455 ? -13.351 -3.603 21.867 1.00 95.62 455 PRO A O 1
ATOM 3650 N N . PRO A 1 456 ? -13.498 -5.836 22.117 1.00 95.94 456 PRO A N 1
ATOM 3651 C CA . PRO A 1 456 ? -14.860 -5.958 21.583 1.00 95.94 456 PRO A CA 1
ATOM 3652 C C . PRO A 1 456 ? -15.892 -5.038 22.254 1.00 95.94 456 PRO A C 1
ATOM 3654 O O . PRO A 1 456 ? -16.765 -4.471 21.593 1.00 95.94 456 PRO A O 1
ATOM 3657 N N . GLU A 1 457 ? -15.798 -4.837 23.566 1.00 94.56 457 GLU A N 1
ATOM 3658 C CA . GLU A 1 457 ? -16.713 -3.997 24.344 1.00 94.56 457 GLU A CA 1
ATOM 3659 C C . GLU A 1 457 ? -16.595 -2.500 24.027 1.00 94.56 457 GLU A C 1
ATOM 3661 O O . GLU A 1 457 ? -17.555 -1.749 24.232 1.00 94.56 457 GLU A O 1
ATOM 3666 N N . LEU A 1 458 ? -15.460 -2.062 23.474 1.00 95.50 458 LEU A N 1
ATOM 3667 C CA . LEU A 1 458 ? -15.239 -0.670 23.089 1.00 95.50 458 LEU A CA 1
ATOM 3668 C C . LEU A 1 458 ? -15.687 -0.354 21.661 1.00 95.50 458 LEU A C 1
ATOM 3670 O O . LEU A 1 458 ? -15.885 0.828 21.360 1.00 95.50 458 LEU A O 1
ATOM 3674 N N . VAL A 1 459 ? -15.942 -1.368 20.822 1.00 95.56 459 VAL A N 1
ATOM 3675 C CA . VAL A 1 459 ? -16.342 -1.210 19.409 1.00 95.56 459 VAL A CA 1
ATOM 3676 C C . VAL A 1 459 ? -17.517 -0.249 19.255 1.00 95.56 459 VAL A C 1
ATOM 3678 O O . VAL A 1 459 ? -17.467 0.664 18.437 1.00 95.56 459 VAL A O 1
ATOM 3681 N N . LYS A 1 460 ? -18.553 -0.377 20.094 1.00 94.19 460 LYS A N 1
ATOM 3682 C CA . LYS A 1 460 ? -19.708 0.531 20.047 1.00 94.19 460 LYS A CA 1
ATOM 3683 C C . LYS A 1 460 ? -19.294 1.995 20.236 1.00 94.19 460 LYS A C 1
ATOM 3685 O O . LYS A 1 460 ? -19.719 2.851 19.467 1.00 94.19 460 LYS A O 1
ATOM 3690 N N . SER A 1 461 ? -18.493 2.275 21.263 1.00 95.25 461 SER A N 1
ATOM 3691 C CA . SER A 1 461 ? -18.081 3.643 21.597 1.00 95.25 461 SER A CA 1
ATOM 3692 C C . SER A 1 461 ? -17.126 4.232 20.556 1.00 95.25 461 SER A C 1
ATOM 3694 O O . SER A 1 461 ? -17.241 5.409 20.230 1.00 95.25 461 SER A O 1
ATOM 3696 N N . ALA A 1 462 ? -16.241 3.404 19.991 1.00 96.56 462 ALA A N 1
ATOM 3697 C CA . ALA A 1 462 ? -15.347 3.791 18.907 1.00 96.56 462 ALA A CA 1
ATOM 3698 C C . ALA A 1 462 ? -16.146 4.190 17.662 1.00 96.56 462 ALA A C 1
ATOM 3700 O O . ALA A 1 462 ? -15.945 5.262 17.101 1.00 96.56 462 ALA A O 1
ATOM 3701 N N . VAL A 1 463 ? -17.120 3.365 17.277 1.00 95.56 463 VAL A N 1
ATOM 3702 C CA . VAL A 1 463 ? -17.996 3.622 16.132 1.00 95.56 463 VAL A CA 1
ATOM 3703 C C . VAL A 1 463 ? -18.855 4.881 16.340 1.00 95.56 463 VAL A C 1
ATOM 3705 O O . VAL A 1 463 ? -18.987 5.685 15.421 1.00 95.56 463 VAL A O 1
ATOM 3708 N N . GLU A 1 464 ? -19.396 5.101 17.544 1.00 94.12 464 GLU A N 1
ATOM 3709 C CA . GLU A 1 464 ? -20.098 6.351 17.889 1.00 94.12 464 GLU A CA 1
ATOM 3710 C C . GLU A 1 464 ? -19.177 7.577 17.774 1.00 94.12 464 GLU A C 1
ATOM 3712 O O . GLU A 1 464 ? -19.608 8.629 17.297 1.00 94.12 464 GLU A O 1
ATOM 3717 N N . LYS A 1 465 ? -17.903 7.446 18.166 1.00 96.56 465 LYS A N 1
ATOM 3718 C CA . LYS A 1 465 ? -16.918 8.520 18.009 1.00 96.56 465 LYS A CA 1
ATOM 3719 C C . LYS A 1 465 ? -16.579 8.780 16.539 1.00 96.56 465 LYS A C 1
ATOM 3721 O O . LYS A 1 465 ? -16.427 9.935 16.158 1.00 96.56 465 LYS A O 1
ATOM 3726 N N . LEU A 1 466 ? -16.499 7.748 15.701 1.00 96.25 466 LEU A N 1
ATOM 3727 C CA . LEU A 1 466 ? -16.291 7.916 14.259 1.00 96.25 466 LEU A CA 1
ATOM 3728 C C . LEU A 1 466 ? -17.469 8.649 13.599 1.00 96.25 466 LEU A C 1
ATOM 3730 O O . LEU A 1 466 ? -17.241 9.533 12.776 1.00 96.25 466 LEU A O 1
ATOM 3734 N N . ASP A 1 467 ? -18.713 8.361 14.001 1.00 94.75 467 ASP A N 1
ATOM 3735 C CA . ASP A 1 467 ? -19.878 9.127 13.526 1.00 94.75 467 ASP A CA 1
ATOM 3736 C C . ASP A 1 467 ? -19.779 10.615 13.908 1.00 94.75 467 ASP A C 1
ATOM 3738 O O . ASP A 1 467 ? -20.129 11.492 13.116 1.00 94.75 467 ASP A O 1
ATOM 3742 N N . GLU A 1 468 ? -19.308 10.910 15.126 1.00 94.62 468 GLU A N 1
ATOM 3743 C CA . GLU A 1 468 ? -19.056 12.278 15.586 1.00 94.62 468 GLU A CA 1
ATOM 3744 C C . GLU A 1 468 ? -17.989 12.965 14.736 1.00 94.62 468 GLU A C 1
ATOM 3746 O O . GLU A 1 468 ? -18.240 14.067 14.260 1.00 94.62 468 GLU A O 1
ATOM 3751 N N . VAL A 1 469 ? -16.859 12.304 14.466 1.00 95.00 469 VAL A N 1
ATOM 3752 C CA . VAL A 1 469 ? -15.803 12.856 13.601 1.00 95.00 469 VAL A CA 1
ATOM 3753 C C . VAL A 1 469 ? -16.357 13.200 12.219 1.00 95.00 469 VAL A C 1
ATOM 3755 O O . VAL A 1 469 ? -16.168 14.318 11.746 1.00 95.00 469 VAL A O 1
ATOM 3758 N N . VAL A 1 470 ? -17.087 12.279 11.586 1.00 93.50 470 VAL A N 1
ATOM 3759 C CA . VAL A 1 470 ? -17.682 12.492 10.257 1.00 93.50 470 VAL A CA 1
ATOM 3760 C C . VAL A 1 470 ? -18.638 13.689 10.271 1.00 93.50 470 VAL A C 1
ATOM 3762 O O . VAL A 1 470 ? -18.576 14.562 9.400 1.00 93.50 470 VAL A O 1
ATOM 3765 N N . ARG A 1 471 ? -19.495 13.774 11.293 1.00 92.31 471 ARG A N 1
ATOM 3766 C CA . ARG A 1 471 ? -20.432 14.887 11.477 1.00 92.31 471 ARG A CA 1
ATOM 3767 C C . ARG A 1 471 ? -19.716 16.218 11.691 1.00 92.31 471 ARG A C 1
ATOM 3769 O O . ARG A 1 471 ? -20.097 17.211 11.074 1.00 92.31 471 ARG A O 1
ATOM 3776 N N . ASP A 1 472 ? -18.706 16.252 12.548 1.00 93.06 472 ASP A N 1
ATOM 3777 C CA . ASP A 1 472 ? -17.988 17.475 12.907 1.00 93.06 472 ASP A CA 1
ATOM 3778 C C . ASP A 1 472 ? -17.165 18.001 11.726 1.00 93.06 472 ASP A C 1
ATOM 3780 O O . ASP A 1 472 ? -17.031 19.216 11.544 1.00 93.06 472 ASP A O 1
ATOM 3784 N N . GLN A 1 473 ? -16.699 17.099 10.861 1.00 92.12 473 GLN A N 1
ATOM 3785 C CA . GLN A 1 473 ? -16.082 17.422 9.575 1.00 92.12 473 GLN A CA 1
ATOM 3786 C C . GLN A 1 473 ? -17.104 17.820 8.499 1.00 92.12 473 GLN A C 1
ATOM 3788 O O . GLN A 1 473 ? -16.712 18.288 7.440 1.00 92.12 473 GLN A O 1
ATOM 3793 N N . GLY A 1 474 ? -18.411 17.701 8.752 1.00 90.94 474 GLY A N 1
ATOM 3794 C CA . GLY A 1 474 ? -19.456 18.066 7.789 1.00 90.94 474 GLY A CA 1
ATOM 3795 C C . GLY A 1 474 ? -19.504 17.156 6.559 1.00 90.94 474 GLY A C 1
ATOM 3796 O O . GLY A 1 474 ? -19.973 17.581 5.504 1.00 90.94 474 GLY A O 1
ATOM 3797 N N . MET A 1 475 ? -18.996 15.932 6.684 1.00 89.00 475 MET A N 1
ATOM 3798 C CA . MET A 1 475 ? -18.962 14.948 5.610 1.00 89.00 475 MET A CA 1
ATOM 3799 C C . MET A 1 475 ? -20.354 14.375 5.336 1.00 89.00 475 MET A C 1
ATOM 3801 O O . MET A 1 475 ? -21.111 14.086 6.263 1.00 89.00 475 MET A O 1
ATOM 3805 N N . ASP A 1 476 ? -20.651 14.131 4.061 1.00 87.44 476 ASP A N 1
ATOM 3806 C CA . ASP A 1 476 ? -21.873 13.448 3.611 1.00 87.44 476 ASP A CA 1
ATOM 3807 C C . ASP A 1 476 ? -21.578 12.004 3.172 1.00 87.44 476 ASP A C 1
ATOM 3809 O O . ASP A 1 476 ? -22.037 11.532 2.134 1.00 87.44 476 ASP A O 1
ATOM 3813 N N . VAL A 1 477 ? -20.761 11.291 3.955 1.00 89.62 477 VAL A N 1
ATOM 3814 C CA . VAL A 1 477 ? -20.466 9.875 3.697 1.00 89.62 477 VAL A CA 1
ATOM 3815 C C . VAL A 1 477 ? -21.510 8.989 4.366 1.00 89.62 477 VAL A C 1
ATOM 3817 O O . VAL A 1 477 ? -21.881 9.171 5.527 1.00 89.62 477 VAL A O 1
ATOM 3820 N N . LYS A 1 478 ? -21.991 7.990 3.624 1.00 90.56 478 LYS A N 1
ATOM 3821 C CA . LYS A 1 478 ? -23.011 7.053 4.115 1.00 90.56 478 LYS A CA 1
ATOM 3822 C C . LYS A 1 478 ? -22.412 5.860 4.859 1.00 90.56 478 LYS A C 1
ATOM 3824 O O . LYS A 1 478 ? -23.070 5.285 5.726 1.00 90.56 478 LYS A O 1
ATOM 3829 N N . TYR A 1 479 ? -21.192 5.473 4.500 1.00 92.88 479 TYR A N 1
ATOM 3830 C CA . TYR A 1 479 ? -20.569 4.244 4.971 1.00 92.88 479 TYR A CA 1
ATOM 3831 C C . TYR A 1 479 ? -19.127 4.476 5.407 1.00 92.88 479 TYR A C 1
ATOM 3833 O O . TYR A 1 479 ? -18.415 5.301 4.832 1.00 92.88 479 TYR A O 1
ATOM 3841 N N . GLY A 1 480 ? -18.712 3.718 6.415 1.00 93.25 480 GLY A N 1
ATOM 3842 C CA . GLY A 1 480 ? -17.314 3.502 6.745 1.00 93.25 480 GLY A CA 1
ATOM 3843 C C . GLY A 1 480 ? -16.886 2.094 6.350 1.00 93.25 480 GLY A C 1
ATOM 3844 O O . GLY A 1 480 ? -17.724 1.197 6.224 1.00 93.25 480 GLY A O 1
ATOM 3845 N N . THR A 1 481 ? -15.588 1.911 6.136 1.00 92.69 481 THR A N 1
ATOM 3846 C CA . THR A 1 481 ? -14.982 0.625 5.798 1.00 92.69 481 THR A CA 1
ATOM 3847 C C . THR A 1 481 ? -13.657 0.414 6.527 1.00 92.69 481 THR A C 1
ATOM 3849 O O . THR A 1 481 ? -12.912 1.360 6.781 1.00 92.69 481 THR A O 1
ATOM 3852 N N . VAL A 1 482 ? -13.353 -0.842 6.847 1.00 91.50 482 VAL A N 1
ATOM 3853 C CA . VAL A 1 482 ? -12.048 -1.309 7.330 1.00 91.50 482 VAL A CA 1
ATOM 3854 C C . VAL A 1 482 ? -11.682 -2.603 6.613 1.00 91.50 482 VAL A C 1
ATOM 3856 O O . VAL A 1 482 ? -12.546 -3.447 6.359 1.00 91.50 482 VAL A O 1
ATOM 3859 N N . TRP A 1 483 ? -10.411 -2.748 6.246 1.00 87.88 483 TRP A N 1
ATOM 3860 C CA . TRP A 1 483 ? -9.911 -3.879 5.463 1.00 87.88 483 TRP A CA 1
ATOM 3861 C C . TRP A 1 483 ? -8.961 -4.746 6.279 1.00 87.88 483 TRP A C 1
ATOM 3863 O O . TRP A 1 483 ? -8.256 -4.252 7.154 1.00 87.88 483 TRP A O 1
ATOM 3873 N N . GLY A 1 484 ? -8.915 -6.037 5.952 1.00 84.38 484 GLY A N 1
ATOM 3874 C CA . GLY A 1 484 ? -7.914 -6.954 6.491 1.00 84.38 484 GLY A CA 1
ATOM 3875 C C . GLY A 1 484 ? -8.147 -7.375 7.940 1.00 84.38 484 GLY A C 1
ATOM 3876 O O . GLY A 1 484 ? -7.226 -7.911 8.553 1.00 84.38 484 GLY A O 1
ATOM 3877 N N . LEU A 1 485 ? -9.352 -7.159 8.480 1.00 88.25 485 LEU A N 1
ATOM 3878 C CA . LEU A 1 485 ? -9.762 -7.750 9.752 1.00 88.25 485 LEU A CA 1
ATOM 3879 C C . LEU A 1 485 ? -10.203 -9.197 9.545 1.00 88.25 485 LEU A C 1
ATOM 3881 O O . LEU A 1 485 ? -10.934 -9.498 8.603 1.00 88.25 485 LEU A O 1
ATOM 3885 N N . ASP A 1 486 ? -9.812 -10.071 10.469 1.00 88.06 486 ASP A N 1
ATOM 3886 C CA . ASP A 1 486 ? -10.313 -11.441 10.518 1.00 88.06 486 ASP A CA 1
ATOM 3887 C C . ASP A 1 486 ? -11.833 -11.428 10.793 1.00 88.06 486 ASP A C 1
ATOM 3889 O O . ASP A 1 486 ? -12.246 -10.973 11.871 1.00 88.06 486 ASP A O 1
ATOM 3893 N N . PRO A 1 487 ? -12.676 -11.942 9.872 1.00 88.00 487 PRO A N 1
ATOM 3894 C CA . PRO A 1 487 ? -14.127 -12.012 10.043 1.00 88.00 487 PRO A CA 1
ATOM 3895 C C . PRO A 1 487 ? -14.568 -12.770 11.294 1.00 88.00 487 PRO A C 1
ATOM 3897 O O . PRO A 1 487 ? -15.686 -12.583 11.772 1.00 88.00 487 PRO A O 1
ATOM 3900 N N . THR A 1 488 ? -13.710 -13.655 11.803 1.00 90.00 488 THR A N 1
ATOM 3901 C CA . THR A 1 488 ? -13.981 -14.478 12.981 1.00 90.00 488 THR A CA 1
ATOM 3902 C C . THR A 1 488 ? -13.561 -13.809 14.288 1.00 90.00 488 THR A C 1
ATOM 3904 O O . THR A 1 488 ? -13.943 -14.293 15.353 1.00 90.00 488 THR A O 1
ATOM 3907 N N . SER A 1 489 ? -12.841 -12.682 14.233 1.00 92.44 489 SER A N 1
ATOM 3908 C CA . SER A 1 489 ? -12.377 -11.968 15.425 1.00 92.44 489 SER A CA 1
ATOM 3909 C C . SER A 1 489 ? -13.529 -11.419 16.268 1.00 92.44 489 SER A C 1
ATOM 3911 O O . SER A 1 489 ? -14.571 -10.996 15.759 1.00 92.44 489 SER A O 1
ATOM 3913 N N . GLU A 1 490 ? -13.318 -11.362 17.582 1.00 95.06 490 GLU A N 1
ATOM 3914 C CA . GLU A 1 490 ? -14.310 -10.836 18.525 1.00 95.06 490 GLU A CA 1
ATOM 3915 C C . GLU A 1 490 ? -14.670 -9.368 18.238 1.00 95.06 490 GLU A C 1
ATOM 3917 O O . GLU A 1 490 ? -15.814 -8.960 18.431 1.00 95.06 490 GLU A O 1
ATOM 3922 N N . VAL A 1 491 ? -13.724 -8.587 17.704 1.00 94.38 491 VAL A N 1
ATOM 3923 C CA . VAL A 1 491 ? -13.944 -7.198 17.275 1.00 94.38 491 VAL A CA 1
ATOM 3924 C C . VAL A 1 491 ? -14.961 -7.129 16.139 1.00 94.38 491 VAL A C 1
ATOM 3926 O O . VAL A 1 491 ? -15.913 -6.353 16.220 1.00 94.38 491 VAL A O 1
ATOM 3929 N N . VAL A 1 492 ? -14.812 -7.963 15.103 1.00 92.44 492 VAL A N 1
ATOM 3930 C CA . VAL A 1 492 ? -15.754 -8.003 13.972 1.00 92.44 492 VAL A CA 1
ATOM 3931 C C . VAL A 1 492 ? -17.122 -8.521 14.416 1.00 92.44 492 VAL A C 1
ATOM 3933 O O . VAL A 1 492 ? -18.144 -7.954 14.026 1.00 92.44 492 VAL A O 1
ATOM 3936 N N . GLN A 1 493 ? -17.164 -9.531 15.288 1.00 93.88 493 GLN A N 1
ATOM 3937 C CA . GLN A 1 493 ? -18.418 -10.027 15.865 1.00 93.88 493 GLN A CA 1
ATOM 3938 C C . GLN A 1 493 ? -19.140 -8.945 16.683 1.00 93.88 493 GLN A C 1
ATOM 3940 O O . GLN A 1 493 ? -20.349 -8.752 16.530 1.00 93.88 493 GLN A O 1
ATOM 3945 N N . ALA A 1 494 ? -18.414 -8.193 17.516 1.00 94.06 494 ALA A N 1
ATOM 3946 C CA . ALA A 1 494 ? -18.974 -7.074 18.270 1.00 94.06 494 ALA A CA 1
ATOM 3947 C C . ALA A 1 494 ? -19.473 -5.950 17.353 1.00 94.06 494 ALA A C 1
ATOM 3949 O O . ALA A 1 494 ? -20.522 -5.361 17.628 1.00 94.06 494 ALA A O 1
ATOM 3950 N N . TRP A 1 495 ? -18.774 -5.696 16.243 1.00 93.38 495 TRP A N 1
ATOM 3951 C CA . TRP A 1 495 ? -19.198 -4.748 15.213 1.00 93.38 495 TRP A CA 1
ATOM 3952 C C . TRP A 1 495 ? -20.498 -5.194 14.540 1.00 93.38 495 TRP A C 1
ATOM 3954 O O . TRP A 1 495 ? -21.448 -4.417 14.467 1.00 93.38 495 TRP A O 1
ATOM 3964 N N . ALA A 1 496 ? -20.586 -6.457 14.113 1.00 90.94 496 ALA A N 1
ATOM 3965 C CA . ALA A 1 496 ? -21.789 -7.038 13.513 1.00 90.94 496 ALA A CA 1
ATOM 3966 C C . ALA A 1 496 ? -22.988 -7.000 14.478 1.00 90.94 496 ALA A C 1
ATOM 3968 O O . ALA A 1 496 ? -24.101 -6.628 14.096 1.00 90.94 496 ALA A O 1
ATOM 3969 N N . ALA A 1 497 ? -22.749 -7.260 15.767 1.00 91.44 497 ALA A N 1
ATOM 3970 C CA . ALA A 1 497 ? -23.765 -7.198 16.814 1.00 91.44 497 ALA A CA 1
ATOM 3971 C C . ALA A 1 497 ? -24.348 -5.786 17.047 1.00 91.44 497 ALA A C 1
ATOM 3973 O O . ALA A 1 497 ? -25.356 -5.654 17.754 1.00 91.44 497 ALA A O 1
ATOM 3974 N N . LEU A 1 498 ? -23.758 -4.725 16.474 1.00 88.75 498 LEU A N 1
ATOM 3975 C CA . LEU A 1 498 ? -24.362 -3.387 16.452 1.00 88.75 498 LEU A CA 1
ATOM 3976 C C . LEU A 1 498 ? -25.586 -3.314 15.526 1.00 88.75 498 LEU A C 1
ATOM 3978 O O . LEU A 1 498 ? -26.468 -2.487 15.766 1.00 88.75 498 LEU A O 1
ATOM 3982 N N . GLY A 1 499 ? -25.666 -4.178 14.508 1.00 78.88 499 GLY A N 1
ATOM 3983 C CA . GLY A 1 499 ? -26.794 -4.227 13.574 1.00 78.88 499 GLY A CA 1
ATOM 3984 C C . GLY A 1 499 ? -27.931 -5.167 13.979 1.00 78.88 499 GLY A C 1
ATOM 3985 O O . GLY A 1 499 ? -29.092 -4.903 13.667 1.00 78.88 499 GLY A O 1
ATOM 3986 N N . GLU A 1 500 ? -27.636 -6.232 14.728 1.00 69.06 500 GLU A N 1
ATOM 3987 C CA . GLU A 1 500 ? -28.582 -7.341 14.950 1.00 69.06 500 GLU A CA 1
ATOM 3988 C C . GLU A 1 500 ? -29.555 -7.168 16.133 1.00 69.06 500 GLU A C 1
ATOM 3990 O O . GLU A 1 500 ? -30.483 -7.964 16.307 1.00 69.06 500 GLU A O 1
ATOM 3995 N N . ARG A 1 501 ? -29.423 -6.126 16.964 1.00 51.22 501 ARG A N 1
ATOM 3996 C CA . ARG A 1 501 ? -30.264 -5.985 18.171 1.00 51.22 501 ARG A CA 1
ATOM 3997 C C . ARG A 1 501 ? -31.678 -5.479 17.852 1.00 51.22 501 ARG A C 1
ATOM 3999 O O . ARG A 1 501 ? -31.950 -4.288 17.983 1.00 51.22 501 ARG A O 1
ATOM 4006 N N . ASN A 1 502 ? -32.565 -6.398 17.441 1.00 43.34 502 ASN A N 1
ATOM 4007 C CA . ASN A 1 502 ? -33.978 -6.554 17.863 1.00 43.34 502 ASN A CA 1
ATOM 4008 C C . ASN A 1 502 ? -34.863 -7.226 16.788 1.00 43.34 502 ASN A C 1
ATOM 4010 O O . ASN A 1 502 ? -35.905 -6.695 16.411 1.00 43.34 502 ASN A O 1
ATOM 4014 N N . ILE A 1 503 ? -34.531 -8.410 16.285 1.00 40.44 503 ILE A N 1
ATOM 4015 C CA . ILE A 1 503 ? -35.631 -9.315 15.906 1.00 40.44 503 ILE A CA 1
ATOM 4016 C C . ILE A 1 503 ? -35.944 -10.070 17.190 1.00 40.44 503 ILE A C 1
ATOM 4018 O O . ILE A 1 503 ? -35.056 -10.703 17.759 1.00 40.44 503 ILE A O 1
ATOM 4022 N N . GLY A 1 504 ? -37.145 -9.867 17.734 1.00 37.25 504 GLY A N 1
ATOM 4023 C CA . GLY A 1 504 ? -37.578 -10.506 18.972 1.00 37.25 504 GLY A CA 1
ATOM 4024 C C . GLY A 1 504 ? -37.225 -11.992 18.960 1.00 37.25 504 GLY A C 1
ATOM 4025 O O . GLY A 1 504 ? -37.290 -12.646 17.920 1.00 37.25 504 GLY A O 1
ATOM 4026 N N . LYS A 1 505 ? -36.804 -12.501 20.119 1.00 37.78 505 LYS A N 1
ATOM 4027 C CA . LYS A 1 505 ? -36.524 -13.916 20.381 1.00 37.78 505 LYS A CA 1
ATOM 4028 C C . LYS A 1 505 ? -37.789 -14.770 20.193 1.00 37.78 505 LYS A C 1
ATOM 4030 O O . LYS A 1 505 ? -38.299 -15.313 21.158 1.00 37.78 505 LYS A O 1
ATOM 4035 N N . GLU A 1 506 ? -38.275 -14.921 18.969 1.00 37.94 506 GLU A N 1
ATOM 4036 C CA . GLU A 1 506 ? -39.330 -15.861 18.586 1.00 37.94 506 GLU A CA 1
ATOM 4037 C C . GLU A 1 506 ? -39.055 -16.410 17.185 1.00 37.94 506 GLU A C 1
ATOM 4039 O O . GLU A 1 506 ? -39.840 -16.267 16.257 1.00 37.94 506 GLU A O 1
ATOM 4044 N N . SER A 1 507 ? -37.892 -17.029 16.995 1.00 34.72 507 SER A N 1
ATOM 4045 C CA . SER A 1 507 ? -37.735 -18.156 16.062 1.00 34.72 507 SER A CA 1
ATOM 4046 C C . SER A 1 507 ? -36.341 -18.751 16.223 1.00 34.72 507 SER A C 1
ATOM 4048 O O . SER A 1 507 ? -35.357 -18.302 15.646 1.00 34.72 507 SER A O 1
ATOM 4050 N N . LYS A 1 508 ? -36.250 -19.810 17.033 1.00 40.03 508 LYS A N 1
ATOM 4051 C CA . LYS A 1 508 ? -35.154 -20.771 16.911 1.00 40.03 508 LYS A CA 1
ATOM 4052 C C . LYS A 1 508 ? -35.255 -21.398 15.519 1.00 40.03 508 LYS A C 1
ATOM 4054 O O . LYS A 1 508 ? -36.165 -22.189 15.291 1.00 40.03 508 LYS A O 1
ATOM 4059 N N . ILE A 1 509 ? -34.313 -21.110 14.627 1.00 33.78 509 ILE A N 1
ATOM 4060 C CA . ILE A 1 509 ? -34.017 -21.991 13.495 1.00 33.78 509 ILE A CA 1
ATOM 4061 C C . ILE A 1 509 ? -32.563 -22.416 13.636 1.00 33.78 509 ILE A C 1
ATOM 4063 O O . ILE A 1 509 ? -31.646 -21.600 13.644 1.00 33.78 509 ILE A O 1
ATOM 4067 N N . SER A 1 510 ? -32.381 -23.717 13.845 1.00 34.41 510 SER A N 1
ATOM 4068 C CA . SER A 1 510 ? -31.081 -24.352 13.993 1.00 34.41 510 SER A CA 1
ATOM 4069 C C . SER A 1 510 ? -30.390 -24.432 12.636 1.00 34.41 510 SER A C 1
ATOM 4071 O O . SER A 1 510 ? -30.955 -25.005 11.704 1.00 34.41 510 SER A O 1
ATOM 4073 N N . PHE A 1 511 ? -29.153 -23.956 12.539 1.00 37.62 511 PHE A N 1
ATOM 4074 C CA . PHE A 1 511 ? -28.274 -24.312 11.431 1.00 37.62 511 PHE A CA 1
ATOM 4075 C C . PHE A 1 511 ? -27.747 -25.732 11.681 1.00 37.62 511 PHE A C 1
ATOM 4077 O O . PHE A 1 511 ? -26.821 -25.943 12.461 1.00 37.62 511 PHE A O 1
ATOM 4084 N N . LYS A 1 512 ? -28.401 -26.724 11.073 1.00 37.97 512 LYS A N 1
ATOM 4085 C CA . LYS A 1 512 ? -27.821 -28.045 10.825 1.00 37.97 512 LYS A CA 1
ATOM 4086 C C . LYS A 1 512 ? -28.038 -28.398 9.362 1.00 37.97 512 LYS A C 1
ATOM 4088 O O . LYS A 1 512 ? -29.177 -28.507 8.917 1.00 37.97 512 LYS A O 1
ATOM 4093 N N . ASP A 1 513 ? -26.909 -28.520 8.677 1.00 44.97 513 ASP A N 1
ATOM 4094 C CA . ASP A 1 513 ? -26.602 -29.347 7.514 1.00 44.97 513 ASP A CA 1
ATOM 4095 C C . ASP A 1 513 ? -27.775 -29.872 6.687 1.00 44.97 513 ASP A C 1
ATOM 4097 O O . ASP A 1 513 ? -28.530 -30.743 7.123 1.00 44.97 513 ASP A O 1
ATOM 4101 N N . LYS A 1 514 ? -27.811 -29.459 5.418 1.00 34.50 514 LYS A N 1
ATOM 4102 C CA . LYS A 1 514 ? -28.280 -30.316 4.327 1.00 34.50 514 LYS A CA 1
ATOM 4103 C C . LYS A 1 514 ? -27.511 -30.010 3.047 1.00 34.50 514 LYS A C 1
ATOM 4105 O O . LYS A 1 514 ? -27.876 -29.142 2.264 1.00 34.50 514 LYS A O 1
ATOM 4110 N N . VAL A 1 515 ? -26.451 -30.788 2.856 1.00 44.72 515 VAL A N 1
ATOM 4111 C CA . VAL A 1 515 ? -26.042 -31.271 1.537 1.00 44.72 515 VAL A CA 1
ATOM 4112 C C . VAL A 1 515 ? -27.189 -32.140 1.002 1.00 44.72 515 VAL A C 1
ATOM 4114 O O . VAL A 1 515 ? -27.649 -33.043 1.702 1.00 44.72 515 VAL A O 1
ATOM 4117 N N . ARG A 1 516 ? -27.681 -31.829 -0.197 1.00 34.66 516 ARG A N 1
ATOM 4118 C CA . ARG A 1 516 ? -28.494 -32.693 -1.071 1.00 34.66 516 ARG A CA 1
ATOM 4119 C C . ARG A 1 516 ? -28.333 -32.126 -2.481 1.00 34.66 516 ARG A C 1
ATOM 4121 O O . ARG A 1 516 ? -28.641 -30.958 -2.683 1.00 34.66 516 ARG A O 1
ATOM 4128 N N . ASP A 1 517 ? -27.547 -32.782 -3.325 1.00 35.38 517 ASP A N 1
ATOM 4129 C CA . ASP A 1 517 ? -27.940 -33.889 -4.213 1.00 35.38 517 ASP A CA 1
ATOM 4130 C C . ASP A 1 517 ? -29.009 -33.455 -5.217 1.00 35.38 517 ASP A C 1
ATOM 4132 O O . ASP A 1 517 ? -30.192 -33.326 -4.892 1.00 35.38 517 ASP A O 1
ATOM 4136 N N . ASP A 1 518 ? -28.510 -33.231 -6.431 1.00 44.28 518 ASP A N 1
ATOM 4137 C CA . ASP A 1 518 ? -29.243 -33.128 -7.681 1.00 44.28 518 ASP A CA 1
ATOM 4138 C C . ASP A 1 518 ? -30.100 -34.380 -7.893 1.00 44.28 518 ASP A C 1
ATOM 4140 O O . ASP A 1 518 ? -29.583 -35.493 -7.852 1.00 44.28 518 ASP A O 1
ATOM 4144 N N . ASP A 1 519 ? -31.399 -34.194 -8.134 1.00 41.59 519 ASP A N 1
ATOM 4145 C CA . ASP A 1 519 ? -32.143 -34.932 -9.159 1.00 41.59 519 ASP A CA 1
ATOM 4146 C C . ASP A 1 519 ? -33.627 -34.526 -9.174 1.00 41.59 519 ASP A C 1
ATOM 4148 O O . ASP A 1 519 ? -34.325 -34.639 -8.170 1.00 41.59 519 ASP A O 1
ATOM 4152 N N . LYS A 1 520 ? -34.093 -34.182 -10.385 1.00 39.19 520 LYS A N 1
ATOM 4153 C CA . LYS A 1 520 ? -35.472 -34.290 -10.907 1.00 39.19 520 LYS A CA 1
ATOM 4154 C C . LYS A 1 520 ? -36.568 -33.437 -10.252 1.00 39.19 520 LYS A C 1
ATOM 4156 O O . LYS A 1 520 ? -37.004 -33.728 -9.151 1.00 39.19 520 LYS A O 1
ATOM 4161 N N . GLU A 1 521 ? -37.180 -32.550 -11.041 1.00 34.66 521 GLU A N 1
ATOM 4162 C CA . GLU A 1 521 ? -38.564 -32.798 -11.478 1.00 34.66 521 GLU A CA 1
ATOM 4163 C C . GLU A 1 521 ? -38.990 -31.906 -12.650 1.00 34.66 521 GLU A C 1
ATOM 4165 O O . GLU A 1 521 ? -38.774 -30.696 -12.683 1.00 34.66 521 GLU A O 1
ATOM 4170 N N . GLU A 1 522 ? -39.595 -32.584 -13.615 1.00 41.97 522 GLU A N 1
ATOM 4171 C CA . GLU A 1 522 ? -40.324 -32.104 -14.776 1.00 41.97 522 GLU A CA 1
ATOM 4172 C C . GLU A 1 522 ? -41.820 -32.076 -14.393 1.00 41.97 522 GLU A C 1
ATOM 4174 O O . GLU A 1 522 ? -42.269 -32.911 -13.613 1.00 41.97 522 GLU A O 1
ATOM 4179 N N . GLU A 1 523 ? -42.577 -31.146 -14.979 1.00 41.50 523 GLU A N 1
ATOM 4180 C CA . GLU A 1 523 ? -44.050 -31.057 -15.003 1.00 41.50 523 GLU A CA 1
ATOM 4181 C C . GLU A 1 523 ? -44.838 -30.792 -13.698 1.00 41.50 523 GLU A C 1
ATOM 4183 O O . GLU A 1 523 ? -45.051 -31.669 -12.865 1.00 41.50 523 GLU A O 1
ATOM 4188 N N . ARG A 1 524 ? -45.523 -29.634 -13.657 1.00 35.84 524 ARG A N 1
ATOM 4189 C CA . ARG A 1 524 ? -47.000 -29.621 -13.567 1.00 35.84 524 ARG A CA 1
ATOM 4190 C C . ARG A 1 524 ? -47.628 -28.273 -13.927 1.00 35.84 524 ARG A C 1
ATOM 4192 O O . ARG A 1 524 ? -47.345 -27.235 -13.336 1.00 35.84 524 ARG A O 1
ATOM 4199 N N . GLU A 1 525 ? -48.529 -28.347 -14.902 1.00 39.91 525 GLU A N 1
ATOM 4200 C CA . GLU A 1 525 ? -49.496 -27.327 -15.293 1.00 39.91 525 GLU A CA 1
ATOM 4201 C C . GLU A 1 525 ? -50.619 -27.119 -14.251 1.00 39.91 525 GLU A C 1
ATOM 4203 O O . GLU A 1 525 ? -51.045 -28.061 -13.588 1.00 39.91 525 GLU A O 1
ATOM 4208 N N . LYS A 1 526 ? -51.155 -25.884 -14.269 1.00 41.38 526 LYS A N 1
ATOM 4209 C CA . LYS A 1 526 ? -52.563 -25.450 -14.102 1.00 41.38 526 LYS A CA 1
ATOM 4210 C C . LYS A 1 526 ? -53.351 -25.902 -12.865 1.00 41.38 526 LYS A C 1
ATOM 4212 O O . LYS A 1 526 ? -53.744 -27.053 -12.771 1.00 41.38 526 LYS A O 1
ATOM 4217 N N . PHE A 1 527 ? -53.832 -24.919 -12.098 1.00 32.84 527 PHE A N 1
ATOM 4218 C CA . PHE A 1 527 ? -55.268 -24.758 -11.816 1.00 32.84 527 PHE A CA 1
ATOM 4219 C C . PHE A 1 527 ? -55.587 -23.282 -11.503 1.00 32.84 527 PHE A C 1
ATOM 4221 O O . PHE A 1 527 ? -54.881 -22.637 -10.731 1.00 32.84 527 PHE A O 1
ATOM 4228 N N . LYS A 1 528 ? -56.616 -22.754 -12.177 1.00 39.62 528 LYS A N 1
ATOM 4229 C CA . LYS A 1 528 ? -57.311 -21.490 -11.886 1.00 39.62 528 LYS A CA 1
ATOM 4230 C C . LYS A 1 528 ? -58.434 -21.765 -10.879 1.00 39.62 528 LYS A C 1
ATOM 4232 O O . LYS A 1 528 ? -58.953 -22.875 -10.893 1.00 39.62 528 LYS A O 1
ATOM 4237 N N . ASP A 1 529 ? -58.761 -20.762 -10.068 1.00 34.03 529 ASP A N 1
ATOM 4238 C CA . ASP A 1 529 ? -60.112 -20.288 -9.682 1.00 34.03 529 ASP A CA 1
ATOM 4239 C C . ASP A 1 529 ? -59.909 -19.323 -8.495 1.00 34.03 529 ASP A C 1
ATOM 4241 O O . ASP A 1 529 ? -59.262 -19.661 -7.507 1.00 34.03 529 ASP A O 1
ATOM 4245 N N . GLU A 1 530 ? -60.115 -18.015 -8.667 1.00 41.78 530 GLU A N 1
ATOM 4246 C CA . GLU A 1 530 ? -61.404 -17.318 -8.507 1.00 41.78 530 GLU A CA 1
ATOM 4247 C C . GLU A 1 530 ? -62.075 -17.610 -7.156 1.00 41.78 530 GLU A C 1
ATOM 4249 O O . GLU A 1 530 ? -62.707 -18.642 -6.968 1.00 41.78 530 GLU A O 1
ATOM 4254 N N . ASN A 1 531 ? -61.939 -16.663 -6.220 1.00 36.06 531 ASN A N 1
ATOM 4255 C CA . ASN A 1 531 ? -63.008 -16.285 -5.297 1.00 36.06 531 ASN A CA 1
ATOM 4256 C C . ASN A 1 531 ? -62.728 -14.897 -4.703 1.00 36.06 531 ASN A C 1
ATOM 4258 O O . ASN A 1 531 ? -61.855 -14.719 -3.853 1.00 36.06 531 ASN A O 1
ATOM 4262 N N . GLU A 1 532 ? -63.498 -13.924 -5.190 1.00 43.62 532 GLU A N 1
ATOM 4263 C CA . GLU A 1 532 ? -63.813 -12.666 -4.519 1.00 43.62 532 GLU A CA 1
ATOM 4264 C C . GLU A 1 532 ? -64.592 -12.949 -3.229 1.00 43.62 532 GLU A C 1
ATOM 4266 O O . GLU A 1 532 ? -65.611 -13.639 -3.260 1.00 43.62 532 GLU A O 1
ATOM 4271 N N . VAL A 1 533 ? -64.173 -12.346 -2.115 1.00 41.94 533 VAL A N 1
ATOM 4272 C CA . VAL A 1 533 ? -65.069 -12.034 -0.996 1.00 41.94 533 VAL A CA 1
ATOM 4273 C C . VAL A 1 533 ? -64.744 -10.629 -0.494 1.00 41.94 533 VAL A C 1
ATOM 4275 O O . VAL A 1 533 ? -63.600 -10.303 -0.182 1.00 41.94 533 VAL A O 1
ATOM 4278 N N . HIS A 1 534 ? -65.793 -9.816 -0.470 1.00 34.47 534 HIS A N 1
ATOM 4279 C CA . HIS A 1 534 ? -65.870 -8.425 -0.045 1.00 34.47 534 HIS A CA 1
ATOM 4280 C C . HIS A 1 534 ? -65.994 -8.317 1.492 1.00 34.47 534 HIS A C 1
ATOM 4282 O O . HIS A 1 534 ? -66.838 -9.006 2.059 1.00 34.47 534 HIS A O 1
ATOM 4288 N N . GLU A 1 535 ? -65.238 -7.370 2.076 1.00 40.25 535 GLU A N 1
ATOM 4289 C CA . GLU A 1 535 ? -65.536 -6.530 3.270 1.00 40.25 535 GLU A CA 1
ATOM 4290 C C . GLU A 1 535 ? -65.710 -7.188 4.670 1.00 40.25 535 GLU A C 1
ATOM 4292 O O . GLU A 1 535 ? -66.032 -8.372 4.745 1.00 40.25 535 GLU A O 1
ATOM 4297 N N . PRO A 1 536 ? -65.501 -6.465 5.808 1.00 50.91 536 PRO A N 1
ATOM 4298 C CA . PRO A 1 536 ? -65.594 -5.005 5.974 1.00 50.91 536 PRO A CA 1
ATOM 4299 C C . PRO A 1 536 ? -64.461 -4.291 6.747 1.00 50.91 536 PRO A C 1
ATOM 4301 O O . PRO A 1 536 ? -63.631 -4.890 7.430 1.00 50.91 536 PRO A O 1
ATOM 4304 N N . ASP A 1 537 ? -64.507 -2.961 6.629 1.00 46.28 537 ASP A N 1
ATOM 4305 C CA . ASP A 1 537 ? -63.889 -1.956 7.494 1.00 46.28 537 ASP A CA 1
ATOM 4306 C C . ASP A 1 537 ? -64.208 -2.177 8.983 1.00 46.28 537 ASP A C 1
ATOM 4308 O O . ASP A 1 537 ? -65.370 -2.115 9.386 1.00 46.28 537 ASP A O 1
ATOM 4312 N N . GLU A 1 538 ? -63.174 -2.276 9.822 1.00 43.41 538 GLU A N 1
ATOM 4313 C CA . GLU A 1 538 ? -63.266 -1.914 11.239 1.00 43.41 538 GLU A CA 1
ATOM 4314 C C . GLU A 1 538 ? -62.090 -1.010 11.635 1.00 43.41 538 GLU A C 1
ATOM 4316 O O . GLU A 1 538 ? -60.951 -1.430 11.838 1.00 43.41 538 GLU A O 1
ATOM 4321 N N . ASN A 1 539 ? -62.416 0.279 11.741 1.00 47.38 539 ASN A N 1
ATOM 4322 C CA . ASN A 1 539 ? -61.661 1.288 12.468 1.00 47.38 539 ASN A CA 1
ATOM 4323 C C . ASN A 1 539 ? -61.673 0.950 13.967 1.00 47.38 539 ASN A C 1
ATOM 4325 O O . ASN A 1 539 ? -62.687 1.160 14.634 1.00 47.38 539 ASN A O 1
ATOM 4329 N N . ILE A 1 540 ? -60.532 0.532 14.515 1.00 42.44 540 ILE A N 1
ATOM 4330 C CA . ILE A 1 540 ? -60.254 0.635 15.951 1.00 42.44 540 ILE A CA 1
ATOM 4331 C C . ILE A 1 540 ? -59.035 1.539 16.116 1.00 42.44 540 ILE A C 1
ATOM 4333 O O . ILE A 1 540 ? -57.901 1.184 15.801 1.00 42.44 540 ILE A O 1
ATOM 4337 N N . ALA A 1 541 ? -59.309 2.759 16.571 1.00 46.66 541 ALA A N 1
ATOM 4338 C CA . ALA A 1 541 ? -58.313 3.725 16.990 1.00 46.66 541 ALA A CA 1
ATOM 4339 C C . ALA A 1 541 ? -57.790 3.340 18.383 1.00 46.66 541 ALA A C 1
ATOM 4341 O O . ALA A 1 541 ? -58.320 3.803 19.390 1.00 46.66 541 ALA A O 1
ATOM 4342 N N . ASP A 1 542 ? -56.739 2.520 18.433 1.00 40.84 542 ASP A N 1
ATOM 4343 C CA . ASP A 1 542 ? -55.921 2.349 19.638 1.00 40.84 542 ASP A CA 1
ATOM 4344 C C . ASP A 1 542 ? -54.862 3.458 19.699 1.00 40.84 542 ASP A C 1
ATOM 4346 O O . ASP A 1 542 ? -53.724 3.343 19.235 1.00 40.84 542 ASP A O 1
ATOM 4350 N N . ALA A 1 543 ? -55.278 4.585 20.271 1.00 50.81 543 ALA A N 1
ATOM 4351 C CA . ALA A 1 543 ? -54.398 5.645 20.728 1.00 50.81 543 ALA A CA 1
ATOM 4352 C C . ALA A 1 543 ? -53.835 5.270 22.108 1.00 50.81 543 ALA A C 1
ATOM 4354 O O . ALA A 1 543 ? -54.454 5.588 23.113 1.00 50.81 543 ALA A O 1
ATOM 4355 N N . ASP A 1 544 ? -52.717 4.535 22.129 1.00 48.81 544 ASP A N 1
ATOM 4356 C CA . ASP A 1 544 ? -51.646 4.575 23.155 1.00 48.81 544 ASP A CA 1
ATOM 4357 C C . ASP A 1 544 ? -50.687 3.373 23.011 1.00 48.81 544 ASP A C 1
ATOM 4359 O O . ASP A 1 544 ? -50.303 2.710 23.978 1.00 48.81 544 ASP A O 1
ATOM 4363 N N . SER A 1 545 ? -50.235 3.083 21.783 1.00 42.69 545 SER A N 1
ATOM 4364 C CA . SER A 1 545 ? -49.048 2.236 21.630 1.00 42.69 545 SER A CA 1
ATOM 4365 C C . SER A 1 545 ? -47.852 2.994 22.215 1.00 42.69 545 SER A C 1
ATOM 4367 O O . SER A 1 545 ? -47.611 4.133 21.791 1.00 42.69 545 SER A O 1
ATOM 4369 N N . PRO A 1 546 ? -47.074 2.409 23.150 1.00 48.41 546 PRO A N 1
ATOM 4370 C CA . PRO A 1 546 ? -45.853 3.030 23.634 1.00 48.41 546 PRO A CA 1
ATOM 4371 C C . PRO A 1 546 ? -45.013 3.378 22.414 1.00 48.41 546 PRO A C 1
ATOM 4373 O O . PRO A 1 546 ? -44.791 2.536 21.544 1.00 48.41 546 PRO A O 1
ATOM 4376 N N . ARG A 1 547 ? -44.648 4.658 22.323 1.00 48.94 547 ARG A N 1
ATOM 4377 C CA . ARG A 1 547 ? -43.826 5.239 21.268 1.00 48.94 547 ARG A CA 1
ATOM 4378 C C . ARG A 1 547 ? -42.541 4.420 21.227 1.00 48.94 547 ARG A C 1
ATOM 4380 O O . ARG A 1 547 ? -41.636 4.686 22.012 1.00 48.94 547 ARG A O 1
ATOM 4387 N N . GLU A 1 548 ? -42.515 3.368 20.405 1.00 51.06 548 GLU A N 1
ATOM 4388 C CA . GLU A 1 548 ? -41.345 2.516 20.265 1.00 51.06 548 GLU A CA 1
ATOM 4389 C C . GLU A 1 548 ? -40.215 3.458 19.889 1.00 51.06 548 GLU A C 1
ATOM 4391 O O . GLU A 1 548 ? -40.234 4.082 18.822 1.00 51.06 548 GLU A O 1
ATOM 4396 N N . GLU A 1 549 ? -39.256 3.620 20.799 1.00 52.16 549 GLU A N 1
ATOM 4397 C CA . GLU A 1 549 ? -37.964 4.162 20.445 1.00 52.16 549 GLU A CA 1
ATOM 4398 C C . GLU A 1 549 ? -37.463 3.278 19.310 1.00 52.16 549 GLU A C 1
ATOM 4400 O O . GLU A 1 549 ? -36.968 2.170 19.537 1.00 52.16 549 GLU A O 1
ATOM 4405 N N . ARG A 1 550 ? -37.636 3.749 18.070 1.00 55.44 550 ARG A N 1
ATOM 4406 C CA . ARG A 1 550 ? -36.937 3.229 16.904 1.00 55.44 550 ARG A CA 1
ATOM 4407 C C . ARG A 1 550 ? -35.463 3.440 17.197 1.00 55.44 550 ARG A C 1
ATOM 4409 O O . ARG A 1 550 ? -34.881 4.455 16.826 1.00 55.44 550 ARG A O 1
ATOM 4416 N N . LYS A 1 551 ? -34.868 2.494 17.923 1.00 62.31 551 LYS A N 1
ATOM 4417 C CA . LYS A 1 551 ? -33.426 2.391 18.074 1.00 62.31 551 LYS A CA 1
ATOM 4418 C C . LYS A 1 551 ? -32.898 2.339 16.655 1.00 62.31 551 LYS A C 1
ATOM 4420 O O . LYS A 1 551 ? -33.230 1.406 15.922 1.00 62.31 551 LYS A O 1
ATOM 4425 N N . LEU A 1 552 ? -32.174 3.385 16.260 1.00 68.00 552 LEU A N 1
ATOM 4426 C CA . LEU A 1 552 ? -31.509 3.426 14.969 1.00 68.00 552 LEU A CA 1
ATOM 4427 C C . LEU A 1 552 ? -30.620 2.189 14.895 1.00 68.00 552 LEU A C 1
ATOM 4429 O O . LEU A 1 552 ? -29.637 2.075 15.627 1.00 68.00 552 LEU A O 1
ATOM 4433 N N . ARG A 1 553 ? -31.035 1.221 14.079 1.00 77.56 553 ARG A N 1
ATOM 4434 C CA . ARG A 1 553 ? -30.216 0.056 13.775 1.00 77.56 553 ARG A CA 1
ATOM 4435 C C . ARG A 1 553 ? -29.191 0.496 12.756 1.00 77.56 553 ARG A C 1
ATOM 4437 O O . ARG A 1 553 ? -29.547 1.168 11.793 1.00 77.56 553 ARG A O 1
ATOM 4444 N N . ARG A 1 554 ? -27.943 0.119 12.993 1.00 86.88 554 ARG A N 1
ATOM 4445 C CA . ARG A 1 554 ? -26.854 0.345 12.054 1.00 86.88 554 ARG A CA 1
ATOM 4446 C C . ARG A 1 554 ? -26.769 -0.849 11.118 1.00 86.88 554 ARG A C 1
ATOM 4448 O O . ARG A 1 554 ? -26.670 -1.976 11.590 1.00 86.88 554 ARG A O 1
ATOM 4455 N N . GLU A 1 555 ? -26.790 -0.628 9.812 1.00 88.25 555 GLU A N 1
ATOM 4456 C CA . GLU A 1 555 ? -26.452 -1.700 8.874 1.00 88.25 555 GLU A CA 1
ATOM 4457 C C . GLU A 1 555 ? -24.945 -1.999 8.969 1.00 88.25 555 GLU A C 1
ATOM 4459 O O . GLU A 1 555 ? -24.124 -1.093 8.829 1.00 88.25 555 GLU A O 1
ATOM 4464 N N . VAL A 1 556 ? -24.575 -3.256 9.227 1.00 88.25 556 VAL A N 1
ATOM 4465 C CA . VAL A 1 556 ? -23.179 -3.721 9.235 1.00 88.25 556 VAL A CA 1
ATOM 4466 C C . VAL A 1 556 ? -23.070 -4.924 8.309 1.00 88.25 556 VAL A C 1
ATOM 4468 O O . VAL A 1 556 ? -23.863 -5.859 8.403 1.00 88.25 556 VAL A O 1
ATOM 4471 N N . LYS A 1 557 ? -22.098 -4.888 7.399 1.00 89.88 557 LYS A N 1
ATOM 4472 C CA . LYS A 1 557 ? -21.829 -5.925 6.406 1.00 89.88 557 LYS A CA 1
ATOM 4473 C C . LYS A 1 557 ? -20.393 -6.392 6.551 1.00 89.88 557 LYS A C 1
ATOM 4475 O O . LYS A 1 557 ? -19.464 -5.625 6.326 1.00 89.88 557 LYS A O 1
ATOM 4480 N N . VAL A 1 558 ? -20.224 -7.670 6.863 1.00 85.81 558 VAL A N 1
ATOM 4481 C CA . VAL A 1 558 ? -18.938 -8.355 6.722 1.00 85.81 558 VAL A CA 1
ATOM 4482 C C . VAL A 1 558 ? -18.945 -9.011 5.350 1.00 85.81 558 VAL A C 1
ATOM 4484 O O . VAL A 1 558 ? -19.803 -9.851 5.066 1.00 85.81 558 VAL A O 1
ATOM 4487 N N . LYS A 1 559 ? -18.056 -8.571 4.464 1.00 85.50 559 LYS A N 1
ATOM 4488 C CA . LYS A 1 559 ? -18.009 -9.030 3.076 1.00 85.50 559 LYS A CA 1
ATOM 4489 C C . LYS A 1 559 ? -16.581 -9.370 2.682 1.00 85.50 559 LYS A C 1
ATOM 4491 O O . LYS A 1 559 ? -15.622 -8.755 3.131 1.00 85.50 559 LYS A O 1
ATOM 4496 N N . ARG A 1 560 ? -16.464 -10.318 1.760 1.00 83.00 560 ARG A N 1
ATOM 4497 C CA . ARG A 1 560 ? -15.199 -10.643 1.111 1.00 83.00 560 ARG A CA 1
ATOM 4498 C C . ARG A 1 560 ? -15.107 -9.907 -0.213 1.00 83.00 560 ARG A C 1
ATOM 4500 O O . ARG A 1 560 ? -15.995 -10.051 -1.061 1.00 83.00 560 ARG A O 1
ATOM 4507 N N . ARG A 1 561 ? -14.020 -9.171 -0.428 1.00 76.44 561 ARG A N 1
ATOM 4508 C CA . ARG A 1 561 ? -13.742 -8.534 -1.715 1.00 76.44 561 ARG A CA 1
ATOM 4509 C C . ARG A 1 561 ? -13.407 -9.604 -2.746 1.00 76.44 561 ARG A C 1
ATOM 4511 O O . ARG A 1 561 ? -12.586 -10.492 -2.523 1.00 76.44 561 ARG A O 1
ATOM 4518 N N . LYS A 1 562 ? -14.079 -9.526 -3.889 1.00 69.25 562 LYS A N 1
ATOM 4519 C CA . LYS A 1 562 ? -13.816 -10.365 -5.060 1.00 69.25 562 LYS A CA 1
ATOM 4520 C C . LYS A 1 562 ? -13.313 -9.448 -6.170 1.00 69.25 562 LYS A C 1
ATOM 4522 O O . LYS A 1 562 ? -13.815 -8.335 -6.312 1.00 69.25 562 LYS A O 1
ATOM 4527 N N . GLY A 1 563 ? -12.299 -9.895 -6.910 1.00 57.88 563 GLY A N 1
ATOM 4528 C CA . GLY A 1 563 ? -11.649 -9.083 -7.942 1.00 57.88 563 GLY A CA 1
ATOM 4529 C C . GLY A 1 563 ? -12.607 -8.570 -9.021 1.00 57.88 563 GLY A C 1
ATOM 4530 O O . GLY A 1 563 ? -13.712 -9.084 -9.191 1.00 57.88 563 GLY A O 1
ATOM 4531 N N . GLY A 1 564 ? -12.158 -7.562 -9.773 1.00 53.31 564 GLY A N 1
ATOM 4532 C CA . GLY A 1 564 ? -12.876 -6.997 -10.921 1.00 53.31 564 GLY A CA 1
ATOM 4533 C C . GLY A 1 564 ? -13.620 -5.687 -10.652 1.00 53.31 564 GLY A C 1
ATOM 4534 O O . GLY A 1 564 ? -14.026 -5.054 -11.622 1.00 53.31 564 GLY A O 1
ATOM 4535 N N . LYS A 1 565 ? -13.786 -5.287 -9.379 1.00 57.41 565 LYS A N 1
ATOM 4536 C CA . LYS A 1 565 ? -14.286 -3.964 -8.925 1.00 57.41 565 LYS A CA 1
ATOM 4537 C C . LYS A 1 565 ? -13.811 -3.583 -7.510 1.00 57.41 565 LYS A C 1
ATOM 4539 O O . LYS A 1 565 ? -14.445 -2.777 -6.841 1.00 57.41 565 LYS A O 1
ATOM 4544 N N . ALA A 1 566 ? -12.788 -4.260 -7.001 1.00 59.53 566 ALA A N 1
ATOM 4545 C CA . ALA A 1 566 ? -12.292 -4.053 -5.649 1.00 59.53 566 ALA A CA 1
ATOM 4546 C C . ALA A 1 566 ? -10.774 -4.187 -5.656 1.00 59.53 566 ALA A C 1
ATOM 4548 O O . ALA A 1 566 ? -10.238 -5.073 -6.325 1.00 59.53 566 ALA A O 1
ATOM 4549 N N . HIS A 1 567 ? -10.112 -3.327 -4.891 1.00 71.50 567 HIS A N 1
ATOM 4550 C CA . HIS A 1 567 ? -8.675 -3.366 -4.675 1.00 71.50 567 HIS A CA 1
ATOM 4551 C C . HIS A 1 567 ? -8.273 -4.670 -3.985 1.00 71.50 567 HIS A C 1
ATOM 4553 O O . HIS A 1 567 ? -8.517 -4.854 -2.796 1.00 71.50 567 HIS A O 1
ATOM 4559 N N . LEU A 1 568 ? -7.677 -5.596 -4.729 1.00 75.50 568 LEU A N 1
ATOM 4560 C CA . LEU A 1 568 ? -7.131 -6.820 -4.167 1.00 75.50 568 LEU A CA 1
ATOM 4561 C C . LEU A 1 568 ? -5.728 -6.573 -3.636 1.00 75.50 568 LEU A C 1
ATOM 4563 O O . LEU A 1 568 ? -4.880 -6.023 -4.340 1.00 75.50 568 LEU A O 1
ATOM 4567 N N . TYR A 1 569 ? -5.482 -7.044 -2.418 1.00 80.94 569 TYR A N 1
ATOM 4568 C CA . TYR A 1 569 ? -4.167 -6.982 -1.798 1.00 80.94 569 TYR A CA 1
ATOM 4569 C C . TYR A 1 569 ? -3.358 -8.231 -2.145 1.00 80.94 569 TYR A C 1
ATOM 4571 O O . TYR A 1 569 ? -3.782 -9.349 -1.835 1.00 80.94 569 TYR A O 1
ATOM 4579 N N . ASN A 1 570 ? -2.221 -8.055 -2.817 1.00 89.38 570 ASN A N 1
ATOM 4580 C CA . ASN A 1 570 ? -1.395 -9.156 -3.304 1.00 89.38 570 ASN A CA 1
ATOM 4581 C C . ASN A 1 570 ? 0.041 -9.034 -2.786 1.00 89.38 570 ASN A C 1
ATOM 4583 O O . ASN A 1 570 ? 0.582 -7.933 -2.713 1.00 89.38 570 ASN A O 1
ATOM 4587 N N . TRP A 1 571 ? 0.675 -10.173 -2.507 1.00 93.62 571 TRP A N 1
ATOM 4588 C CA . TRP A 1 571 ? 2.056 -10.254 -2.026 1.00 93.62 571 TRP A CA 1
ATOM 4589 C C . TRP A 1 571 ? 2.893 -11.220 -2.855 1.00 93.62 571 TRP A C 1
ATOM 4591 O O . TRP A 1 571 ? 2.433 -12.305 -3.203 1.00 93.62 571 TRP A O 1
ATOM 4601 N N . CYS A 1 572 ? 4.147 -10.853 -3.095 1.00 96.00 572 CYS A N 1
ATOM 4602 C CA . CYS A 1 572 ? 5.197 -11.728 -3.597 1.00 96.00 572 CYS A CA 1
ATOM 4603 C C . CYS A 1 572 ? 6.319 -11.779 -2.556 1.00 96.00 572 CYS A C 1
ATOM 4605 O O . CYS A 1 572 ? 6.993 -10.775 -2.328 1.00 96.00 572 CYS A O 1
ATOM 4607 N N . TRP A 1 573 ? 6.532 -12.938 -1.937 1.00 95.94 573 TRP A N 1
ATOM 4608 C CA . TRP A 1 573 ? 7.596 -13.145 -0.950 1.00 95.94 573 TRP A CA 1
ATOM 4609 C C . TRP A 1 573 ? 8.842 -13.727 -1.614 1.00 95.94 573 TRP A C 1
ATOM 4611 O O . TRP A 1 573 ? 8.737 -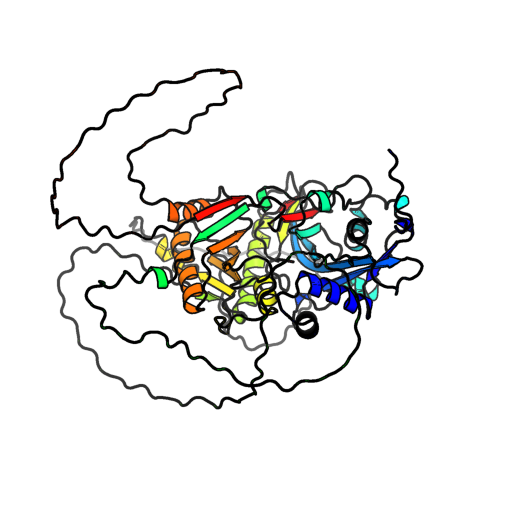14.572 -2.505 1.00 95.94 573 TRP A O 1
ATOM 4621 N N . TYR A 1 574 ? 10.019 -13.287 -1.169 1.00 95.88 574 TYR A N 1
ATOM 4622 C CA . TYR A 1 574 ? 11.301 -13.833 -1.623 1.00 95.88 574 TYR A CA 1
ATOM 4623 C C . TYR A 1 574 ? 11.937 -14.772 -0.593 1.00 95.88 574 TYR A C 1
ATOM 4625 O O . TYR A 1 574 ? 12.850 -15.513 -0.936 1.00 95.88 574 TYR A O 1
ATOM 4633 N N . VAL A 1 575 ? 11.434 -14.790 0.643 1.00 92.25 575 VAL A N 1
ATOM 4634 C CA . VAL A 1 575 ? 11.824 -15.788 1.646 1.00 92.25 575 VAL A CA 1
ATOM 4635 C C . VAL A 1 575 ? 11.405 -17.199 1.243 1.00 92.25 575 VAL A C 1
ATOM 4637 O O . VAL A 1 575 ? 10.420 -17.399 0.530 1.00 92.25 575 VAL A O 1
ATOM 4640 N N . ASP A 1 576 ? 12.124 -18.185 1.771 1.00 84.88 576 ASP A N 1
ATOM 4641 C CA . ASP A 1 576 ? 11.774 -19.586 1.589 1.00 84.88 576 ASP A CA 1
ATOM 4642 C C . ASP A 1 576 ? 10.491 -19.956 2.348 1.00 84.88 576 ASP A C 1
ATOM 4644 O O . ASP A 1 576 ? 10.331 -19.688 3.542 1.00 84.88 576 ASP A O 1
ATOM 4648 N N . GLY A 1 577 ? 9.596 -20.657 1.652 1.00 88.56 577 GLY A N 1
ATOM 4649 C CA . GLY A 1 577 ? 8.345 -21.163 2.210 1.00 88.56 577 GLY A CA 1
ATOM 4650 C C . GLY A 1 577 ? 7.223 -20.126 2.272 1.00 88.56 577 GLY A C 1
ATOM 4651 O O . GLY A 1 577 ? 7.263 -19.072 1.639 1.00 88.56 577 GLY A O 1
ATOM 4652 N N . GLU A 1 578 ? 6.163 -20.456 3.008 1.00 91.31 578 GLU A N 1
ATOM 4653 C CA . GLU A 1 578 ? 5.052 -19.529 3.190 1.00 91.31 578 GLU A CA 1
ATOM 4654 C C . GLU A 1 578 ? 5.398 -18.452 4.220 1.00 91.31 578 GLU A C 1
ATOM 4656 O O . GLU A 1 578 ? 6.055 -18.707 5.232 1.00 91.31 578 GLU A O 1
ATOM 4661 N N . THR A 1 579 ? 4.880 -17.249 3.978 1.00 93.88 579 THR A N 1
ATOM 4662 C CA . THR A 1 579 ? 4.921 -16.148 4.941 1.00 93.88 579 THR A CA 1
ATOM 4663 C C . THR A 1 579 ? 3.523 -15.873 5.474 1.00 93.88 579 THR A C 1
ATOM 4665 O O . THR A 1 579 ? 2.563 -15.705 4.709 1.00 93.88 579 THR A O 1
ATOM 4668 N N . LYS A 1 580 ? 3.414 -15.831 6.801 1.00 94.06 580 LYS A N 1
ATOM 4669 C CA . LYS A 1 580 ? 2.240 -15.366 7.529 1.00 94.06 580 LYS A CA 1
ATOM 4670 C C . LYS A 1 580 ? 2.387 -13.870 7.783 1.00 94.06 580 LYS A C 1
ATOM 4672 O O . LYS A 1 580 ? 3.316 -13.445 8.461 1.00 94.06 580 LYS A O 1
ATOM 4677 N N . VAL A 1 581 ? 1.440 -13.091 7.277 1.00 91.94 581 VAL A N 1
ATOM 4678 C CA . VAL A 1 581 ? 1.307 -11.669 7.610 1.00 91.94 581 VAL A CA 1
ATOM 4679 C C . VAL A 1 581 ? 0.460 -11.573 8.879 1.00 91.94 581 VAL A C 1
ATOM 4681 O O . VAL A 1 581 ? -0.660 -12.081 8.876 1.00 91.94 581 VAL A O 1
ATOM 4684 N N . LEU A 1 582 ? 1.000 -11.019 9.971 1.00 90.81 582 LEU A N 1
ATOM 4685 C CA . LEU A 1 582 ? 0.271 -10.913 11.248 1.00 90.81 582 LEU A CA 1
ATOM 4686 C C . LEU A 1 582 ? -0.811 -9.845 11.221 1.00 90.81 582 LEU A C 1
ATOM 4688 O O . LEU A 1 582 ? -1.870 -10.040 11.809 1.00 90.81 582 LEU A O 1
ATOM 4692 N N . ASP A 1 583 ? -0.530 -8.741 10.542 1.00 84.19 583 ASP A N 1
ATOM 4693 C CA . ASP A 1 583 ? -1.462 -7.645 10.377 1.00 84.19 583 ASP A CA 1
ATOM 4694 C C . ASP A 1 583 ? -1.718 -7.419 8.893 1.00 84.19 583 ASP A C 1
ATOM 4696 O O . ASP A 1 583 ? -0.881 -6.887 8.162 1.00 84.19 583 ASP A O 1
ATOM 4700 N N . SER A 1 584 ? -2.868 -7.908 8.439 1.00 80.50 584 SER A N 1
ATOM 4701 C CA . SER A 1 584 ? -3.351 -7.698 7.078 1.00 80.50 584 SER A CA 1
ATOM 4702 C C . SER A 1 584 ? -4.097 -6.380 6.907 1.00 80.50 584 SER A C 1
ATOM 4704 O O . SER A 1 584 ? -4.575 -6.121 5.800 1.00 80.50 584 SER A O 1
ATOM 4706 N N . GLN A 1 585 ? -4.216 -5.562 7.962 1.00 82.06 585 GLN A N 1
ATOM 4707 C CA . GLN A 1 585 ? -4.738 -4.211 7.814 1.00 82.06 585 GLN A CA 1
ATOM 4708 C C . GLN A 1 585 ? -3.838 -3.434 6.865 1.00 82.06 585 GLN A C 1
ATOM 4710 O O . GLN A 1 585 ? -2.612 -3.564 6.844 1.00 82.06 585 GLN A O 1
ATOM 4715 N N . MET A 1 586 ? -4.482 -2.676 5.995 1.00 67.19 586 MET A N 1
ATOM 4716 C CA . MET A 1 586 ? -3.796 -2.048 4.888 1.00 67.19 586 MET A CA 1
ATOM 4717 C C . MET A 1 586 ? -3.231 -0.703 5.343 1.00 67.19 586 MET A C 1
ATOM 4719 O O . MET A 1 586 ? -3.887 0.331 5.239 1.00 67.19 586 MET A O 1
ATOM 4723 N N . TRP A 1 587 ? -1.993 -0.746 5.825 1.00 61.47 587 TRP A N 1
ATOM 4724 C CA . TRP A 1 587 ? -1.224 0.420 6.252 1.00 61.47 587 TRP A CA 1
ATOM 4725 C C . TRP A 1 587 ? -1.004 1.442 5.135 1.00 61.47 587 TRP A C 1
ATOM 4727 O O . TRP A 1 587 ? -1.091 2.645 5.351 1.00 61.47 587 TRP A O 1
ATOM 4737 N N . ILE A 1 588 ? -0.754 0.955 3.919 1.00 54.09 588 ILE A N 1
ATOM 4738 C CA . ILE A 1 588 ? -0.431 1.789 2.764 1.00 54.09 588 ILE A CA 1
ATOM 4739 C C . ILE A 1 588 ? -1.318 1.354 1.605 1.00 54.09 588 ILE A C 1
ATOM 4741 O O . ILE A 1 588 ? -1.304 0.189 1.197 1.00 54.09 588 ILE A O 1
ATOM 4745 N N . TRP A 1 589 ? -2.110 2.289 1.090 1.00 53.56 589 TRP A N 1
ATOM 4746 C CA . TRP A 1 589 ? -2.774 2.124 -0.196 1.00 53.56 589 TRP A CA 1
ATOM 4747 C C . TRP A 1 589 ? -1.860 2.736 -1.247 1.00 53.56 589 TRP A C 1
ATOM 4749 O O . TRP A 1 589 ? -1.667 3.942 -1.224 1.00 53.56 589 TRP A O 1
ATOM 4759 N N . LEU A 1 590 ? -1.276 1.914 -2.113 1.00 42.09 590 LEU A N 1
ATOM 4760 C CA . LEU A 1 590 ? -0.369 2.344 -3.174 1.00 42.09 590 LEU A CA 1
ATOM 4761 C C . LEU A 1 590 ? -1.004 2.174 -4.544 1.00 42.09 590 LEU A C 1
ATOM 4763 O O . LEU A 1 590 ? -1.609 1.096 -4.759 1.00 42.09 590 LEU A O 1
#

Sequence (590 aa):
MLNQIPSDVIPLKELMVVMAKGKQEEEHLYECWLTWGCGLTLQEFTDVAHEEMTTSGWAQNHGDTVWALVRRSDPQGSILSACETHRTRGFLKQKGGNKVENAWYYGMTCVVTPAQHQRKGYATHLLRLMHYILASPLHLPTFPSEWGSPPSPIPIELEEYFPPAWGTFLSSEIGPDFYYRCLVGIDRRGWEAKEVWQEEVEWEILSSSRLSIPSDPSKSSPILARSESIYHAALPNPSEVGEIKCRPLENHHTRSYRPCCLTLMEWDEPIHTRSLESDSPLPVSVPTRKGVVCGKKPNWEIIYDHHIPSISTMLSRSTREKVEQADSCLNSVFCPDPASEGTSTFAAVRGAYGPQPRWRKFPQPLGIRLRSESSKIAHTSHDHDYDEDSKSGNKPDDIRSPKQENEEQEEKYVNGKEDREEGEEVKEEDTIILFSLLNPQIEDKLLITYIHNLPPELVKSAVEKLDEVVRDQGMDVKYGTVWGLDPTSEVVQAWAALGERNIGKESKISFKDKVRDDDKEEEREKFKDENEVHEPDENIADADSPREERKLRREVKVKRRKGGKAHLYNWCWYVDGETKVLDSQMWIWL